Protein AF-A0A7S1ZKX9-F1 (afdb_monomer_lite)

Organism: Trieres chinensis (NCBI:txid1514140)

Secondary structure (DSSP, 8-state):
---SEEEEEE----GGG-B----TTT-EEEESTT-S-SSSEEEEEEEESS-TT-EEEEEEEETT-EEEE-PSTT----SEEEEEEESSS-GGGT--PPEEEEEEEE-STTS---TT-EETTEEEEEEEETTEEEESEEEEEEEEEEE---SSSPEEEEEEEEEETTEEEE-GGG--SPBPTT-EEEEEEEEEEE-SS-EEEEEEEEEEEEETTS--EEEEEEEEEEEES----------EEEEEEEE-TTS---SSS---BPP-B--S--SEEEEEE--B-STTT-B---TT-EEEE-SSPPBPTTT--EEEEEE-SSTT-EEEEEEE-TT-EEEEE-TT-PPP-SEEEEEEESSTTSS-EEEEEEEE-STTS--BTT-EETTEEEEEEE-TT--EEESEEEEEEEEEEEE--SS-PEEEEEEEEEETTEEEE-GGG-SSSEE-TT-EEEEEEEEEEESEEEEEEEEEEEEETTT--EEEEEEEEEEEE--

Foldseek 3Di:
DFFQKFKKAFQKFFQVPFDFQDDPVFKDKDFDPRTGDRFAKKWKWKAAPVDRVFTQDTGIDGNGDMDMRHGDPPDGRAQKMKMWIWPDHDVVNVDDTDTGMMMIHGPDPVGHTDAQGGRTRMGTAWTQDPVGIDGQKDKDKDKDKDFQQDPFFWKFWPFKWKDKPNDIDGCNVVDPGTAGHRGMDMDIDIDMDRQQEWDKIKMKMKIKIAGPVRPDIDIDMDIDIDIHHDHPQDPFDQDKDKQKAKDFPQDDDPPPRAPAAAWDWCQAQFQKWKKAFQFWFQPPFADFDFPPKDKDFDPDPGGDGAFAKKWKWKADPDNVFTQDTDIDHHGDMDMGHGPVSDRDWFKMWMWIASDPVPPGTRMIIIGTCHSVGTDIAQRDRGRIGGAWTAHPVGDIDGQKTWMKMKMKMFRQTDAFKWQWPFKWKAKPNDIDGCCVVFPGSIAGHGGIDIDIDIDIDGAAWIKMKIKTWTATPRPRDIDIDIDIHTHHHYD

Sequence (491 aa):
DRASFMEYKFNGGDCGQSFNIQEADQFECTDFLGGPPTTGASYLYVTAQKDPSVVYFSGFVNAGDNFPLTPPPGDNIEADSTVQIFNGLPPIEGGTGTLLQQSDWHTSCSQNIFLKDRFGGIQLVLFINDLGVTSCFVDVNFGFFITNEGASGDAVVTDFTTNINGETFDLLPSLPGPVPPNGSMSVSLPYLIDMTVRQQYTVSSFIGGVTTDGQDTCQDEGNLAFIAGNPSIAPPTCNLQVDVSCSTSAATVDGSGNCDATYVTCDEAPFYVGFRYYGGACEPQSSNSQPGFTCEDVPFEPIPSTEYAAYIIVEGTNPEDTYWDGWVVPGDLFPMFDPSGNAMSGLVNVTIYEDDTLEKPCQRILFDISCEAPLVLNDRFGALEVFEFFTSSQQTVSSELAVDFAYTITNAGASDSVNLASFATVINDENVDLLPLVPSGTIDPDDTIQVTVPRTISLGENIITTSVDGNTLVSNEQCSDIDQLTFVAGA

Structure (mmCIF, N/CA/C/O backbone):
data_AF-A0A7S1ZKX9-F1
#
_entry.id   AF-A0A7S1ZKX9-F1
#
loop_
_atom_site.group_PDB
_atom_site.id
_atom_site.type_symbol
_atom_site.label_atom_id
_atom_site.label_alt_id
_atom_site.label_comp_id
_atom_site.label_asym_id
_atom_site.label_entity_id
_atom_site.label_seq_id
_atom_site.pdbx_PDB_ins_code
_atom_site.Cartn_x
_atom_site.Cartn_y
_atom_site.Cartn_z
_atom_site.occupancy
_atom_site.B_iso_or_equiv
_atom_site.auth_seq_id
_atom_site.auth_comp_id
_atom_site.auth_asym_id
_atom_site.auth_atom_id
_atom_site.pdbx_PDB_model_num
ATOM 1 N N . ASP A 1 1 ? -36.896 2.633 2.676 1.00 77.69 1 ASP A N 1
ATOM 2 C CA . ASP A 1 1 ? -37.749 3.766 3.090 1.00 77.69 1 ASP A CA 1
ATOM 3 C C . ASP A 1 1 ? -36.905 4.962 3.480 1.00 77.69 1 ASP A C 1
ATOM 5 O O . ASP A 1 1 ? -35.766 4.771 3.900 1.00 77.69 1 ASP A O 1
ATOM 9 N N . ARG A 1 2 ? -37.439 6.177 3.297 1.00 86.69 2 ARG A N 1
ATOM 10 C CA . ARG A 1 2 ? -36.761 7.419 3.705 1.00 86.69 2 ARG A CA 1
ATOM 11 C C . ARG A 1 2 ? -36.663 7.474 5.227 1.00 86.69 2 ARG A C 1
ATOM 13 O O . ARG A 1 2 ? -37.548 6.963 5.911 1.00 86.69 2 ARG A O 1
ATOM 20 N N . ALA A 1 3 ? -35.606 8.087 5.748 1.00 91.25 3 ALA A N 1
ATOM 21 C CA . ALA A 1 3 ? -35.456 8.203 7.189 1.00 91.25 3 ALA A CA 1
ATOM 22 C C . ALA A 1 3 ? -36.373 9.298 7.746 1.00 91.25 3 ALA A C 1
ATOM 24 O O . ALA A 1 3 ? -36.448 10.397 7.198 1.00 91.25 3 ALA A O 1
ATOM 25 N N . SER A 1 4 ? -37.033 9.008 8.859 1.00 93.62 4 SER A N 1
ATOM 26 C CA . SER A 1 4 ? -37.771 9.987 9.661 1.00 93.62 4 SER A CA 1
ATOM 27 C C . SER A 1 4 ? -36.862 10.724 10.649 1.00 93.62 4 SER A C 1
ATOM 29 O O . SER A 1 4 ? -37.259 11.735 11.221 1.00 93.62 4 SER A O 1
ATOM 31 N N . PHE A 1 5 ? -35.637 10.228 10.844 1.00 95.06 5 PHE A N 1
ATOM 32 C CA . PHE A 1 5 ? -34.607 10.825 11.687 1.00 95.06 5 PHE A CA 1
ATOM 33 C C . PHE A 1 5 ? -33.224 10.345 11.247 1.00 95.06 5 PHE A C 1
ATOM 35 O O . PHE A 1 5 ? -33.055 9.171 10.906 1.00 95.06 5 PHE A O 1
ATOM 42 N N . MET A 1 6 ? -32.231 11.226 11.310 1.00 95.88 6 MET A N 1
ATOM 43 C CA . MET A 1 6 ? -30.819 10.866 11.181 1.00 95.88 6 MET A CA 1
ATOM 44 C C . MET A 1 6 ? -30.013 11.562 12.271 1.00 95.88 6 MET A C 1
ATOM 46 O O . MET A 1 6 ? -30.368 12.648 12.718 1.00 95.88 6 MET A O 1
ATOM 50 N N . GLU A 1 7 ? -28.907 10.959 12.672 1.00 96.75 7 GLU A N 1
ATOM 51 C CA . GLU A 1 7 ? -27.915 11.567 13.544 1.00 96.75 7 GLU A CA 1
ATOM 52 C C . GLU A 1 7 ? -26.544 11.460 12.886 1.00 96.75 7 GLU A C 1
ATOM 54 O O . GLU A 1 7 ? -26.156 10.407 12.365 1.00 96.75 7 GLU A O 1
ATOM 59 N N . TYR A 1 8 ? -25.821 12.572 12.918 1.00 96.75 8 TYR A N 1
ATOM 60 C CA . TYR A 1 8 ? -24.496 12.708 12.342 1.00 96.75 8 TYR A CA 1
ATOM 61 C C . TYR A 1 8 ? -23.491 13.078 13.420 1.00 96.75 8 TYR A C 1
ATOM 63 O O . TYR A 1 8 ? -23.812 13.818 14.341 1.00 96.75 8 TYR A O 1
ATOM 71 N N . LYS A 1 9 ? -22.254 12.616 13.272 1.00 95.75 9 LYS A N 1
ATOM 72 C CA . LYS A 1 9 ? -21.103 13.080 14.047 1.00 95.75 9 LYS A CA 1
ATOM 73 C C . LYS A 1 9 ? -20.376 14.158 13.258 1.00 95.75 9 LYS A C 1
ATOM 75 O O . LYS A 1 9 ? -20.097 13.970 12.072 1.00 95.75 9 LYS A O 1
ATOM 80 N N . PHE A 1 10 ? -20.075 15.286 13.892 1.00 97.56 10 PHE A N 1
ATOM 81 C CA . PHE A 1 10 ? -19.249 16.322 13.282 1.00 97.56 10 PHE A CA 1
ATOM 82 C C . PHE A 1 10 ? -17.775 16.012 13.548 1.00 97.56 10 PHE A C 1
ATOM 84 O O . PHE A 1 10 ? -17.322 16.078 14.681 1.00 97.56 10 PHE A O 1
ATOM 91 N N . ASN A 1 11 ? -17.015 15.667 12.511 1.00 94.75 11 ASN A N 1
ATOM 92 C CA . ASN A 1 11 ? -15.590 15.337 12.615 1.00 94.75 11 ASN A CA 1
ATOM 93 C C . ASN A 1 11 ? -14.677 16.533 12.275 1.00 94.75 11 ASN A C 1
ATOM 95 O O . ASN A 1 11 ? -13.515 16.557 12.682 1.00 94.75 11 ASN A O 1
ATOM 99 N N . GLY A 1 12 ? -15.187 17.513 11.520 1.00 95.69 12 GLY A N 1
ATOM 100 C CA . GLY A 1 12 ? -14.363 18.529 10.859 1.00 95.69 12 GLY A CA 1
ATOM 101 C C . GLY A 1 12 ? -13.557 17.949 9.688 1.00 95.69 12 GLY A C 1
ATOM 102 O O . GLY A 1 12 ? -13.844 16.847 9.218 1.00 95.69 12 GLY A O 1
ATOM 103 N N . GLY A 1 13 ? -12.543 18.679 9.223 1.00 94.44 13 GLY A N 1
ATOM 104 C CA . GLY A 1 13 ? -11.695 18.285 8.096 1.00 94.44 13 GLY A CA 1
ATOM 105 C C . GLY A 1 13 ? -12.200 18.787 6.743 1.00 94.44 13 GLY A C 1
ATOM 106 O O . GLY A 1 13 ? -12.959 19.746 6.686 1.00 94.44 13 GLY A O 1
ATOM 107 N N . ASP A 1 14 ? -11.764 18.154 5.659 1.00 93.69 14 ASP A N 1
ATOM 108 C CA . ASP A 1 14 ? -11.991 18.616 4.284 1.00 93.69 14 ASP A CA 1
ATOM 109 C C . ASP A 1 14 ? -12.838 17.626 3.457 1.00 93.69 14 ASP A C 1
ATOM 111 O O . ASP A 1 14 ? -13.200 16.538 3.917 1.00 93.69 14 ASP A O 1
ATOM 115 N N . CYS A 1 15 ? -13.204 18.017 2.239 1.00 94.88 15 CYS A N 1
ATOM 116 C CA . CYS A 1 15 ? -13.995 17.216 1.311 1.00 94.88 15 CYS A CA 1
ATOM 117 C C . CYS A 1 15 ? -13.238 16.003 0.763 1.00 94.88 15 CYS A C 1
ATOM 119 O O . CYS A 1 15 ? -13.886 15.024 0.389 1.00 94.88 15 CYS A O 1
ATOM 121 N N . GLY A 1 16 ? -11.902 16.022 0.758 1.00 89.88 16 GLY A N 1
ATOM 122 C CA . GLY A 1 16 ? -11.070 14.875 0.383 1.00 89.88 16 GLY A CA 1
ATOM 123 C C . GLY A 1 16 ? -11.187 13.710 1.367 1.00 89.88 16 GLY A C 1
ATOM 124 O O . GLY A 1 16 ? -10.856 12.579 1.037 1.00 89.88 16 GLY A O 1
ATOM 125 N N . GLN A 1 17 ? -11.722 13.962 2.562 1.00 87.00 17 GLN A N 1
ATOM 126 C CA . GLN A 1 17 ? -12.010 12.935 3.560 1.00 87.00 17 GLN A CA 1
ATOM 127 C C . GLN A 1 17 ? -13.403 12.310 3.408 1.00 87.00 17 GLN A C 1
ATOM 129 O O . GLN A 1 17 ? -13.806 11.506 4.252 1.00 87.00 17 GLN A O 1
ATOM 134 N N . SER A 1 18 ? -14.162 12.690 2.379 1.00 91.25 18 SER A N 1
ATOM 135 C CA . SER A 1 18 ? -15.455 12.073 2.087 1.00 91.25 18 SER A CA 1
ATOM 136 C C . SER A 1 18 ? -15.269 10.603 1.728 1.00 91.25 18 SER A C 1
ATOM 138 O O . SER A 1 18 ? -14.356 10.239 0.996 1.00 91.25 18 SER A O 1
ATOM 140 N N . PHE A 1 19 ? -16.147 9.757 2.251 1.00 89.31 19 PHE A N 1
ATOM 141 C CA . PHE A 1 19 ? -16.114 8.320 2.023 1.00 89.31 19 PHE A CA 1
ATOM 142 C C . PHE A 1 19 ? -17.546 7.809 2.018 1.00 89.31 19 PHE A C 1
ATOM 144 O O . PHE A 1 19 ? -18.170 7.667 3.068 1.00 89.31 19 PHE A O 1
ATOM 151 N N . ASN A 1 20 ? -18.092 7.634 0.825 1.00 89.56 20 ASN A N 1
ATOM 152 C CA . ASN A 1 20 ? -19.456 7.190 0.588 1.00 89.56 20 ASN A CA 1
ATOM 153 C C . ASN A 1 20 ? -19.539 6.623 -0.839 1.00 89.56 20 ASN A C 1
ATOM 155 O O . ASN A 1 20 ? -18.627 6.821 -1.638 1.00 89.56 20 ASN A O 1
ATOM 159 N N . ILE A 1 21 ? -20.618 5.908 -1.148 1.00 84.25 21 ILE A N 1
ATOM 160 C CA . ILE A 1 21 ? -20.807 5.249 -2.452 1.00 84.25 21 ILE A CA 1
ATOM 161 C C . ILE A 1 21 ? -21.626 6.084 -3.449 1.00 84.25 21 ILE A C 1
ATOM 163 O O . ILE A 1 21 ? -22.140 5.539 -4.422 1.00 84.25 21 ILE A O 1
ATOM 167 N N . GLN A 1 22 ? -21.840 7.372 -3.171 1.00 87.25 22 GLN A N 1
ATOM 168 C CA . GLN A 1 22 ? -22.684 8.209 -4.019 1.00 87.25 22 GLN A CA 1
ATOM 169 C C . GLN A 1 22 ? -21.987 8.472 -5.354 1.00 87.25 22 GLN A C 1
ATOM 171 O O . GLN A 1 22 ? -20.783 8.720 -5.409 1.00 87.25 22 GLN A O 1
ATOM 176 N N . GLU A 1 23 ? -22.764 8.462 -6.431 1.00 85.44 23 GLU A N 1
ATOM 177 C CA . GLU A 1 23 ? -22.270 8.845 -7.752 1.00 85.44 23 GLU A CA 1
ATOM 178 C C . GLU A 1 23 ? -21.925 10.340 -7.784 1.00 85.44 23 GLU A C 1
ATOM 180 O O . GLU A 1 23 ? -22.449 11.147 -7.010 1.00 85.44 23 GLU A O 1
ATOM 185 N N . ALA A 1 24 ? -21.057 10.727 -8.720 1.00 82.12 24 ALA A N 1
ATOM 186 C CA . ALA A 1 24 ? -20.539 12.093 -8.815 1.00 82.12 24 ALA A CA 1
ATOM 187 C C . ALA A 1 24 ? -21.617 13.169 -9.070 1.00 82.12 24 ALA A C 1
ATOM 189 O O . ALA A 1 24 ? -21.358 14.350 -8.860 1.00 82.12 24 ALA A O 1
ATOM 190 N N . ASP A 1 25 ? -22.809 12.796 -9.545 1.00 85.69 25 ASP A N 1
ATOM 191 C CA . ASP A 1 25 ? -23.948 13.703 -9.733 1.00 85.69 25 ASP A CA 1
ATOM 192 C C . ASP A 1 25 ? -24.888 13.779 -8.515 1.00 85.69 25 ASP A C 1
ATOM 194 O O . ASP A 1 25 ? -25.829 14.573 -8.513 1.00 85.69 25 ASP A O 1
ATOM 198 N N . GLN A 1 26 ? -24.641 12.966 -7.486 1.00 87.88 26 GLN A N 1
ATOM 199 C CA . GLN A 1 26 ? -25.465 12.837 -6.278 1.00 87.88 26 GLN A CA 1
ATOM 200 C C . GLN A 1 26 ? -24.728 13.238 -5.002 1.00 87.88 26 GLN A C 1
ATOM 202 O O . GLN A 1 26 ? -25.361 13.437 -3.961 1.00 87.88 26 GLN A O 1
ATOM 207 N N . PHE A 1 27 ? -23.409 13.392 -5.090 1.00 94.12 27 PHE A N 1
ATOM 208 C CA . PHE A 1 27 ? -22.589 13.955 -4.037 1.00 94.12 27 PHE A CA 1
ATOM 209 C C . PHE A 1 27 ? -21.658 15.033 -4.580 1.00 94.12 27 PHE A C 1
ATOM 211 O O . PHE A 1 27 ? -20.831 14.789 -5.455 1.00 94.12 27 PHE A O 1
ATOM 218 N N . GLU A 1 28 ? -21.759 16.223 -3.998 1.00 95.44 28 GLU A N 1
ATOM 219 C CA . GLU A 1 28 ? -20.826 17.317 -4.230 1.00 95.44 28 GLU A CA 1
ATOM 220 C C . GLU A 1 28 ? -20.341 17.831 -2.879 1.00 95.44 28 GLU A C 1
ATOM 222 O O . GLU A 1 28 ? -21.119 17.991 -1.941 1.00 95.44 28 GLU A O 1
ATOM 227 N N . CYS A 1 29 ? -19.044 18.095 -2.761 1.00 97.25 29 CYS A N 1
ATOM 228 C CA . CYS A 1 29 ? -18.479 18.719 -1.576 1.00 97.25 29 CYS A CA 1
ATOM 229 C C . CYS A 1 29 ? -17.442 19.748 -1.999 1.00 97.25 29 CYS A C 1
ATOM 231 O O . CYS A 1 29 ? -16.539 19.454 -2.780 1.00 97.25 29 CYS A O 1
ATOM 233 N N . THR A 1 30 ? -17.577 20.959 -1.471 1.00 98.06 30 THR A N 1
ATOM 234 C CA . THR A 1 30 ? -16.648 22.059 -1.714 1.00 98.06 30 THR A CA 1
ATOM 235 C C . THR A 1 30 ? -16.117 22.604 -0.397 1.00 98.06 30 THR A C 1
ATOM 237 O O . THR A 1 30 ? -16.890 23.035 0.465 1.00 98.06 30 THR A O 1
ATOM 240 N N . ASP A 1 31 ? -14.792 22.650 -0.277 1.00 97.69 31 ASP A N 1
ATOM 241 C CA . ASP A 1 31 ? -14.111 23.325 0.821 1.00 97.69 31 ASP A CA 1
ATOM 242 C C . ASP A 1 31 ? -13.895 24.805 0.538 1.00 97.69 31 ASP A C 1
ATOM 244 O O . ASP A 1 31 ? -13.545 25.240 -0.561 1.00 97.69 31 ASP A O 1
ATOM 248 N N . PHE A 1 32 ? -14.001 25.583 1.602 1.00 96.75 32 PHE A N 1
ATOM 249 C CA . PHE A 1 32 ? -13.685 26.995 1.642 1.00 96.75 32 PHE A CA 1
ATOM 250 C C . PHE A 1 32 ? -12.708 27.225 2.791 1.00 96.75 32 PHE A C 1
ATOM 252 O O . PHE A 1 32 ? -12.859 26.677 3.879 1.00 96.75 32 PHE A O 1
ATOM 259 N N . LEU A 1 33 ? -11.681 28.046 2.565 1.00 93.69 33 LEU A N 1
ATOM 260 C CA . LEU A 1 33 ? -10.687 28.379 3.597 1.00 93.69 33 LEU A CA 1
ATOM 261 C C . LEU A 1 33 ? -9.995 27.154 4.243 1.00 93.69 33 LEU A C 1
ATOM 263 O O . LEU A 1 33 ? -9.515 27.257 5.368 1.00 93.69 33 LEU A O 1
ATOM 267 N N . GLY A 1 34 ? -9.916 26.025 3.530 1.00 89.62 34 GLY A N 1
ATOM 268 C CA . GLY A 1 34 ? -9.292 24.788 4.014 1.00 89.62 34 GLY A CA 1
ATOM 269 C C . GLY A 1 34 ? -10.215 23.846 4.797 1.00 89.62 34 GLY A C 1
ATOM 270 O O . GLY A 1 34 ? -9.710 22.884 5.364 1.00 89.62 34 GLY A O 1
ATOM 271 N N . GLY A 1 35 ? -11.528 24.104 4.827 1.00 95.75 35 GLY A N 1
ATOM 272 C CA . GLY A 1 35 ? -12.509 23.236 5.486 1.00 95.75 35 GLY A CA 1
ATOM 273 C C . GLY A 1 35 ? -12.711 23.536 6.981 1.00 95.75 35 GLY A C 1
ATOM 274 O O . GLY A 1 35 ? -12.027 24.386 7.566 1.00 95.75 35 GLY A O 1
ATOM 275 N N . PRO A 1 36 ? -13.703 22.899 7.629 1.00 97.25 36 PRO A N 1
ATOM 276 C CA . PRO A 1 36 ? -13.928 23.007 9.065 1.00 97.25 36 PRO A CA 1
ATOM 277 C C . PRO A 1 36 ? -12.768 22.466 9.916 1.00 97.25 36 PRO A C 1
ATOM 279 O O . PRO A 1 36 ? -12.154 21.455 9.576 1.00 97.25 36 PRO A O 1
ATOM 282 N N . PRO A 1 37 ? -12.483 23.074 11.081 1.00 95.25 37 PRO A N 1
ATOM 283 C CA . PRO A 1 37 ? -11.452 22.574 11.983 1.00 95.25 37 PRO A CA 1
ATOM 284 C C . PRO A 1 37 ? -11.840 21.213 12.579 1.00 95.25 37 PRO A C 1
ATOM 286 O O . PRO A 1 37 ? -13.002 20.970 12.894 1.00 95.25 37 PRO A O 1
ATOM 289 N N . THR A 1 38 ? -10.850 20.350 12.817 1.00 94.81 38 THR A N 1
ATOM 290 C CA . THR A 1 38 ? -11.025 19.043 13.489 1.00 94.81 38 THR A CA 1
ATOM 291 C C . THR A 1 38 ? -11.074 19.143 15.019 1.00 94.81 38 THR A C 1
ATOM 293 O O . THR A 1 38 ? -11.125 18.135 15.718 1.00 94.81 38 THR A O 1
ATOM 296 N N . THR A 1 39 ? -11.033 20.362 15.563 1.00 93.81 39 THR A N 1
ATOM 297 C CA . THR A 1 39 ? -11.157 20.649 16.999 1.00 93.81 39 THR A CA 1
ATOM 298 C C . THR A 1 39 ? -11.993 21.912 17.211 1.00 93.81 39 THR A C 1
ATOM 300 O O . THR A 1 39 ? -11.978 22.821 16.380 1.00 93.81 39 THR A O 1
ATOM 303 N N . GLY A 1 40 ? -12.702 21.994 18.339 1.00 95.19 40 GLY A N 1
ATOM 304 C CA . GLY A 1 40 ? -13.565 23.136 18.664 1.00 95.19 40 GLY A CA 1
ATOM 305 C C . GLY A 1 40 ? -14.920 23.109 17.950 1.00 95.19 40 GLY A C 1
ATOM 306 O O . GLY A 1 40 ? -15.299 22.099 17.364 1.00 95.19 40 GLY A O 1
ATOM 307 N N . ALA A 1 41 ? -15.668 24.212 18.039 1.00 97.56 41 ALA A N 1
ATOM 308 C CA . ALA A 1 41 ? -17.035 24.312 17.526 1.00 97.56 41 ALA A CA 1
ATOM 309 C C . ALA A 1 41 ? -17.115 24.945 16.133 1.00 97.56 41 ALA A C 1
ATOM 311 O O . ALA A 1 41 ? -16.437 25.934 15.855 1.00 97.56 41 ALA A O 1
ATOM 312 N N . SER A 1 42 ? -18.022 24.431 15.302 1.00 98.31 42 SER A N 1
ATOM 313 C CA . SER A 1 42 ? -18.482 25.075 14.064 1.00 98.31 42 SER A CA 1
ATOM 314 C C . SER A 1 42 ? -20.000 25.216 14.075 1.00 98.31 42 SER A C 1
ATOM 316 O O . SER A 1 42 ? -20.685 24.497 14.801 1.00 98.31 42 SER A O 1
ATOM 318 N N . TYR A 1 43 ? -20.534 26.155 13.296 1.00 98.56 43 TYR A N 1
ATOM 319 C CA . TYR A 1 43 ? -21.978 26.276 13.105 1.00 98.56 43 TYR A CA 1
ATOM 320 C C . TYR A 1 43 ? -22.401 25.444 11.899 1.00 98.56 43 TYR A C 1
ATOM 322 O O . TYR A 1 43 ? -21.886 25.661 10.804 1.00 98.56 43 TYR A O 1
ATOM 330 N N . LEU A 1 44 ? -23.325 24.509 12.090 1.00 98.62 44 LEU A N 1
ATOM 331 C CA . LEU A 1 44 ? -23.861 23.658 11.035 1.00 98.62 44 LEU A CA 1
ATOM 332 C C . LEU A 1 44 ? -25.282 24.113 10.699 1.00 98.62 44 LEU A C 1
ATOM 334 O O . LEU A 1 44 ? -26.086 24.374 11.596 1.00 98.62 44 LEU A O 1
ATOM 338 N N . TYR A 1 45 ? -25.575 24.190 9.406 1.00 98.19 45 TYR A N 1
ATOM 339 C CA . TYR A 1 45 ? -26.882 24.528 8.856 1.00 98.19 45 TYR A CA 1
ATOM 340 C C . TYR A 1 45 ? -27.251 23.491 7.799 1.00 98.19 45 TYR A C 1
ATOM 342 O O . TYR A 1 45 ? -26.544 23.353 6.801 1.00 98.19 45 TYR A O 1
ATOM 350 N N . VAL A 1 46 ? -28.315 22.726 8.037 1.00 98.12 46 VAL A N 1
ATOM 351 C CA . VAL A 1 46 ? -28.703 21.594 7.185 1.00 98.12 46 VAL A CA 1
ATOM 352 C C . VAL A 1 46 ? -30.131 21.773 6.705 1.00 98.12 46 VAL A C 1
ATOM 354 O O . VAL A 1 46 ? -31.039 21.955 7.516 1.00 98.12 46 VAL A O 1
ATOM 357 N N . THR A 1 47 ? -30.332 21.708 5.391 1.00 97.56 47 THR A N 1
ATOM 358 C CA . THR A 1 47 ? -31.619 21.996 4.742 1.00 97.56 47 THR A CA 1
ATOM 359 C C . THR A 1 47 ? -31.953 20.988 3.652 1.00 97.56 47 THR A C 1
ATOM 361 O O . THR A 1 47 ? -31.064 20.317 3.127 1.00 97.56 47 THR A O 1
ATOM 364 N N . ALA A 1 48 ? -33.233 20.897 3.290 1.00 96.62 48 ALA A N 1
ATOM 365 C CA . ALA A 1 48 ? -33.648 20.180 2.091 1.00 96.62 48 ALA A CA 1
ATOM 366 C C . ALA A 1 48 ? -33.219 20.958 0.839 1.00 96.62 48 ALA A C 1
ATOM 368 O O . ALA A 1 48 ? -33.525 22.143 0.704 1.00 96.62 48 ALA A O 1
ATOM 369 N N . GLN A 1 49 ? -32.586 20.291 -0.125 1.00 94.00 49 GLN A N 1
ATOM 370 C CA . GLN A 1 49 ? -32.079 20.969 -1.324 1.00 94.00 49 GLN A CA 1
ATOM 371 C C . GLN A 1 49 ? -33.222 21.530 -2.191 1.00 94.00 49 GLN A C 1
ATOM 373 O O . GLN A 1 49 ? -33.137 22.622 -2.753 1.00 94.00 49 GLN A O 1
ATOM 378 N N . LYS A 1 50 ? -34.335 20.790 -2.274 1.00 92.00 50 LYS A N 1
ATOM 379 C CA . LYS A 1 50 ? -35.516 21.170 -3.064 1.00 92.00 50 LYS A CA 1
ATOM 380 C C . LYS A 1 50 ? -36.279 22.362 -2.478 1.00 92.00 50 LYS A C 1
ATOM 382 O O . LYS A 1 50 ? -36.901 23.114 -3.230 1.00 92.00 50 LYS A O 1
ATOM 387 N N . ASP A 1 51 ? -36.263 22.505 -1.158 1.00 94.12 51 ASP A N 1
ATOM 388 C CA . ASP A 1 51 ? -36.893 23.611 -0.441 1.00 94.12 51 ASP A CA 1
ATOM 389 C C . ASP A 1 51 ? -36.013 24.023 0.750 1.00 94.12 51 ASP A C 1
ATOM 391 O O . ASP A 1 51 ? -36.188 23.504 1.856 1.00 94.12 51 ASP A O 1
ATOM 395 N N . PRO A 1 52 ? -35.095 24.987 0.552 1.00 93.00 52 PRO A N 1
ATOM 396 C CA . PRO A 1 52 ? -34.187 25.443 1.603 1.00 93.00 52 PRO A CA 1
ATOM 397 C C . PRO A 1 52 ? -34.880 26.086 2.814 1.00 93.00 52 PRO A C 1
ATOM 399 O O . PRO A 1 52 ? -34.216 26.396 3.799 1.00 93.00 52 PRO A O 1
ATOM 402 N N . SER A 1 53 ? -36.200 26.320 2.766 1.00 93.81 53 SER A N 1
ATOM 403 C CA . SER A 1 53 ? -36.963 26.761 3.941 1.00 93.81 53 SER A CA 1
ATOM 404 C C . SER A 1 53 ? -37.217 25.633 4.950 1.00 93.81 53 SER A C 1
ATOM 406 O O . SER A 1 53 ? -37.536 25.909 6.109 1.00 93.81 53 SER A O 1
ATOM 408 N N . VAL A 1 54 ? -37.040 24.372 4.539 1.00 96.38 54 VAL A N 1
ATOM 409 C CA . VAL A 1 54 ? -37.083 23.203 5.418 1.00 96.38 54 VAL A CA 1
ATOM 410 C C . VAL A 1 54 ? -35.693 22.982 6.009 1.00 96.38 54 VAL A C 1
ATOM 412 O O . VAL A 1 54 ? -34.792 22.460 5.353 1.00 96.38 54 VAL A O 1
ATOM 415 N N . VAL A 1 55 ? -35.532 23.385 7.269 1.00 96.75 55 VAL A N 1
ATOM 416 C CA . VAL A 1 55 ? -34.286 23.249 8.033 1.00 96.75 55 VAL A CA 1
ATOM 417 C C . VAL A 1 55 ? -34.358 22.001 8.908 1.00 96.75 55 VAL A C 1
ATOM 419 O O . VAL A 1 55 ? -35.240 21.891 9.757 1.00 96.75 55 VAL A O 1
ATOM 422 N N . TYR A 1 56 ? -33.414 21.081 8.723 1.00 97.81 56 TYR A N 1
ATOM 423 C CA . TYR A 1 56 ? -33.288 19.868 9.535 1.00 97.81 56 TYR A CA 1
ATOM 424 C C . TYR A 1 56 ? -32.441 20.076 10.787 1.00 97.81 56 TYR A C 1
ATOM 426 O O . TYR A 1 56 ? -32.686 19.429 11.805 1.00 97.81 56 TYR A O 1
ATOM 434 N N . PHE A 1 57 ? -31.448 20.967 10.712 1.00 98.31 57 PHE A N 1
ATOM 435 C CA . PHE A 1 57 ? -30.594 21.333 11.837 1.00 98.31 57 PHE A CA 1
ATOM 436 C C . PHE A 1 57 ? -29.996 22.731 11.663 1.00 98.31 57 PHE A C 1
ATOM 438 O O . PHE A 1 57 ? -29.641 23.128 10.554 1.00 98.31 57 PHE A O 1
ATOM 445 N N . SER A 1 58 ? -29.850 23.454 12.774 1.00 97.81 58 SER A N 1
ATOM 446 C CA . SER A 1 58 ? -29.183 24.756 12.825 1.00 97.81 58 SER A CA 1
ATOM 447 C C . SER A 1 58 ? -28.577 24.980 14.209 1.00 97.81 58 SER A C 1
ATOM 449 O O . SER A 1 58 ? -29.313 25.128 15.188 1.00 97.81 58 SER A O 1
ATOM 451 N N . GLY A 1 59 ? -27.249 25.009 14.325 1.00 98.31 59 GLY A N 1
ATOM 452 C CA . GLY A 1 59 ? -26.604 25.204 15.625 1.00 98.31 59 GLY A CA 1
ATOM 453 C C . GLY A 1 59 ? -25.095 24.989 15.649 1.00 98.31 59 GLY A C 1
ATOM 454 O O . GLY A 1 59 ? -24.494 24.547 14.674 1.00 98.31 59 GLY A O 1
ATOM 455 N N . PHE A 1 60 ? -24.479 25.305 16.792 1.00 98.31 60 PHE A N 1
ATOM 456 C CA . PHE A 1 60 ? -23.068 25.009 17.047 1.00 98.31 60 PHE A CA 1
ATOM 457 C C . PHE A 1 60 ? -22.882 23.554 17.482 1.00 98.31 60 PHE A C 1
ATOM 459 O O . PHE A 1 60 ? -23.607 23.081 18.355 1.00 98.31 60 PHE A O 1
ATOM 466 N N . VAL A 1 61 ? -21.876 22.888 16.917 1.00 98.44 61 VAL A N 1
ATOM 467 C CA . VAL A 1 61 ? -21.495 21.504 17.234 1.00 98.44 61 VAL A CA 1
ATOM 468 C C . VAL A 1 61 ? -19.977 21.451 17.395 1.00 98.44 61 VAL A C 1
ATOM 470 O O . VAL A 1 61 ? -19.262 22.021 16.564 1.00 98.44 61 VAL A O 1
ATOM 473 N N . ASN A 1 62 ? -19.466 20.820 18.459 1.00 97.94 62 ASN A N 1
ATOM 474 C CA . ASN A 1 62 ? -18.022 20.607 18.586 1.00 97.94 62 ASN A CA 1
ATOM 475 C C . ASN A 1 62 ? -17.579 19.425 17.731 1.00 97.94 62 ASN A C 1
ATOM 477 O O . ASN A 1 62 ? -18.316 18.456 17.571 1.00 97.94 62 ASN A O 1
ATOM 481 N N . ALA A 1 63 ? -16.362 19.488 17.199 1.00 94.88 63 ALA A N 1
ATOM 482 C CA . ALA A 1 63 ? -15.749 18.333 16.566 1.00 94.88 63 ALA A CA 1
ATOM 483 C C . ALA A 1 63 ? -15.680 17.171 17.577 1.00 94.88 63 ALA A C 1
ATOM 485 O O . ALA A 1 63 ? -15.157 17.331 18.681 1.00 94.88 63 ALA A O 1
ATOM 486 N N . GLY A 1 64 ? -16.233 16.022 17.193 1.00 91.44 64 GLY A N 1
ATOM 487 C CA . GLY A 1 64 ? -16.452 14.840 18.021 1.00 91.44 64 GLY A CA 1
ATOM 488 C C . GLY A 1 64 ? -17.903 14.646 18.478 1.00 91.44 64 GLY A C 1
ATOM 489 O O . GLY A 1 64 ? -18.262 13.512 18.793 1.00 91.44 64 GLY A O 1
ATOM 490 N N . ASP A 1 65 ? -18.733 15.694 18.470 1.00 95.38 65 ASP A N 1
ATOM 491 C CA . ASP A 1 65 ? -20.114 15.630 18.960 1.00 95.38 65 ASP A CA 1
ATOM 492 C C . ASP A 1 65 ? -21.093 15.148 17.876 1.00 95.38 65 ASP A C 1
ATOM 494 O O . ASP A 1 65 ? -20.916 15.389 16.675 1.00 95.38 65 ASP A O 1
ATOM 498 N N . ASN A 1 66 ? -22.176 14.510 18.327 1.00 95.69 66 ASN A N 1
ATOM 499 C CA . ASN A 1 66 ? -23.312 14.150 17.485 1.00 95.69 66 ASN A CA 1
ATOM 500 C C . ASN A 1 66 ? -24.319 15.305 17.381 1.00 95.69 66 ASN A C 1
ATOM 502 O O . ASN A 1 66 ? -24.508 16.073 18.327 1.00 95.69 66 ASN A O 1
ATOM 506 N N . PHE A 1 67 ? -25.023 15.389 16.256 1.00 97.88 67 PHE A N 1
ATOM 507 C CA . PHE A 1 67 ? -26.127 16.314 16.042 1.00 97.88 67 PHE A CA 1
ATOM 508 C C . PHE A 1 67 ? -27.264 15.655 15.236 1.00 97.88 67 PHE A C 1
ATOM 510 O O . PHE A 1 67 ? -27.006 14.887 14.301 1.00 97.88 67 PHE A O 1
ATOM 517 N N . PRO A 1 68 ? -28.533 15.938 15.580 1.00 97.56 68 PRO A N 1
ATOM 518 C CA . PRO A 1 68 ? -29.683 15.328 14.925 1.00 97.56 68 PRO A CA 1
ATOM 519 C C . PRO A 1 68 ? -30.124 16.108 13.682 1.00 97.56 68 PRO A C 1
ATOM 521 O O . PRO A 1 68 ? -30.140 17.336 13.683 1.00 97.56 68 PRO A O 1
ATOM 524 N N . LEU A 1 69 ? -30.608 15.398 12.668 1.00 97.25 69 LEU A N 1
ATOM 525 C CA . LEU A 1 69 ? -31.423 15.937 11.584 1.00 97.25 69 LEU A CA 1
ATOM 526 C C . LEU A 1 69 ? -32.874 15.527 11.817 1.00 97.25 69 LEU A C 1
ATOM 528 O O . LEU A 1 69 ? -33.208 14.340 11.794 1.00 97.25 69 LEU A O 1
ATOM 532 N N . THR A 1 70 ? -33.737 16.514 12.059 1.00 95.94 70 THR A N 1
ATOM 533 C CA . THR A 1 70 ? -35.153 16.275 12.363 1.00 95.94 70 THR A CA 1
ATOM 534 C C . THR A 1 70 ? -36.037 16.947 11.312 1.00 95.94 70 THR A C 1
ATOM 536 O O . THR A 1 70 ? -36.035 18.176 11.229 1.00 95.94 70 THR A O 1
ATOM 539 N N . PRO A 1 71 ? -36.797 16.189 10.500 1.00 93.88 71 PRO A N 1
ATOM 540 C CA . PRO A 1 71 ? -37.762 16.769 9.574 1.00 93.88 71 PRO A CA 1
ATOM 541 C C . PRO A 1 71 ? -38.958 17.380 10.324 1.00 93.88 71 PRO A C 1
ATOM 543 O O . PRO A 1 71 ? -39.163 17.108 11.514 1.00 93.88 71 PRO A O 1
ATOM 546 N N . PRO A 1 72 ? -39.784 18.199 9.647 1.00 92.94 72 PRO A N 1
ATOM 547 C CA . PRO A 1 72 ? -41.054 18.648 10.202 1.00 92.94 72 PRO A CA 1
ATOM 548 C C . PRO A 1 72 ? -41.909 17.473 10.716 1.00 92.94 72 PRO A C 1
ATOM 550 O O . PRO A 1 72 ? -41.853 16.374 10.161 1.00 92.94 72 PRO A O 1
ATOM 553 N N . PRO A 1 73 ? -42.723 17.665 11.772 1.00 90.44 73 PRO A N 1
ATOM 554 C CA . PRO A 1 73 ? -43.516 16.581 12.343 1.00 90.44 73 PRO A CA 1
ATOM 555 C C . PRO A 1 73 ? -44.421 15.896 11.311 1.00 90.44 73 PRO A C 1
ATOM 557 O O . PRO A 1 73 ? -45.304 16.531 10.737 1.00 90.44 73 PRO A O 1
ATOM 560 N N . GLY A 1 74 ? -44.245 14.583 11.146 1.00 86.56 74 GLY A N 1
ATOM 561 C CA . GLY A 1 74 ? -45.012 13.768 10.198 1.00 86.56 74 GLY A CA 1
ATOM 562 C C . GLY A 1 74 ? -44.383 13.632 8.809 1.00 86.56 74 GLY A C 1
ATOM 563 O O . GLY A 1 74 ? -44.917 12.867 8.007 1.00 86.56 74 GLY A O 1
ATOM 564 N N . ASP A 1 75 ? -43.258 14.305 8.554 1.00 91.38 75 ASP A N 1
ATOM 565 C CA . ASP A 1 75 ? -42.476 14.179 7.325 1.00 91.38 75 ASP A CA 1
ATOM 566 C C . ASP A 1 75 ? -41.230 13.299 7.524 1.00 91.38 75 ASP A C 1
ATOM 568 O O . ASP A 1 75 ? -40.831 12.969 8.642 1.00 91.38 75 ASP A O 1
ATOM 572 N N . ASN A 1 76 ? -40.610 12.928 6.404 1.00 92.50 76 ASN A N 1
ATOM 573 C CA . ASN A 1 76 ? -39.304 12.277 6.354 1.00 92.50 76 ASN A CA 1
ATOM 574 C C . ASN A 1 76 ? -38.246 13.270 5.863 1.00 92.50 76 ASN A C 1
ATOM 576 O O . ASN A 1 76 ? -38.570 14.288 5.250 1.00 92.50 76 ASN A O 1
ATOM 580 N N . ILE A 1 77 ? -36.975 12.944 6.082 1.00 93.25 77 ILE A N 1
ATOM 581 C CA . ILE A 1 77 ? -35.861 13.650 5.450 1.00 93.25 77 ILE A CA 1
ATOM 582 C C . ILE A 1 77 ? -35.978 13.455 3.931 1.00 93.25 77 ILE A C 1
ATOM 584 O O . ILE A 1 77 ? -36.235 12.349 3.439 1.00 93.25 77 ILE A O 1
ATOM 588 N N . GLU A 1 78 ? -35.883 14.558 3.190 1.00 92.69 78 GLU A N 1
ATOM 589 C CA . GLU A 1 78 ? -35.935 14.550 1.733 1.00 92.69 78 GLU A CA 1
ATOM 590 C C . GLU A 1 78 ? -34.711 13.844 1.159 1.00 92.69 78 GLU A C 1
ATOM 592 O O . GLU A 1 78 ? -33.663 13.751 1.793 1.00 92.69 78 GLU A O 1
ATOM 597 N N . ALA A 1 79 ? -34.864 13.340 -0.066 1.00 90.88 79 ALA A N 1
ATOM 598 C CA . ALA A 1 79 ? -33.788 12.619 -0.731 1.00 90.88 79 ALA A CA 1
ATOM 599 C C . ALA A 1 79 ? -32.523 13.480 -0.830 1.00 90.88 79 ALA A C 1
ATOM 601 O O . ALA A 1 79 ? -31.456 13.006 -0.473 1.00 90.88 79 ALA A O 1
ATOM 602 N N . ASP A 1 80 ? -32.668 14.733 -1.250 1.00 93.44 80 ASP A N 1
ATOM 603 C CA . ASP A 1 80 ? -31.563 15.661 -1.456 1.00 93.44 80 ASP A CA 1
ATOM 604 C C . ASP A 1 80 ? -31.457 16.648 -0.294 1.00 93.44 80 ASP A C 1
ATOM 606 O O . ASP A 1 80 ? -32.415 17.369 0.017 1.00 93.44 80 ASP A O 1
ATOM 610 N N . SER A 1 81 ? -30.284 16.704 0.331 1.00 95.25 81 SER A N 1
ATOM 611 C CA . SER A 1 81 ? -29.999 17.601 1.451 1.00 95.25 81 SER A CA 1
ATOM 612 C C . SER A 1 81 ? -28.690 18.353 1.242 1.00 95.25 81 SER A C 1
ATOM 614 O O . SER A 1 81 ? -27.729 17.809 0.704 1.00 95.25 81 SER A O 1
ATOM 616 N N . THR A 1 82 ? -28.653 19.592 1.728 1.00 97.56 82 THR A N 1
ATOM 617 C CA . THR A 1 82 ? -27.471 20.459 1.715 1.00 97.56 82 THR A CA 1
ATOM 618 C C . THR A 1 82 ? -27.020 20.709 3.147 1.00 97.56 82 THR A C 1
ATOM 620 O O . THR A 1 82 ? -27.816 21.126 3.992 1.00 97.56 82 THR A O 1
ATOM 623 N N . VAL A 1 83 ? -25.735 20.499 3.416 1.00 97.88 83 VAL A N 1
ATOM 624 C CA . VAL A 1 83 ? -25.064 20.812 4.680 1.00 97.88 83 VAL A CA 1
ATOM 625 C C . VAL A 1 83 ? -24.095 21.955 4.436 1.00 97.88 83 VAL A C 1
ATOM 627 O O . VAL A 1 83 ? -23.260 21.899 3.540 1.00 97.88 83 VAL A O 1
ATOM 630 N N . GLN A 1 84 ? -24.178 22.987 5.265 1.00 98.44 84 GLN A N 1
ATOM 631 C CA . GLN A 1 84 ? -23.259 24.117 5.258 1.00 98.44 84 GLN A CA 1
ATOM 632 C C . GLN A 1 84 ? -22.623 24.271 6.636 1.00 98.44 84 GLN A C 1
ATOM 634 O O . GLN A 1 84 ? -23.315 24.271 7.656 1.00 98.44 84 GLN A O 1
ATOM 639 N N . ILE A 1 85 ? -21.301 24.415 6.665 1.00 98.56 85 ILE A N 1
ATOM 640 C CA . ILE A 1 85 ? -20.510 24.497 7.895 1.00 98.56 85 ILE A CA 1
ATOM 641 C C . ILE A 1 85 ? -19.786 25.839 7.926 1.00 98.56 85 ILE A C 1
ATOM 643 O O . ILE A 1 85 ? -19.100 26.191 6.970 1.00 98.56 85 ILE A O 1
ATOM 647 N N . PHE A 1 86 ? -19.917 26.590 9.017 1.00 98.62 86 PHE A N 1
ATOM 648 C CA . PHE A 1 86 ? -19.385 27.946 9.163 1.00 98.62 86 PHE A CA 1
ATOM 649 C C . PHE A 1 86 ? -18.474 28.075 10.389 1.00 98.62 86 PHE A C 1
ATOM 651 O O . PHE A 1 86 ? -18.698 27.437 11.419 1.00 98.62 86 PHE A O 1
ATOM 658 N N . ASN A 1 87 ? -17.505 28.995 10.334 1.00 97.00 87 ASN A N 1
ATOM 659 C CA . ASN A 1 87 ? -16.620 29.332 11.467 1.00 97.00 87 ASN A CA 1
ATOM 660 C C . ASN A 1 87 ? -17.274 30.246 12.531 1.00 97.00 87 ASN A C 1
ATOM 662 O O . ASN A 1 87 ? -16.584 30.889 13.322 1.00 97.00 87 ASN A O 1
ATOM 666 N N . GLY A 1 88 ? -18.602 30.352 12.526 1.00 95.81 88 GLY A N 1
ATOM 667 C CA . GLY A 1 88 ? -19.384 31.242 13.376 1.00 95.81 88 GLY A CA 1
ATOM 668 C C . GLY A 1 88 ? -20.846 31.272 12.936 1.00 95.81 88 GLY A C 1
ATOM 669 O O . GLY A 1 88 ? -21.228 30.572 12.005 1.00 95.81 88 GLY A O 1
ATOM 670 N N . LEU A 1 89 ? -21.664 32.105 13.583 1.00 96.94 89 LEU A N 1
ATOM 671 C CA . LEU A 1 89 ? -23.077 32.263 13.221 1.00 96.94 89 LEU A CA 1
ATOM 672 C C . LEU A 1 89 ? -23.201 32.754 11.761 1.00 96.94 89 LEU A C 1
ATOM 674 O O . LEU A 1 89 ? -22.630 33.805 11.450 1.00 96.94 89 LEU A O 1
ATOM 678 N N . PRO A 1 90 ? -23.907 32.044 10.864 1.00 96.00 90 PRO A N 1
ATOM 679 C CA . PRO A 1 90 ? -23.956 32.393 9.449 1.00 96.00 90 PRO A CA 1
ATOM 680 C C . PRO A 1 90 ? -24.783 33.662 9.182 1.00 96.00 90 PRO A C 1
ATOM 682 O O . PRO A 1 90 ? -25.630 34.034 9.999 1.00 96.00 90 PRO A O 1
ATOM 685 N N . PRO A 1 91 ? -24.608 34.317 8.017 1.00 94.19 91 PRO A N 1
ATOM 686 C CA . PRO A 1 91 ? -25.380 35.507 7.650 1.00 94.19 91 PRO A CA 1
ATOM 687 C C . PRO A 1 91 ? -26.894 35.279 7.592 1.00 94.19 91 PRO A C 1
ATOM 689 O O . PRO A 1 91 ? -27.654 36.198 7.891 1.00 94.19 91 PRO A O 1
ATOM 692 N N . ILE A 1 92 ? -27.337 34.062 7.248 1.00 91.19 92 ILE A N 1
ATOM 693 C CA . ILE A 1 92 ? -28.763 33.694 7.217 1.00 91.19 92 ILE A CA 1
ATOM 694 C C . ILE A 1 92 ? -29.415 33.759 8.609 1.00 91.19 92 ILE A C 1
ATOM 696 O O . ILE A 1 92 ? -30.585 34.104 8.723 1.00 91.19 92 ILE A O 1
ATOM 700 N N . GLU A 1 93 ? -28.619 33.561 9.661 1.00 92.94 93 GLU A N 1
ATOM 701 C CA . GLU A 1 93 ? -29.010 33.688 11.070 1.00 92.94 93 GLU A CA 1
ATOM 702 C C . GLU A 1 93 ? -28.610 35.059 11.661 1.00 92.94 93 GLU A C 1
ATOM 704 O O . GLU A 1 93 ? -28.578 35.256 12.875 1.00 92.94 93 GLU A O 1
ATOM 709 N N . GLY A 1 94 ? -28.267 36.034 10.808 1.00 93.62 94 GLY A N 1
ATOM 710 C CA . GLY A 1 94 ? -27.893 37.393 11.214 1.00 93.62 94 GLY A CA 1
ATOM 711 C C . GLY A 1 94 ? -26.466 37.546 11.754 1.00 93.62 94 GLY A C 1
ATOM 712 O O . GLY A 1 94 ? -26.155 38.574 12.361 1.00 93.62 94 GLY A O 1
ATOM 713 N N . GLY A 1 95 ? -25.598 36.551 11.557 1.00 95.00 95 GLY A N 1
ATOM 714 C CA . GLY A 1 95 ? -24.194 36.598 11.959 1.00 95.00 95 GLY A CA 1
ATOM 715 C C . GLY A 1 95 ? -23.226 37.056 10.860 1.00 95.00 95 GLY A C 1
ATOM 716 O O . GLY A 1 95 ? -23.616 37.572 9.814 1.00 95.00 95 GLY A O 1
ATOM 717 N N . THR A 1 96 ? -21.928 36.880 11.118 1.00 96.31 96 THR A N 1
ATOM 718 C CA . THR A 1 96 ? -20.826 37.220 10.193 1.00 96.31 96 THR A CA 1
ATOM 719 C C . THR A 1 96 ? -19.893 36.038 9.929 1.00 96.31 96 THR A C 1
ATOM 721 O O . THR A 1 96 ? -18.759 36.241 9.499 1.00 96.31 96 THR A O 1
ATOM 724 N N . GLY A 1 97 ? -20.324 34.821 10.262 1.00 95.75 97 GLY A N 1
ATOM 725 C CA . GLY A 1 97 ? -19.568 33.598 10.027 1.00 95.75 97 GLY A CA 1
ATOM 726 C C . GLY A 1 97 ? -19.321 33.383 8.538 1.00 95.75 97 GLY A C 1
ATOM 727 O O . GLY A 1 97 ? -20.172 33.680 7.698 1.00 95.75 97 GLY A O 1
ATOM 728 N N . THR A 1 98 ? -18.148 32.860 8.219 1.00 97.88 98 THR A N 1
ATOM 729 C CA . THR A 1 98 ? -17.750 32.508 6.860 1.00 97.88 98 THR A CA 1
ATOM 730 C C . THR A 1 98 ? -17.983 31.023 6.636 1.00 97.88 98 THR A C 1
ATOM 732 O O . THR A 1 98 ? -17.704 30.213 7.523 1.00 97.88 98 THR A O 1
ATOM 735 N N . LEU A 1 99 ? -18.491 30.677 5.453 1.00 98.31 99 LEU A N 1
ATOM 736 C CA . LEU A 1 99 ? -18.643 29.293 5.016 1.00 98.31 99 LEU A CA 1
ATOM 737 C C . LEU A 1 99 ? -17.259 28.633 4.938 1.00 98.31 99 LEU A C 1
ATOM 739 O O . LEU A 1 99 ? -16.333 29.216 4.374 1.00 98.31 99 LEU A O 1
ATOM 743 N N . LEU A 1 100 ? -17.133 27.451 5.531 1.00 98.25 100 LEU A N 1
ATOM 744 C CA . LEU A 1 100 ? -15.933 26.614 5.534 1.00 98.25 100 LEU A CA 1
ATOM 745 C C . LEU A 1 100 ? -16.100 25.390 4.641 1.00 98.25 100 LEU A C 1
ATOM 747 O O . LEU A 1 100 ? -15.134 24.931 4.053 1.00 98.25 100 LEU A O 1
ATOM 751 N N . GLN A 1 101 ? -17.311 24.850 4.539 1.00 98.44 101 GLN A N 1
ATOM 752 C CA . GLN A 1 101 ? -17.582 23.704 3.681 1.00 98.44 101 GLN A CA 1
ATOM 753 C C . GLN A 1 101 ? -19.064 23.649 3.343 1.00 98.44 101 GLN A C 1
ATOM 755 O O . GLN A 1 101 ? -19.909 23.985 4.179 1.00 98.44 101 GLN A O 1
ATOM 760 N N . GLN A 1 102 ? -19.362 23.222 2.124 1.00 98.25 102 GLN A N 1
ATOM 761 C CA . GLN A 1 102 ? -20.702 22.845 1.707 1.00 98.25 102 GLN A CA 1
ATOM 762 C C . GLN A 1 102 ? -20.658 21.432 1.143 1.00 98.25 102 GLN A C 1
ATOM 764 O O . GLN A 1 102 ? -19.776 21.134 0.340 1.00 98.25 102 GLN A O 1
ATOM 769 N N . SER A 1 103 ? -21.610 20.596 1.541 1.00 97.06 103 SER A N 1
ATOM 770 C CA . SER A 1 103 ? -21.832 19.294 0.927 1.00 97.06 103 SER A CA 1
ATOM 771 C C . SER A 1 103 ? -23.301 19.081 0.583 1.00 97.06 103 SER A C 1
ATOM 773 O O . SER A 1 103 ? -24.194 19.408 1.364 1.00 97.06 103 SER A O 1
ATOM 775 N N . ASP A 1 104 ? -23.536 18.523 -0.594 1.00 95.38 104 ASP A N 1
ATOM 776 C CA . ASP A 1 104 ? -24.831 18.099 -1.109 1.00 95.38 104 ASP A CA 1
ATOM 777 C C . ASP A 1 104 ? -24.805 16.572 -1.219 1.00 95.38 104 ASP A C 1
ATOM 779 O O . ASP A 1 104 ? -23.834 16.012 -1.721 1.00 95.38 104 ASP A O 1
ATOM 783 N N . TRP A 1 105 ? -25.821 15.887 -0.695 1.00 91.25 105 TRP A N 1
ATOM 784 C CA . TRP A 1 105 ? -25.860 14.420 -0.639 1.00 91.25 105 TRP A CA 1
ATOM 785 C C . TRP A 1 105 ? -27.281 13.884 -0.807 1.00 91.25 105 TRP A C 1
ATOM 787 O O . TRP A 1 105 ? -28.269 14.565 -0.508 1.00 91.25 105 TRP A O 1
ATOM 797 N N . HIS A 1 106 ? -27.361 12.634 -1.270 1.00 90.31 106 HIS A N 1
ATOM 798 C CA . HIS A 1 106 ? -28.604 11.974 -1.640 1.00 90.31 106 HIS A CA 1
ATOM 799 C C . HIS A 1 106 ? -28.908 10.744 -0.763 1.00 90.31 106 HIS A C 1
ATOM 801 O O . HIS A 1 106 ? -28.043 9.919 -0.486 1.00 90.31 106 HIS A O 1
ATOM 807 N N . THR A 1 107 ? -30.163 10.583 -0.335 1.00 85.75 107 THR A N 1
ATOM 808 C CA . THR A 1 107 ? -30.612 9.523 0.598 1.00 85.75 107 THR A CA 1
ATOM 809 C C . THR A 1 107 ? -31.768 8.672 0.101 1.00 85.75 107 THR A C 1
ATOM 811 O O . THR A 1 107 ? -32.446 7.987 0.876 1.00 85.75 107 THR A O 1
ATOM 814 N N . SER A 1 108 ? -32.053 8.720 -1.199 1.00 81.12 108 SER A N 1
ATOM 815 C CA . SER A 1 108 ? -33.126 7.908 -1.766 1.00 81.12 108 SER A CA 1
ATOM 816 C C . SER A 1 108 ? -32.699 6.457 -2.003 1.00 81.12 108 SER A C 1
ATOM 818 O O . SER A 1 108 ? -31.526 6.124 -2.033 1.00 81.12 108 SER A O 1
ATOM 820 N N . CYS A 1 109 ? -33.658 5.566 -2.260 1.00 70.81 109 CYS A N 1
ATOM 821 C CA . CYS A 1 109 ? -33.361 4.159 -2.542 1.00 70.81 109 CYS A CA 1
ATOM 822 C C . CYS A 1 109 ? -32.598 3.913 -3.861 1.00 70.81 109 CYS A C 1
ATOM 824 O O . CYS A 1 109 ? -32.249 2.765 -4.124 1.00 70.81 109 CYS A O 1
ATOM 826 N N . SER A 1 110 ? -32.368 4.934 -4.702 1.00 76.38 110 SER A N 1
ATOM 827 C CA . SER A 1 110 ? -31.460 4.804 -5.851 1.00 76.38 110 SER A CA 1
ATOM 828 C C . SER A 1 110 ? -29.987 4.912 -5.462 1.00 76.38 110 SER A C 1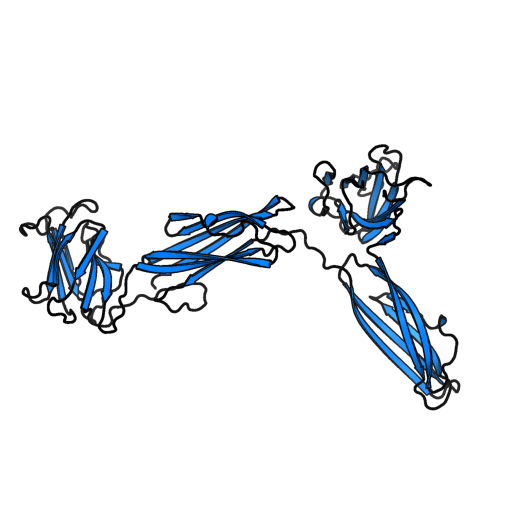
ATOM 830 O O . SER A 1 110 ? -29.158 4.449 -6.232 1.00 76.38 110 SER A O 1
ATOM 832 N N . GLN A 1 111 ? -29.679 5.474 -4.287 1.00 75.88 111 GLN A N 1
ATOM 833 C CA . GLN A 1 111 ? -28.350 5.459 -3.679 1.00 75.88 111 GLN A CA 1
ATOM 834 C C . GLN A 1 111 ? -28.454 5.239 -2.182 1.00 75.88 111 GLN A C 1
ATOM 836 O O . GLN A 1 111 ? -28.859 6.121 -1.422 1.00 75.88 111 GLN A O 1
ATOM 841 N N . ASN A 1 112 ? -28.080 4.043 -1.752 1.00 80.75 112 ASN A N 1
ATOM 842 C CA . ASN A 1 112 ? -28.111 3.736 -0.336 1.00 80.75 112 ASN A CA 1
ATOM 843 C C . ASN A 1 112 ? -27.078 4.583 0.413 1.00 80.75 112 ASN A C 1
ATOM 845 O O . ASN A 1 112 ? -25.965 4.786 -0.062 1.00 80.75 112 ASN A O 1
ATOM 849 N N . ILE A 1 113 ? -27.459 5.017 1.610 1.00 86.00 113 ILE A N 1
ATOM 850 C CA . ILE A 1 113 ? -26.520 5.497 2.619 1.00 86.00 113 ILE A CA 1
ATOM 851 C C . ILE A 1 113 ? -26.257 4.372 3.612 1.00 86.00 113 ILE A C 1
ATOM 853 O O . ILE A 1 113 ? -27.164 3.607 3.963 1.00 86.00 113 ILE A O 1
ATOM 857 N N . PHE A 1 114 ? -25.029 4.295 4.094 1.00 87.12 114 PHE A N 1
ATOM 858 C CA . PHE A 1 114 ? -24.615 3.357 5.118 1.00 87.12 114 PHE A CA 1
ATOM 859 C C . PHE A 1 114 ? -24.163 4.101 6.363 1.00 87.12 114 PHE A C 1
ATOM 861 O O . PHE A 1 114 ? -23.692 5.239 6.329 1.00 87.12 114 PHE A O 1
ATOM 868 N N . LEU A 1 115 ? -24.304 3.435 7.507 1.00 89.12 115 LEU A N 1
ATOM 869 C CA . LEU A 1 115 ? -23.635 3.900 8.708 1.00 89.12 115 LEU A CA 1
ATOM 870 C C . LEU A 1 115 ? -22.146 4.076 8.413 1.00 89.12 115 LEU A C 1
ATOM 872 O O . LEU A 1 115 ? -21.522 3.189 7.833 1.00 89.12 115 LEU A O 1
ATOM 876 N N . LYS A 1 116 ? -21.591 5.182 8.905 1.00 88.19 116 LYS A N 1
ATOM 877 C CA . LYS A 1 116 ? -20.212 5.642 8.719 1.00 88.19 116 LYS A CA 1
ATOM 878 C C . LYS A 1 116 ? -19.905 6.300 7.381 1.00 88.19 116 LYS A C 1
ATOM 880 O O . LYS A 1 116 ? -18.775 6.770 7.256 1.00 88.19 116 LYS A O 1
ATOM 885 N N . ASP A 1 117 ? -20.873 6.428 6.475 1.00 91.62 117 ASP A N 1
ATOM 886 C CA . ASP A 1 117 ? -20.707 7.283 5.303 1.00 91.62 117 ASP A CA 1
ATOM 887 C C . ASP A 1 117 ? -20.330 8.699 5.742 1.00 91.62 117 ASP A C 1
ATOM 889 O O . ASP A 1 117 ? -20.932 9.275 6.659 1.00 91.62 117 ASP A O 1
ATOM 893 N N . ARG A 1 118 ? -19.304 9.242 5.091 1.00 93.25 118 ARG A N 1
ATOM 894 C CA . ARG A 1 118 ? -18.727 10.549 5.374 1.00 93.25 118 ARG A CA 1
ATOM 895 C C . ARG A 1 118 ? -18.949 11.490 4.198 1.00 93.25 118 ARG A C 1
ATOM 897 O O . ARG A 1 118 ? -18.593 11.180 3.060 1.00 93.25 118 ARG A O 1
ATOM 904 N N . PHE A 1 119 ? -19.504 12.655 4.507 1.00 95.12 119 PHE A N 1
ATOM 905 C CA . PHE A 1 119 ? -19.826 13.721 3.563 1.00 95.12 119 PHE A CA 1
ATOM 906 C C . PHE A 1 119 ? -19.055 14.971 3.997 1.00 95.12 119 PHE A C 1
ATOM 908 O O . PHE A 1 119 ? -19.552 15.785 4.779 1.00 95.12 119 PHE A O 1
ATOM 915 N N . GLY A 1 120 ? -17.792 15.064 3.576 1.00 95.31 120 GLY A N 1
ATOM 916 C CA . GLY A 1 120 ? -16.832 16.042 4.085 1.00 95.31 120 GLY A CA 1
ATOM 917 C C . GLY A 1 120 ? -16.626 15.918 5.597 1.00 95.31 120 GLY A C 1
ATOM 918 O O . GLY A 1 120 ? -16.171 14.897 6.119 1.00 95.31 120 GLY A O 1
ATOM 919 N N . GLY A 1 121 ? -16.982 16.971 6.327 1.00 95.75 121 GLY A N 1
ATOM 920 C CA . GLY A 1 121 ? -16.756 17.099 7.760 1.00 95.75 121 GLY A CA 1
ATOM 921 C C . GLY A 1 121 ? -17.754 16.374 8.662 1.00 95.75 121 GLY A C 1
ATOM 922 O O . GLY A 1 121 ? -17.594 16.429 9.882 1.00 95.75 121 GLY A O 1
ATOM 923 N N . ILE A 1 122 ? -18.774 15.710 8.111 1.00 97.06 122 ILE A N 1
ATOM 924 C CA . ILE A 1 122 ? -19.813 15.012 8.886 1.00 97.06 122 ILE A CA 1
ATOM 925 C C . ILE A 1 122 ? -19.905 13.531 8.512 1.00 97.06 122 ILE A C 1
ATOM 927 O O . ILE A 1 122 ? -19.601 13.145 7.385 1.00 97.06 122 ILE A O 1
ATOM 931 N N . GLN A 1 123 ? -20.349 12.702 9.453 1.00 95.06 123 GLN A N 1
ATOM 932 C CA . GLN A 1 123 ? -20.454 11.254 9.283 1.00 95.06 123 GLN A CA 1
ATOM 933 C C . GLN A 1 123 ? -21.788 10.728 9.808 1.00 95.06 123 GLN A C 1
ATOM 935 O O . GLN A 1 123 ? -22.165 11.056 10.930 1.00 95.06 123 GLN A O 1
ATOM 940 N N . LEU A 1 124 ? -22.486 9.896 9.033 1.00 94.62 124 LEU A N 1
ATOM 941 C CA . LEU A 1 124 ? -23.756 9.297 9.450 1.00 94.62 124 LEU A CA 1
ATOM 942 C C . LEU A 1 124 ? -23.513 8.234 10.527 1.00 94.62 124 LEU A C 1
ATOM 944 O O . LEU A 1 124 ? -22.777 7.272 10.301 1.00 94.62 124 LEU A O 1
ATOM 948 N N . VAL A 1 125 ? -24.144 8.370 11.693 1.00 94.19 125 VAL A N 1
ATOM 949 C CA . VAL A 1 125 ? -23.940 7.446 12.825 1.00 94.19 125 VAL A CA 1
ATOM 950 C C . VAL A 1 125 ? -25.211 6.752 13.291 1.00 94.19 125 VAL A C 1
ATOM 952 O O . VAL A 1 125 ? -25.115 5.702 13.924 1.00 94.19 125 VAL A O 1
ATOM 955 N N . LEU A 1 126 ? -26.389 7.271 12.944 1.00 94.56 126 LEU A N 1
ATOM 956 C CA . LEU A 1 126 ? -27.668 6.622 13.221 1.00 94.56 126 LEU A CA 1
ATOM 957 C C . LEU A 1 126 ? -28.744 7.124 12.255 1.00 94.56 126 LEU A C 1
ATOM 959 O O . LEU A 1 126 ? -28.749 8.287 11.862 1.00 94.56 126 LEU A O 1
ATOM 963 N N . PHE A 1 127 ? -29.682 6.256 11.884 1.00 93.00 127 PHE A N 1
ATOM 964 C CA . PHE A 1 127 ? -30.921 6.667 11.226 1.00 93.00 127 PHE A CA 1
ATOM 965 C C . PHE A 1 127 ? -32.110 5.809 11.665 1.00 93.00 127 PHE A C 1
ATOM 967 O O . PHE A 1 127 ? -31.959 4.665 12.100 1.00 93.00 127 PHE A O 1
ATOM 974 N N . ILE A 1 128 ? -33.308 6.382 11.552 1.00 92.69 128 ILE A N 1
ATOM 975 C CA . ILE A 1 128 ? -34.582 5.722 11.844 1.00 92.69 128 ILE A CA 1
ATOM 976 C C . ILE A 1 128 ? -35.446 5.773 10.592 1.00 92.69 128 ILE A C 1
ATOM 978 O O . ILE A 1 128 ? -35.632 6.838 10.009 1.00 92.69 128 ILE A O 1
ATOM 982 N N . ASN A 1 129 ? -35.991 4.633 10.186 1.00 89.62 129 ASN A N 1
ATOM 983 C CA . ASN A 1 129 ? -36.963 4.531 9.100 1.00 89.62 129 ASN A CA 1
ATOM 984 C C . ASN A 1 129 ? -38.061 3.515 9.467 1.00 89.62 129 ASN A C 1
ATOM 986 O O . ASN A 1 129 ? -38.127 3.043 10.604 1.00 89.62 129 ASN A O 1
ATOM 990 N N . ASP A 1 130 ? -38.914 3.154 8.508 1.00 87.44 130 ASP A N 1
ATOM 991 C CA . ASP A 1 130 ? -40.014 2.200 8.723 1.00 87.44 130 ASP A CA 1
ATOM 992 C C . ASP A 1 130 ? -39.545 0.785 9.126 1.00 87.44 130 ASP A C 1
ATOM 994 O O . ASP A 1 130 ? -40.334 -0.007 9.644 1.00 87.44 130 ASP A O 1
ATOM 998 N N . LEU A 1 131 ? -38.259 0.464 8.931 1.00 85.06 131 LEU A N 1
ATOM 999 C CA . LEU A 1 131 ? -37.640 -0.798 9.347 1.00 85.06 131 LEU A CA 1
ATOM 1000 C C . LEU A 1 131 ? -37.094 -0.751 10.784 1.00 85.06 131 LEU A C 1
ATOM 1002 O O . LEU A 1 131 ? -36.725 -1.792 11.327 1.00 85.06 131 LEU A O 1
ATOM 1006 N N . GLY A 1 132 ? -37.063 0.427 11.410 1.00 88.62 132 GLY A N 1
ATOM 1007 C CA . GLY A 1 132 ? -36.610 0.635 12.781 1.00 88.62 132 GLY A CA 1
ATOM 1008 C C . GLY A 1 132 ? -35.361 1.507 12.885 1.00 88.62 132 GLY A C 1
ATOM 1009 O O . GLY A 1 132 ? -35.104 2.366 12.043 1.00 88.62 132 GLY A O 1
ATOM 1010 N N . VAL A 1 133 ? -34.609 1.307 13.968 1.00 89.00 133 VAL A N 1
ATOM 1011 C CA . VAL A 1 133 ? -33.400 2.074 14.297 1.00 89.00 133 VAL A CA 1
ATOM 1012 C C . VAL A 1 133 ? -32.168 1.319 13.810 1.00 89.00 133 V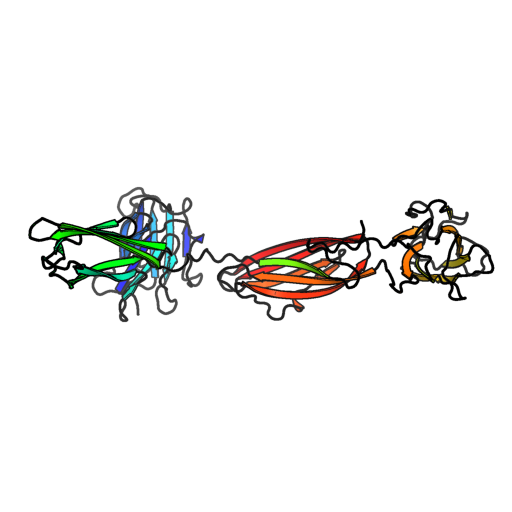AL A C 1
ATOM 1014 O O . VAL A 1 133 ? -31.986 0.148 14.138 1.00 89.00 133 VAL A O 1
ATOM 1017 N N . THR A 1 134 ? -31.305 2.007 13.071 1.00 88.12 134 THR A N 1
ATOM 1018 C CA . THR A 1 134 ? -29.984 1.520 12.660 1.00 88.12 134 THR A CA 1
ATOM 1019 C C . THR A 1 134 ? -28.935 2.470 13.228 1.00 88.12 134 THR A C 1
ATOM 1021 O O . THR A 1 134 ? -29.025 3.672 12.997 1.00 88.12 134 THR A O 1
ATOM 1024 N N . SER A 1 135 ? -27.975 1.966 14.008 1.00 90.38 135 SER A N 1
ATOM 1025 C CA . SER A 1 135 ? -27.067 2.800 14.809 1.00 90.38 135 SER A CA 1
ATOM 1026 C C . SER A 1 135 ? -25.648 2.229 14.895 1.00 90.38 135 SER A C 1
ATOM 1028 O O . SER A 1 135 ? -25.463 1.016 14.978 1.00 90.38 135 SER A O 1
ATOM 1030 N N . CYS A 1 136 ? -24.652 3.118 14.921 1.00 87.81 136 CYS A N 1
ATOM 1031 C CA . CYS A 1 136 ? -23.267 2.833 15.303 1.00 87.81 136 CYS A CA 1
ATOM 1032 C C . CYS A 1 136 ? -23.076 2.729 16.824 1.00 87.81 136 CYS A C 1
ATOM 1034 O O . CYS A 1 136 ? -21.965 2.477 17.281 1.00 87.81 136 CYS A O 1
ATOM 1036 N N . PHE A 1 137 ? -24.119 2.951 17.614 1.00 89.25 137 PHE A N 1
ATOM 1037 C CA . PHE A 1 137 ? -24.064 2.892 19.067 1.00 89.25 137 PHE A CA 1
ATOM 1038 C C . PHE A 1 137 ? -24.722 1.610 19.567 1.00 89.25 137 PHE A C 1
ATOM 1040 O O . PHE A 1 137 ? -25.805 1.239 19.109 1.00 89.25 137 PHE A O 1
ATOM 1047 N N . VAL A 1 138 ? -24.057 0.928 20.499 1.00 86.00 138 VAL A N 1
ATOM 1048 C CA . VAL A 1 138 ? -24.537 -0.329 21.081 1.00 86.00 138 VAL A CA 1
ATOM 1049 C C . VAL A 1 138 ? -24.728 -0.143 22.577 1.00 86.00 138 VAL A C 1
ATOM 1051 O O . VAL A 1 138 ? -23.768 0.123 23.299 1.00 86.00 138 VAL A O 1
ATOM 1054 N N . ASP A 1 139 ? -25.961 -0.323 23.043 1.00 87.00 139 ASP A N 1
ATOM 1055 C CA . ASP A 1 139 ? -26.254 -0.425 24.468 1.00 87.00 139 ASP A CA 1
ATOM 1056 C C . ASP A 1 139 ? -25.722 -1.755 25.009 1.00 87.00 139 ASP A C 1
ATOM 1058 O O . ASP A 1 139 ? -26.139 -2.839 24.585 1.00 87.00 139 ASP A O 1
ATOM 1062 N N . VAL A 1 140 ? -24.814 -1.682 25.978 1.00 89.75 140 VAL A N 1
ATOM 1063 C CA . VAL A 1 140 ? -24.350 -2.836 26.750 1.00 89.75 140 VAL A CA 1
ATOM 1064 C C . VAL A 1 140 ? -24.781 -2.710 28.203 1.00 89.75 140 VAL A C 1
ATOM 1066 O O . VAL A 1 140 ? -25.003 -1.619 28.716 1.00 89.75 140 VAL A O 1
ATOM 1069 N N . ASN A 1 141 ? -24.886 -3.845 28.888 1.00 93.00 141 ASN A N 1
ATOM 1070 C CA . ASN A 1 141 ? -25.113 -3.885 30.327 1.00 93.00 141 ASN A CA 1
ATOM 1071 C C . ASN A 1 141 ? -23.936 -4.587 30.996 1.00 93.00 141 ASN A C 1
ATOM 1073 O O . ASN A 1 141 ? -23.731 -5.786 30.792 1.00 93.00 141 ASN A O 1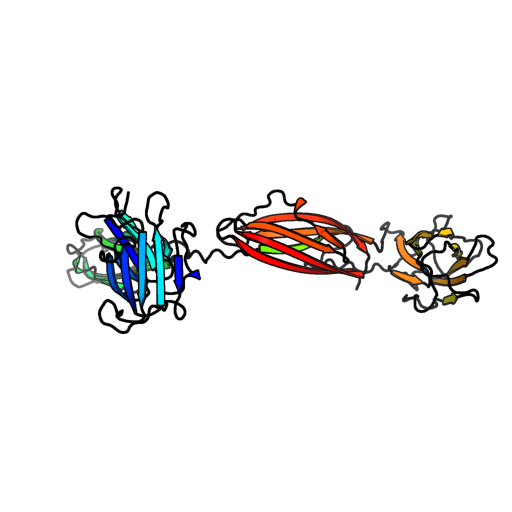
ATOM 1077 N N . PHE A 1 142 ? -23.193 -3.859 31.825 1.00 94.31 142 PHE A N 1
ATOM 1078 C CA . PHE A 1 142 ? -22.179 -4.459 32.685 1.00 94.31 142 PHE A CA 1
ATOM 1079 C C . PHE A 1 142 ? -22.855 -5.052 33.916 1.00 94.31 142 PHE A C 1
ATOM 1081 O O . PHE A 1 142 ? -23.463 -4.332 34.705 1.00 94.31 142 PHE A O 1
ATOM 1088 N N . GLY A 1 143 ? -22.793 -6.377 34.047 1.00 94.06 143 GLY A N 1
ATOM 1089 C CA . GLY A 1 143 ? -23.309 -7.103 35.203 1.00 94.06 143 GLY A CA 1
ATOM 1090 C C . GLY A 1 143 ? -22.219 -7.316 36.246 1.00 94.06 143 GLY A C 1
ATOM 1091 O O . GLY A 1 143 ? -21.170 -7.876 35.936 1.00 94.06 143 GLY A O 1
ATOM 1092 N N . PHE A 1 144 ? -22.494 -6.921 37.483 1.00 94.62 144 PHE A N 1
ATOM 1093 C CA . PHE A 1 144 ? -21.610 -7.128 38.624 1.00 94.62 144 PHE A CA 1
ATOM 1094 C C . PHE A 1 144 ? -22.236 -8.149 39.563 1.00 94.62 144 PHE A C 1
ATOM 1096 O O . PHE A 1 144 ? -23.383 -7.983 39.982 1.00 94.62 144 PHE A O 1
ATOM 1103 N N . PHE A 1 145 ? -21.481 -9.193 39.896 1.00 94.06 145 PHE A N 1
ATOM 1104 C CA . PHE A 1 145 ? -21.896 -10.245 40.818 1.00 94.06 145 PHE A CA 1
ATOM 1105 C C . PHE A 1 145 ? -21.090 -10.120 42.105 1.00 94.06 145 PHE A C 1
ATOM 1107 O O . PHE A 1 145 ? -19.874 -10.281 42.092 1.00 94.06 145 PHE A O 1
ATOM 1114 N N . ILE A 1 146 ? -21.772 -9.830 43.211 1.00 94.00 146 ILE A N 1
ATOM 1115 C CA . ILE A 1 146 ? -21.156 -9.644 44.526 1.00 94.00 146 ILE A CA 1
ATOM 1116 C C . ILE A 1 146 ? -21.504 -10.853 45.379 1.00 94.00 146 ILE A C 1
ATOM 1118 O O . ILE A 1 146 ? -22.680 -11.201 45.498 1.00 94.00 146 ILE A O 1
ATOM 1122 N N . THR A 1 147 ? -20.499 -11.466 45.998 1.00 94.81 147 THR A N 1
ATOM 1123 C CA . THR A 1 147 ? -20.678 -12.595 46.917 1.00 94.81 147 THR A CA 1
ATOM 1124 C C . THR A 1 147 ? -20.034 -12.265 48.255 1.00 94.81 147 THR A C 1
ATOM 1126 O O . THR A 1 147 ? -18.896 -11.810 48.301 1.00 94.81 147 THR A O 1
ATOM 1129 N N . ASN A 1 148 ? -20.753 -12.504 49.351 1.00 94.44 148 ASN A N 1
ATOM 1130 C CA . ASN A 1 148 ? -20.157 -12.464 50.682 1.00 94.44 148 ASN A CA 1
ATOM 1131 C C . ASN A 1 148 ? -19.515 -13.826 50.972 1.00 94.44 148 ASN A C 1
ATOM 1133 O O . ASN A 1 148 ? -20.209 -14.780 51.323 1.00 94.44 148 ASN A O 1
ATOM 1137 N N . GLU A 1 149 ? -18.195 -13.917 50.835 1.00 91.75 149 GLU A N 1
ATOM 1138 C CA . GLU A 1 149 ? -17.431 -15.142 51.119 1.00 91.75 149 GLU A CA 1
ATOM 1139 C C . GLU A 1 149 ? -17.152 -15.361 52.620 1.00 91.75 149 GLU A C 1
ATOM 1141 O O . GLU A 1 149 ? -16.515 -16.340 53.014 1.00 91.75 149 GLU A O 1
ATOM 1146 N N . GLY A 1 150 ? -17.626 -14.459 53.483 1.00 87.50 150 GLY A N 1
ATOM 1147 C CA . GLY A 1 150 ? -17.495 -14.571 54.929 1.00 87.50 150 GLY A CA 1
ATOM 1148 C C . GLY A 1 150 ? -18.262 -15.766 55.505 1.00 87.50 150 GLY A C 1
ATOM 1149 O O . GLY A 1 150 ? -19.363 -16.111 55.074 1.00 87.50 150 GLY A O 1
ATOM 1150 N N . ALA A 1 151 ? -17.693 -16.388 56.544 1.00 84.12 151 ALA A N 1
ATOM 1151 C CA . ALA A 1 151 ? -18.306 -17.527 57.235 1.00 84.12 151 ALA A CA 1
ATOM 1152 C C . ALA A 1 151 ? -19.428 -17.125 58.219 1.00 84.12 151 ALA A C 1
ATOM 1154 O O . ALA A 1 151 ? -20.226 -17.973 58.624 1.00 84.12 151 ALA A O 1
ATOM 1155 N N . SER A 1 152 ? -19.490 -15.853 58.622 1.00 85.00 152 SER A N 1
ATOM 1156 C CA . SER A 1 152 ? -20.481 -15.312 59.558 1.00 85.00 152 SER A CA 1
ATOM 1157 C C . SER A 1 152 ? -20.654 -13.804 59.381 1.00 85.00 152 SER A C 1
ATOM 1159 O O . SER A 1 152 ? -19.694 -13.127 59.034 1.00 85.00 152 SER A O 1
ATOM 1161 N N . GLY A 1 153 ? -21.847 -13.288 59.697 1.00 88.19 153 GLY A N 1
ATOM 1162 C CA . GLY A 1 153 ? -22.171 -11.860 59.625 1.00 88.19 153 GLY A CA 1
ATOM 1163 C C . GLY A 1 153 ? -22.633 -11.409 58.238 1.00 88.19 153 GLY A C 1
ATOM 1164 O O . GLY A 1 153 ? -22.044 -11.767 57.219 1.00 88.19 153 GLY A O 1
ATOM 1165 N N . ASP A 1 154 ? -23.702 -10.615 58.199 1.00 94.06 154 ASP A N 1
ATOM 1166 C CA . ASP A 1 154 ? -24.142 -9.981 56.958 1.00 94.06 154 ASP A CA 1
ATOM 1167 C C . ASP A 1 154 ? -23.140 -8.875 56.591 1.00 94.06 154 ASP A C 1
ATOM 1169 O O . ASP A 1 154 ? -22.708 -8.107 57.455 1.00 94.06 154 ASP A O 1
ATOM 1173 N N . ALA A 1 155 ? -22.763 -8.792 55.317 1.00 94.12 155 ALA A N 1
ATOM 1174 C CA . ALA A 1 155 ? -21.867 -7.764 54.803 1.00 94.12 155 ALA A CA 1
ATOM 1175 C C . ALA A 1 155 ? -22.680 -6.577 54.277 1.00 94.12 155 ALA A C 1
ATOM 1177 O O . ALA A 1 155 ? -23.558 -6.731 53.428 1.00 94.12 155 ALA A O 1
ATOM 1178 N N . VAL A 1 156 ? -22.381 -5.381 54.771 1.00 95.56 156 VAL A N 1
ATOM 1179 C CA . VAL A 1 156 ? -22.901 -4.113 54.262 1.00 95.56 156 VAL A CA 1
ATOM 1180 C C . VAL A 1 156 ? -21.849 -3.522 53.338 1.00 95.56 156 VAL A C 1
ATOM 1182 O O . VAL A 1 156 ? -20.750 -3.199 53.782 1.00 95.56 156 VAL A O 1
ATOM 1185 N N . VAL A 1 157 ? -22.180 -3.369 52.059 1.00 96.00 157 VAL A N 1
ATOM 1186 C CA . VAL A 1 157 ? -21.319 -2.654 51.112 1.00 96.00 157 VAL A CA 1
ATOM 1187 C C . VAL A 1 157 ? -21.319 -1.173 51.493 1.00 96.00 157 VAL A C 1
ATOM 1189 O O . VAL A 1 157 ? -22.378 -0.581 51.692 1.00 96.00 157 VAL A O 1
ATOM 1192 N N . THR A 1 158 ? -20.134 -0.596 51.658 1.00 96.31 158 THR A N 1
ATOM 1193 C CA . THR A 1 158 ? -19.920 0.803 52.062 1.00 96.31 158 THR A CA 1
ATOM 1194 C C . THR A 1 158 ? -19.361 1.661 50.940 1.00 96.31 158 THR A C 1
ATOM 1196 O O . THR A 1 158 ? -19.463 2.881 51.015 1.00 96.31 158 THR A O 1
ATOM 1199 N N . ASP A 1 159 ? -18.768 1.034 49.927 1.00 96.81 159 ASP A N 1
ATOM 1200 C CA . ASP A 1 159 ? -18.261 1.696 48.733 1.00 96.81 159 ASP A CA 1
ATOM 1201 C C . ASP A 1 159 ? -18.444 0.763 47.537 1.00 96.81 159 ASP A C 1
ATOM 1203 O O . ASP A 1 159 ? -18.186 -0.438 47.647 1.00 96.81 159 ASP A O 1
ATOM 1207 N N . PHE A 1 160 ? -18.919 1.295 46.417 1.00 97.25 160 PHE A N 1
ATOM 1208 C CA . PHE A 1 160 ? -18.967 0.550 45.169 1.00 97.25 160 PHE A CA 1
ATOM 1209 C C . PHE A 1 160 ? -18.898 1.502 43.984 1.00 97.25 160 PHE A C 1
ATOM 1211 O O . PHE A 1 160 ? -19.903 2.063 43.549 1.00 97.25 160 PHE A O 1
ATOM 1218 N N . THR A 1 161 ? -17.698 1.652 43.439 1.00 97.81 161 THR A N 1
ATOM 1219 C CA . THR A 1 161 ? -17.435 2.524 42.298 1.00 97.81 161 THR A CA 1
ATOM 1220 C C . THR A 1 161 ? -16.970 1.718 41.099 1.00 97.81 161 THR A C 1
ATOM 1222 O O . THR A 1 161 ? -16.340 0.671 41.226 1.00 97.81 161 THR A O 1
ATOM 1225 N N . THR A 1 162 ? -17.312 2.186 39.904 1.00 97.44 162 THR A N 1
ATOM 1226 C CA . THR A 1 162 ? -16.814 1.628 38.644 1.00 97.44 162 THR A CA 1
ATOM 1227 C C . THR A 1 162 ? -16.341 2.753 37.744 1.00 97.44 162 THR A C 1
ATOM 1229 O O . THR A 1 162 ? -17.046 3.739 37.576 1.00 97.44 162 THR A O 1
ATOM 1232 N N . ASN A 1 163 ? -15.161 2.605 37.157 1.00 97.25 163 ASN A N 1
ATOM 1233 C CA . ASN A 1 163 ? -14.621 3.486 36.139 1.00 97.25 163 ASN A CA 1
ATOM 1234 C C . ASN A 1 163 ? -14.694 2.803 34.768 1.00 97.25 163 ASN A C 1
ATOM 1236 O O . ASN A 1 163 ? -14.226 1.674 34.627 1.00 97.25 163 ASN A O 1
ATOM 1240 N N . ILE A 1 164 ? -15.264 3.477 33.770 1.00 95.25 164 ILE A N 1
ATOM 1241 C CA . ILE A 1 164 ? -15.304 3.029 32.374 1.00 95.25 164 ILE A CA 1
ATOM 1242 C C . ILE A 1 164 ? -14.659 4.118 31.523 1.00 95.25 164 ILE A C 1
ATOM 1244 O O . ILE A 1 164 ? -15.199 5.214 31.408 1.00 95.25 164 ILE A O 1
ATOM 1248 N N . ASN A 1 165 ? -13.491 3.833 30.944 1.00 90.25 165 ASN A N 1
ATOM 1249 C CA . ASN A 1 165 ? -12.734 4.775 30.103 1.00 90.25 165 ASN A CA 1
ATOM 1250 C C . ASN A 1 165 ? -12.563 6.185 30.712 1.00 90.25 165 ASN A C 1
ATOM 1252 O O . ASN A 1 165 ? -12.604 7.190 30.005 1.00 90.25 165 ASN A O 1
ATOM 1256 N N . GLY A 1 166 ? -12.351 6.266 32.028 1.00 91.12 166 GLY A N 1
ATOM 1257 C CA . GLY A 1 166 ? -12.159 7.526 32.747 1.00 91.12 166 GLY A CA 1
ATOM 1258 C C . GLY A 1 166 ? -13.431 8.110 33.367 1.00 91.12 166 GLY A C 1
ATOM 1259 O O . GLY A 1 166 ? -13.313 8.953 34.254 1.00 91.12 166 GLY A O 1
ATOM 1260 N N . GLU A 1 167 ? -14.622 7.635 32.999 1.00 94.31 167 GLU A N 1
ATOM 1261 C CA . GLU A 1 167 ? -15.887 8.039 33.621 1.00 94.31 167 GLU A CA 1
ATOM 1262 C C . GLU A 1 167 ? -16.189 7.183 34.856 1.00 94.31 167 GLU A C 1
ATOM 1264 O O . GLU A 1 167 ? -16.162 5.957 34.780 1.00 94.31 167 GLU A O 1
ATOM 1269 N N . THR A 1 168 ? -16.476 7.813 35.999 1.00 96.75 168 THR A N 1
ATOM 1270 C CA . THR A 1 168 ? -16.724 7.118 37.273 1.00 96.75 168 THR A CA 1
ATOM 1271 C C . THR A 1 168 ? -18.209 7.099 37.629 1.00 96.75 168 THR A C 1
ATOM 1273 O O . THR A 1 168 ? -18.860 8.141 37.673 1.00 96.75 168 THR A O 1
ATOM 1276 N N . PHE A 1 169 ? -18.703 5.916 37.984 1.00 97.12 169 PHE A N 1
ATOM 1277 C CA . PHE A 1 169 ? -20.077 5.623 38.375 1.00 97.12 169 PHE A CA 1
ATOM 1278 C C . PHE A 1 169 ? -20.128 5.110 39.818 1.00 97.12 169 PHE A C 1
ATOM 1280 O O . PHE A 1 169 ? -19.351 4.228 40.187 1.00 97.12 169 PHE A O 1
ATOM 1287 N N . ASP A 1 170 ? -21.061 5.634 40.618 1.00 97.00 170 ASP A N 1
ATOM 1288 C CA . ASP A 1 170 ? -21.379 5.127 41.959 1.00 97.00 170 ASP A CA 1
ATOM 1289 C C . ASP A 1 170 ? -22.546 4.133 41.875 1.00 97.00 170 ASP A C 1
ATOM 1291 O O . ASP A 1 170 ? -23.667 4.487 41.497 1.00 97.00 170 ASP A O 1
ATOM 1295 N N . LEU A 1 171 ? -22.268 2.875 42.208 1.00 96.88 171 LEU A N 1
ATOM 1296 C CA . LEU A 1 171 ? -23.229 1.775 42.175 1.00 96.88 171 LEU A CA 1
ATOM 1297 C C . LEU A 1 171 ? -23.810 1.460 43.557 1.00 96.88 171 LEU A C 1
ATOM 1299 O O . LEU A 1 171 ? -24.748 0.664 43.645 1.00 96.88 171 LEU A O 1
ATOM 1303 N N . LEU A 1 172 ? -23.322 2.101 44.624 1.00 96.25 172 LEU A N 1
ATOM 1304 C CA . LEU A 1 172 ? -23.795 1.883 45.990 1.00 96.25 172 LEU A CA 1
ATOM 1305 C C . LEU A 1 172 ? -25.319 2.091 46.146 1.00 96.25 172 LEU A C 1
ATOM 1307 O O . LEU A 1 172 ? -25.961 1.244 46.774 1.00 96.25 172 LEU A O 1
ATOM 1311 N N . PRO A 1 173 ? -25.956 3.122 45.543 1.00 96.75 173 PRO A N 1
ATOM 1312 C CA . PRO A 1 173 ? -27.405 3.324 45.653 1.00 96.75 173 PRO A CA 1
ATOM 1313 C C . PRO A 1 173 ? -28.252 2.226 44.996 1.00 96.75 173 PRO A C 1
ATOM 1315 O O . PRO A 1 173 ? -29.451 2.138 45.257 1.00 96.75 173 PRO A O 1
ATOM 1318 N N . SER A 1 174 ? -27.649 1.409 44.130 1.00 93.75 174 SER A N 1
ATOM 1319 C CA . SER A 1 174 ? -28.343 0.365 43.369 1.00 93.75 174 SER A CA 1
ATOM 1320 C C . SER A 1 174 ? -28.399 -0.977 44.107 1.00 93.75 174 SER A C 1
ATOM 1322 O O . SER A 1 174 ? -28.973 -1.940 43.595 1.00 93.75 174 SER A O 1
ATOM 1324 N N . LEU A 1 175 ? -27.812 -1.066 45.304 1.00 94.31 175 LEU A N 1
ATOM 1325 C CA . LEU A 1 175 ? -27.777 -2.296 46.090 1.00 94.31 175 LEU A CA 1
ATOM 1326 C C . LEU A 1 175 ? -29.040 -2.433 46.969 1.00 94.31 175 LEU A C 1
ATOM 1328 O O . LEU A 1 175 ? -29.456 -1.469 47.610 1.00 94.31 175 LEU A O 1
ATOM 1332 N N . PRO A 1 176 ? -29.661 -3.627 47.054 1.00 92.12 176 PRO A N 1
ATOM 1333 C CA . PRO A 1 176 ? -30.927 -3.835 47.751 1.00 92.12 176 PRO A CA 1
ATOM 1334 C C . PRO A 1 176 ? -30.782 -3.982 49.276 1.00 92.12 176 PRO A C 1
ATOM 1336 O O . PRO A 1 176 ? -31.796 -4.047 49.971 1.00 92.12 176 PRO A O 1
ATOM 1339 N N . GLY A 1 177 ? -29.557 -4.057 49.811 1.00 93.38 177 GLY A N 1
ATOM 1340 C CA . GLY A 1 177 ? -29.289 -4.192 51.244 1.00 93.38 177 GLY A CA 1
ATOM 1341 C C . GLY A 1 177 ? -28.055 -5.049 51.562 1.00 93.38 177 GLY A C 1
ATOM 1342 O O . GLY A 1 177 ? -27.236 -5.287 50.675 1.00 93.38 177 GLY A O 1
ATOM 1343 N N . PRO A 1 178 ? -27.913 -5.504 52.822 1.00 95.12 178 PRO A N 1
ATOM 1344 C CA . PRO A 1 178 ? -26.811 -6.365 53.253 1.00 95.12 178 PRO A CA 1
ATOM 1345 C C . PRO A 1 178 ? -26.818 -7.740 52.568 1.00 95.12 178 PRO A C 1
ATOM 1347 O O . PRO A 1 178 ? -27.880 -8.291 52.270 1.00 95.12 178 PRO A O 1
ATOM 1350 N N . VAL A 1 179 ? -25.632 -8.321 52.376 1.00 95.62 179 VAL A N 1
ATOM 1351 C CA . VAL A 1 179 ? -25.432 -9.640 51.759 1.00 95.62 179 VAL A CA 1
ATOM 1352 C C . VAL A 1 179 ? -25.132 -10.677 52.852 1.00 95.62 179 VAL A C 1
ATOM 1354 O O . VAL A 1 179 ? -24.103 -10.558 53.524 1.00 95.62 179 VAL A O 1
ATOM 1357 N N . PRO A 1 180 ? -25.981 -11.699 53.062 1.00 95.25 180 PRO A N 1
ATOM 1358 C CA . PRO A 1 180 ? -25.758 -12.696 54.110 1.00 95.25 180 PRO A CA 1
ATOM 1359 C C . PRO A 1 180 ? -24.533 -13.579 53.816 1.00 95.25 180 PRO A C 1
ATOM 1361 O O . PRO A 1 180 ? -24.103 -13.636 52.664 1.00 95.25 180 PRO A O 1
ATOM 1364 N N . PRO A 1 181 ? -23.980 -14.303 54.808 1.00 94.19 181 PRO A N 1
ATOM 1365 C CA . PRO A 1 181 ? -22.867 -15.237 54.607 1.00 94.19 181 PRO A CA 1
ATOM 1366 C C . PRO A 1 181 ? -23.129 -16.243 53.482 1.00 94.19 181 PRO A C 1
ATOM 1368 O O . PRO A 1 181 ? -24.154 -16.930 53.490 1.00 94.19 181 PRO A O 1
ATOM 1371 N N . ASN A 1 182 ? -22.198 -16.364 52.533 1.00 92.94 182 ASN A N 1
ATOM 1372 C CA . ASN A 1 182 ? -22.321 -17.147 51.290 1.00 92.94 182 ASN A CA 1
ATOM 1373 C C . ASN A 1 182 ? -23.490 -16.725 50.377 1.00 92.94 182 ASN A C 1
ATOM 1375 O O . ASN A 1 182 ? -23.833 -17.427 49.423 1.00 92.94 182 ASN A O 1
ATOM 1379 N N . GLY A 1 183 ? -24.133 -15.601 50.682 1.00 95.25 183 GLY A N 1
ATOM 1380 C CA . GLY A 1 183 ? -25.137 -14.971 49.847 1.00 95.25 183 GLY A CA 1
ATOM 1381 C C . GLY A 1 183 ? -24.493 -14.235 48.682 1.00 95.25 183 GLY A C 1
ATOM 1382 O O . GLY A 1 183 ? -23.324 -13.850 48.726 1.00 95.25 183 GLY A O 1
ATOM 1383 N N . SER A 1 184 ? -25.287 -14.015 47.641 1.00 96.00 184 SER A N 1
ATOM 1384 C CA . SER A 1 184 ? -24.883 -13.236 46.479 1.00 96.00 184 SER A CA 1
ATOM 1385 C C . SER A 1 184 ? -25.981 -12.278 46.051 1.00 96.00 184 SER A C 1
ATOM 1387 O O . SER A 1 184 ? -27.161 -12.457 46.367 1.00 96.00 184 SER A O 1
ATOM 1389 N N . MET A 1 185 ? -25.574 -11.245 45.331 1.00 94.94 185 MET A N 1
ATOM 1390 C CA . MET A 1 185 ? -26.461 -10.286 44.699 1.00 94.94 185 MET A CA 1
ATOM 1391 C C . MET A 1 185 ? -25.856 -9.796 43.384 1.00 94.94 185 MET A C 1
ATOM 1393 O O . MET A 1 185 ? -24.663 -9.971 43.131 1.00 94.94 185 MET A O 1
ATOM 1397 N N . SER A 1 186 ? -26.681 -9.172 42.547 1.00 94.38 186 SER A N 1
ATOM 1398 C CA . SER A 1 186 ? -26.250 -8.633 41.261 1.00 94.38 186 SER A CA 1
ATOM 1399 C C . SER A 1 186 ? -26.768 -7.222 41.042 1.00 94.38 186 SER A C 1
ATOM 1401 O O . SER A 1 186 ? -27.915 -6.927 41.381 1.00 94.38 186 SER A O 1
ATOM 1403 N N . VAL A 1 187 ? -25.957 -6.390 40.401 1.00 95.06 187 VAL A N 1
ATOM 1404 C CA . VAL A 1 187 ? -26.354 -5.077 39.883 1.00 95.06 187 VAL A CA 1
ATOM 1405 C C . VAL A 1 187 ? -25.921 -4.959 38.425 1.00 95.06 187 VAL A C 1
ATOM 1407 O O . VAL A 1 187 ? -24.972 -5.617 38.002 1.00 95.06 187 VAL A O 1
ATOM 1410 N N . SER A 1 188 ? -26.635 -4.153 37.645 1.00 94.50 188 SER A N 1
ATOM 1411 C CA . SER A 1 188 ? -26.325 -3.892 36.241 1.00 94.50 188 SER A CA 1
ATOM 1412 C C . SER A 1 188 ? -26.159 -2.399 35.986 1.00 94.50 188 SER A C 1
ATOM 1414 O O . SER A 1 188 ? -26.990 -1.614 36.443 1.00 94.50 188 SER A O 1
ATOM 1416 N N . LEU A 1 189 ? -25.145 -2.029 35.208 1.00 95.31 189 LEU A N 1
ATOM 1417 C CA . LEU A 1 189 ? -24.926 -0.670 34.717 1.00 95.31 189 LEU A CA 1
ATOM 1418 C C . LEU A 1 189 ? -25.114 -0.643 33.190 1.00 95.31 189 LEU A C 1
ATOM 1420 O O . LEU A 1 189 ? -24.295 -1.250 32.489 1.00 95.31 189 LEU A O 1
ATOM 1424 N N . PRO A 1 190 ? -26.163 0.017 32.662 1.00 93.81 190 PRO A N 1
ATOM 1425 C CA . PRO A 1 190 ? -26.264 0.275 31.231 1.00 93.81 190 PRO A CA 1
ATOM 1426 C C . PRO A 1 190 ? -25.182 1.272 30.803 1.00 93.81 190 PRO A C 1
ATOM 1428 O O . PRO A 1 190 ? -24.919 2.247 31.507 1.00 93.81 190 PRO A O 1
ATOM 1431 N N . TYR A 1 191 ? -24.563 1.029 29.654 1.00 93.56 191 TYR A N 1
ATOM 1432 C CA . TYR A 1 191 ? -23.521 1.879 29.090 1.00 93.56 191 TYR A CA 1
ATOM 1433 C C . TYR A 1 191 ? -23.593 1.856 27.561 1.00 93.56 191 TYR A C 1
ATOM 1435 O O . TYR A 1 191 ? -23.812 0.800 26.967 1.00 93.56 191 TYR A O 1
ATOM 1443 N N . LEU A 1 192 ? -23.396 3.007 26.920 1.00 88.81 192 LEU A N 1
ATOM 1444 C CA . LEU A 1 192 ? -23.441 3.133 25.465 1.00 88.81 192 LEU A CA 1
ATOM 1445 C C . LEU A 1 192 ? -22.024 3.051 24.887 1.00 88.81 192 LEU A C 1
ATOM 1447 O O . LEU A 1 192 ? -21.162 3.864 25.213 1.00 88.81 192 LEU A O 1
ATOM 1451 N N . ILE A 1 193 ? -21.779 2.078 24.013 1.00 88.62 193 ILE A N 1
ATOM 1452 C CA . ILE A 1 193 ? -20.508 1.927 23.298 1.00 88.62 193 ILE A CA 1
ATOM 1453 C C . ILE A 1 193 ? -20.595 2.623 21.939 1.00 88.62 193 ILE A C 1
ATOM 1455 O O . ILE A 1 193 ? -21.496 2.340 21.149 1.00 88.62 193 ILE A O 1
ATOM 1459 N N . ASP A 1 194 ? -19.616 3.483 21.652 1.00 86.00 194 ASP A N 1
ATOM 1460 C CA . ASP A 1 194 ? -19.407 4.098 20.341 1.00 86.00 194 ASP A CA 1
ATOM 1461 C C . ASP A 1 194 ? -18.637 3.129 19.430 1.00 86.00 194 ASP A C 1
ATOM 1463 O O . ASP A 1 194 ? -17.437 2.916 19.597 1.00 86.00 194 ASP A O 1
ATOM 1467 N N . MET A 1 195 ? -19.322 2.533 18.447 1.00 82.38 195 MET A N 1
ATOM 1468 C CA . MET A 1 195 ? -18.685 1.634 17.478 1.00 82.38 195 MET A CA 1
ATOM 1469 C C . MET A 1 195 ? -18.074 2.375 16.281 1.00 82.38 195 MET A C 1
ATOM 1471 O O . MET A 1 195 ? -17.555 1.718 15.365 1.00 82.38 195 MET A O 1
ATOM 1475 N N . THR A 1 196 ? -18.147 3.711 16.227 1.00 75.62 196 THR A N 1
ATOM 1476 C CA . THR A 1 196 ? -17.552 4.518 15.147 1.00 75.62 196 THR A CA 1
ATOM 1477 C C . THR A 1 196 ? -16.032 4.508 15.201 1.00 75.62 196 THR A C 1
ATOM 1479 O O . THR A 1 196 ? -15.400 4.484 14.148 1.00 75.62 196 THR A O 1
ATOM 1482 N N . VAL A 1 197 ? -15.455 4.427 16.401 1.00 75.62 197 VAL A N 1
ATOM 1483 C CA . VAL A 1 197 ? -14.009 4.397 16.627 1.00 75.62 197 VAL A CA 1
ATOM 1484 C C . VAL A 1 197 ? -13.631 3.070 17.269 1.00 75.62 197 VAL A C 1
ATOM 1486 O O . VAL A 1 197 ? -14.186 2.694 18.299 1.00 75.62 197 VAL A O 1
ATOM 1489 N N . ARG A 1 198 ? -12.660 2.353 16.691 1.00 78.12 198 ARG A N 1
ATOM 1490 C CA . ARG A 1 198 ? -12.055 1.213 17.387 1.00 78.12 198 ARG A CA 1
ATOM 1491 C C . ARG A 1 198 ? -11.251 1.718 18.569 1.00 78.12 198 ARG A C 1
ATOM 1493 O O . ARG A 1 198 ? -10.198 2.322 18.383 1.00 78.12 198 ARG A O 1
ATOM 1500 N N . GLN A 1 199 ? -11.715 1.417 19.770 1.00 83.69 199 GLN A N 1
ATOM 1501 C CA . GLN A 1 199 ? -11.010 1.769 20.990 1.00 83.69 199 GLN A CA 1
ATOM 1502 C C . GLN A 1 199 ? -11.000 0.610 21.980 1.00 83.69 199 GLN A C 1
ATOM 1504 O O . GLN A 1 199 ? -11.841 -0.295 21.949 1.00 83.69 199 GLN A O 1
ATOM 1509 N N . GLN A 1 200 ? -10.007 0.637 22.861 1.00 89.12 200 GLN A N 1
ATOM 1510 C CA . GLN A 1 200 ? -9.960 -0.254 24.004 1.00 89.12 200 GLN A CA 1
ATOM 1511 C C . GLN A 1 200 ? -10.848 0.318 25.109 1.00 89.12 200 GLN A C 1
ATOM 1513 O O . GLN A 1 200 ? -10.693 1.469 25.512 1.00 89.12 200 GLN A O 1
ATOM 1518 N N . TYR A 1 201 ? -11.780 -0.496 25.585 1.00 91.31 201 TYR A N 1
ATOM 1519 C CA . TYR A 1 201 ? -12.597 -0.214 26.750 1.00 91.31 201 TYR A CA 1
ATOM 1520 C C . TYR A 1 201 ? -11.980 -0.887 27.967 1.00 91.31 201 TYR A C 1
ATOM 1522 O O . TYR A 1 201 ? -11.718 -2.091 27.948 1.00 91.31 201 TYR A O 1
ATOM 1530 N N . THR A 1 202 ? -11.752 -0.110 29.019 1.00 93.88 202 THR A N 1
ATOM 1531 C CA . THR A 1 202 ? -11.298 -0.586 30.326 1.00 93.88 202 THR A CA 1
ATOM 1532 C C . THR A 1 202 ? -12.363 -0.277 31.363 1.00 93.88 202 THR A C 1
ATOM 1534 O O . THR A 1 202 ? -12.717 0.887 31.556 1.00 93.88 202 THR A O 1
ATOM 1537 N N . VAL A 1 203 ? -12.855 -1.325 32.016 1.00 96.00 203 VAL A N 1
ATOM 1538 C CA . VAL A 1 203 ? -13.800 -1.265 33.127 1.00 96.00 203 VAL A CA 1
ATOM 1539 C C . VAL A 1 203 ? -13.061 -1.708 34.380 1.00 96.00 203 VAL A C 1
ATOM 1541 O O . VAL A 1 203 ? -12.598 -2.847 34.447 1.00 96.00 203 VAL A O 1
ATOM 1544 N N . SER A 1 204 ? -12.959 -0.820 35.360 1.00 96.31 204 SER A N 1
ATOM 1545 C CA . SER A 1 204 ? -12.312 -1.080 36.645 1.00 96.31 204 SER A CA 1
ATOM 1546 C C . SER A 1 204 ? -13.292 -0.780 37.765 1.00 96.31 204 SER A C 1
ATOM 1548 O O . SER A 1 204 ? -13.792 0.336 37.860 1.00 96.31 204 SER A O 1
ATOM 1550 N N . SER A 1 205 ? -13.567 -1.754 38.617 1.00 97.12 205 SER A N 1
ATOM 1551 C CA . SER A 1 205 ? -14.522 -1.633 39.715 1.00 97.12 205 SER A CA 1
ATOM 1552 C C . SER A 1 205 ? -13.832 -1.855 41.046 1.00 97.12 205 SER A C 1
ATOM 1554 O O . SER A 1 205 ? -13.017 -2.762 41.169 1.00 97.12 205 SER A O 1
ATOM 1556 N N . PHE A 1 206 ? -14.206 -1.063 42.042 1.00 97.50 206 PHE A N 1
ATOM 1557 C CA . PHE A 1 206 ? -13.785 -1.214 43.427 1.00 97.50 206 PHE A CA 1
ATOM 1558 C C . PHE A 1 206 ? -15.020 -1.410 44.297 1.00 97.50 206 PHE A C 1
ATOM 1560 O O . PHE A 1 206 ? -15.994 -0.665 44.167 1.00 97.50 206 PHE A O 1
ATOM 1567 N N . ILE A 1 207 ? -14.972 -2.386 45.197 1.00 97.12 207 ILE A N 1
ATOM 1568 C CA . ILE A 1 207 ? -16.005 -2.605 46.203 1.00 97.12 207 ILE A CA 1
ATOM 1569 C C . ILE A 1 207 ? -15.372 -2.679 47.588 1.00 97.12 207 ILE A C 1
ATOM 1571 O O . ILE A 1 207 ? -14.356 -3.339 47.788 1.00 97.12 207 ILE A O 1
ATOM 1575 N N . GLY A 1 208 ? -15.995 -2.015 48.556 1.00 96.12 208 GLY A N 1
ATOM 1576 C CA . GLY A 1 208 ? -15.635 -2.068 49.967 1.00 96.12 208 GLY A CA 1
ATOM 1577 C C . GLY A 1 208 ? -16.858 -2.393 50.813 1.00 96.12 208 GLY A C 1
ATOM 1578 O O . GLY A 1 208 ? -17.961 -1.925 50.530 1.00 96.12 208 GLY A O 1
ATOM 1579 N N . GLY A 1 209 ? -16.680 -3.175 51.871 1.00 94.62 209 GLY A N 1
ATOM 1580 C CA . GLY A 1 209 ? -17.761 -3.546 52.774 1.00 94.62 209 GLY A CA 1
ATOM 1581 C C . GLY A 1 209 ? -17.307 -3.776 54.205 1.00 94.62 209 GLY A C 1
ATOM 1582 O O . GLY A 1 209 ? -16.125 -3.967 54.493 1.00 94.62 209 GLY A O 1
ATOM 1583 N N . VAL A 1 210 ? -18.277 -3.775 55.113 1.00 94.81 210 VAL A N 1
ATOM 1584 C CA . VAL A 1 210 ? -18.092 -4.054 56.539 1.00 94.81 210 VAL A CA 1
ATOM 1585 C C . VAL A 1 210 ? -19.149 -5.034 57.022 1.00 94.81 210 VAL A C 1
ATOM 1587 O O . VAL A 1 210 ? -20.285 -5.010 56.549 1.00 94.81 210 VAL A O 1
ATOM 1590 N N . THR A 1 211 ? -18.822 -5.892 57.978 1.00 92.44 211 THR A N 1
ATOM 1591 C CA . THR A 1 211 ? -19.836 -6.730 58.629 1.00 92.44 211 THR A CA 1
ATOM 1592 C C . THR A 1 211 ? -20.806 -5.874 59.450 1.00 92.44 211 THR A C 1
ATOM 1594 O O . THR A 1 211 ? -20.456 -4.804 59.949 1.00 92.44 211 THR A O 1
ATOM 1597 N N . THR A 1 212 ? -22.049 -6.332 59.634 1.00 88.81 212 THR A N 1
ATOM 1598 C CA . THR A 1 212 ? -23.077 -5.585 60.394 1.00 88.81 212 THR A CA 1
ATOM 1599 C C . THR A 1 212 ? -22.721 -5.311 61.860 1.00 88.81 212 THR A C 1
ATOM 1601 O O . THR A 1 212 ? -23.301 -4.417 62.471 1.00 88.81 212 THR A O 1
ATOM 1604 N N . ASP A 1 213 ? -21.796 -6.074 62.446 1.00 87.25 213 ASP A N 1
ATOM 1605 C CA . ASP A 1 213 ? -21.261 -5.844 63.795 1.00 87.25 213 ASP A CA 1
ATOM 1606 C C . ASP A 1 213 ? -20.068 -4.867 63.820 1.00 87.25 213 ASP A C 1
ATOM 1608 O O . ASP A 1 213 ? -19.575 -4.520 64.896 1.00 87.25 213 ASP A O 1
ATOM 1612 N N . GLY A 1 214 ? -19.625 -4.405 62.645 1.00 85.50 214 GLY A N 1
ATOM 1613 C CA . GLY A 1 214 ? -18.523 -3.468 62.451 1.00 85.50 214 GLY A CA 1
ATOM 1614 C C . GLY A 1 214 ? -17.142 -4.031 62.791 1.00 85.50 214 GLY A C 1
ATOM 1615 O O . GLY A 1 214 ? -16.214 -3.242 62.963 1.00 85.50 214 GLY A O 1
ATOM 1616 N N . GLN A 1 215 ? -17.007 -5.351 62.954 1.00 87.06 215 GLN A N 1
ATOM 1617 C CA . GLN A 1 215 ? -15.746 -5.992 63.343 1.00 87.06 215 GLN A CA 1
ATOM 1618 C C . GLN A 1 215 ? -14.797 -6.176 62.154 1.00 87.06 215 GLN A C 1
ATOM 1620 O O . GLN A 1 215 ? -13.602 -5.920 62.299 1.00 87.06 215 GLN A O 1
ATOM 1625 N N . ASP A 1 216 ? -15.325 -6.571 60.992 1.00 88.75 216 ASP A N 1
ATOM 1626 C CA . ASP A 1 216 ? -14.523 -6.948 59.830 1.00 88.75 216 ASP A CA 1
ATOM 1627 C C . ASP A 1 216 ? -14.773 -6.005 58.649 1.00 88.75 216 ASP A C 1
ATOM 1629 O O . ASP A 1 216 ? -15.911 -5.628 58.358 1.00 88.75 216 ASP A O 1
ATOM 1633 N N . THR A 1 217 ? -13.700 -5.642 57.943 1.00 91.88 217 THR A N 1
ATOM 1634 C CA . THR A 1 217 ? -13.750 -4.888 56.682 1.00 91.88 217 THR A CA 1
ATOM 1635 C C . THR A 1 217 ? -13.229 -5.756 55.543 1.00 91.88 217 THR A C 1
ATOM 1637 O O . THR A 1 217 ? -12.229 -6.457 55.698 1.00 91.88 217 THR A O 1
ATOM 1640 N N . CYS A 1 218 ? -13.863 -5.673 54.381 1.00 90.50 218 CYS A N 1
ATOM 1641 C CA . CYS A 1 218 ? -13.472 -6.383 53.169 1.00 90.50 218 CYS A CA 1
ATOM 1642 C C . CYS A 1 218 ? -13.435 -5.416 51.986 1.00 90.50 218 CYS A C 1
ATOM 1644 O O . CYS A 1 218 ? -14.130 -4.401 51.979 1.00 90.50 218 CYS A O 1
ATOM 1646 N N . GLN A 1 219 ? -12.588 -5.718 51.010 1.00 94.94 219 GLN A N 1
ATOM 1647 C CA . GLN A 1 219 ? -12.462 -4.943 49.784 1.00 94.94 219 GLN A CA 1
ATOM 1648 C C . GLN A 1 219 ? -12.056 -5.870 48.645 1.00 94.94 219 GLN A C 1
ATOM 1650 O O . GLN A 1 219 ? -11.344 -6.848 48.886 1.00 94.94 219 GLN A O 1
ATOM 1655 N N . ASP A 1 220 ? -12.500 -5.551 47.439 1.00 95.62 220 ASP A N 1
ATOM 1656 C CA . ASP A 1 220 ? -12.140 -6.279 46.229 1.00 95.62 220 ASP A CA 1
ATOM 1657 C C . ASP A 1 220 ? -12.125 -5.345 45.013 1.00 95.62 220 ASP A C 1
ATOM 1659 O O . ASP A 1 220 ? -12.751 -4.280 45.011 1.00 95.62 220 ASP A O 1
ATOM 1663 N N . GLU A 1 221 ? -11.398 -5.753 43.979 1.00 96.00 221 GLU A N 1
ATOM 1664 C CA . GLU A 1 221 ? -11.265 -5.024 42.724 1.00 96.00 221 GLU A CA 1
ATOM 1665 C C . GLU A 1 221 ? -11.495 -5.953 41.530 1.00 96.00 221 GLU A C 1
ATOM 1667 O O . GLU A 1 221 ? -10.928 -7.040 41.430 1.00 96.00 221 GLU A O 1
ATOM 1672 N N . GLY A 1 222 ? -12.302 -5.491 40.577 1.00 92.06 222 GLY A N 1
ATOM 1673 C CA . GLY A 1 222 ? -12.586 -6.191 39.329 1.00 92.06 222 GLY A CA 1
ATOM 1674 C C . GLY A 1 222 ? -12.090 -5.395 38.132 1.00 92.06 222 GLY A C 1
ATOM 1675 O O . GLY A 1 222 ? -12.255 -4.180 38.087 1.00 92.06 222 GLY A O 1
ATOM 1676 N N . ASN A 1 223 ? -11.513 -6.070 37.137 1.00 94.12 223 ASN A N 1
ATOM 1677 C CA . ASN A 1 223 ? -11.087 -5.435 35.892 1.00 94.12 223 ASN A CA 1
ATOM 1678 C C . ASN A 1 223 ? -11.564 -6.233 34.676 1.00 94.12 223 ASN A C 1
ATOM 1680 O O . ASN A 1 223 ? -11.435 -7.457 34.632 1.00 94.12 223 ASN A O 1
ATOM 1684 N N . LEU A 1 224 ? -12.062 -5.526 33.667 1.00 91.19 224 LEU A N 1
ATOM 1685 C CA . LEU A 1 224 ? -12.414 -6.062 32.359 1.00 91.19 224 LEU A CA 1
ATOM 1686 C C . LEU A 1 224 ? -11.846 -5.134 31.286 1.00 91.19 224 LEU A C 1
ATOM 1688 O O . LEU A 1 224 ? -12.029 -3.921 31.340 1.00 91.19 224 LEU A O 1
ATOM 1692 N N . ALA A 1 225 ? -11.184 -5.711 30.288 1.00 91.06 225 ALA A N 1
ATOM 1693 C CA . ALA A 1 225 ? -10.730 -4.978 29.118 1.00 91.06 225 ALA A CA 1
ATOM 1694 C C . ALA A 1 225 ? -11.186 -5.690 27.847 1.00 91.06 225 ALA A C 1
ATOM 1696 O O . ALA A 1 225 ? -11.072 -6.911 27.736 1.00 91.06 225 ALA A O 1
ATOM 1697 N N . PHE A 1 226 ? -11.690 -4.926 26.886 1.00 86.94 226 PHE A N 1
ATOM 1698 C CA . PHE A 1 226 ? -12.079 -5.438 25.576 1.00 86.94 226 PHE A CA 1
ATOM 1699 C C . PHE A 1 226 ? -11.909 -4.353 24.512 1.00 86.94 226 PHE A C 1
ATOM 1701 O O . PHE A 1 226 ? -11.772 -3.174 24.824 1.00 86.94 226 PHE A O 1
ATOM 1708 N N . ILE A 1 227 ? -11.886 -4.751 23.244 1.00 82.94 227 ILE A N 1
ATOM 1709 C CA . ILE A 1 227 ? -11.815 -3.824 22.111 1.00 82.94 227 ILE A CA 1
ATOM 1710 C C . ILE A 1 227 ? -13.170 -3.848 21.416 1.00 82.94 227 ILE A C 1
ATOM 1712 O O . ILE A 1 227 ? -13.680 -4.924 21.106 1.00 82.94 227 ILE A O 1
ATOM 1716 N N . ALA A 1 228 ? -13.735 -2.672 21.167 1.00 81.88 228 ALA A N 1
ATOM 1717 C CA . ALA A 1 228 ? -14.975 -2.510 20.417 1.00 81.88 228 ALA A CA 1
ATOM 1718 C C . ALA A 1 228 ? -14.832 -1.371 19.397 1.00 81.88 228 ALA A C 1
ATOM 1720 O O . ALA A 1 228 ? -13.906 -0.566 19.489 1.00 81.88 228 ALA A O 1
ATOM 1721 N N . GLY A 1 229 ? -15.725 -1.351 18.407 1.00 77.19 229 GLY A N 1
ATOM 1722 C CA . GLY A 1 229 ? -15.673 -0.462 17.244 1.00 77.19 229 GLY A CA 1
ATOM 1723 C C . GLY A 1 229 ? -14.926 -1.045 16.041 1.00 77.19 229 GLY A C 1
ATOM 1724 O O . GLY A 1 229 ? -14.118 -1.968 16.170 1.00 77.19 229 GLY A O 1
ATOM 1725 N N . ASN A 1 230 ? -15.219 -0.519 14.847 1.00 63.66 230 ASN A N 1
ATOM 1726 C CA . ASN A 1 230 ? -14.512 -0.940 13.628 1.00 63.66 230 ASN A CA 1
ATOM 1727 C C . ASN A 1 230 ? -13.173 -0.218 13.530 1.00 63.66 230 ASN A C 1
ATOM 1729 O O . ASN A 1 230 ? -13.119 0.962 13.892 1.00 63.66 230 ASN A O 1
ATOM 1733 N N . PRO A 1 231 ? -12.109 -0.886 13.037 1.00 57.75 231 PRO A N 1
ATOM 1734 C CA . PRO A 1 231 ? -10.852 -0.207 12.747 1.00 57.75 231 PRO A CA 1
ATOM 1735 C C . PRO A 1 231 ? -11.140 1.048 11.925 1.00 57.75 231 PRO A C 1
ATOM 1737 O O . PRO A 1 231 ? -12.001 1.017 11.045 1.00 57.75 231 PRO A O 1
ATOM 1740 N N . SER A 1 232 ? -10.461 2.149 12.256 1.00 50.19 232 SER A N 1
ATOM 1741 C CA . SER A 1 232 ? -10.474 3.339 11.412 1.00 50.19 232 SER A CA 1
ATOM 1742 C C . SER A 1 232 ? -10.046 2.877 10.027 1.00 50.19 232 SER A C 1
ATOM 1744 O O . SER A 1 232 ? -8.896 2.475 9.863 1.00 50.19 232 SER A O 1
ATOM 1746 N N . ILE A 1 233 ? -10.977 2.851 9.073 1.00 49.69 233 ILE A N 1
ATOM 1747 C CA . ILE A 1 233 ? -10.639 2.624 7.673 1.00 49.69 233 ILE A CA 1
ATOM 1748 C C . ILE A 1 233 ? -9.821 3.863 7.327 1.00 49.69 233 ILE A C 1
ATOM 1750 O O . ILE A 1 233 ? -10.361 4.968 7.254 1.00 49.69 233 ILE A O 1
ATOM 1754 N N . ALA A 1 234 ? -8.494 3.719 7.296 1.00 45.69 234 ALA A N 1
ATOM 1755 C CA . ALA A 1 234 ? -7.656 4.721 6.663 1.00 45.69 234 ALA A CA 1
ATOM 1756 C C . ALA A 1 234 ? -8.231 4.935 5.254 1.00 45.69 234 ALA A C 1
ATOM 1758 O O . ALA A 1 234 ? -8.723 3.958 4.681 1.00 45.69 234 ALA A O 1
ATOM 1759 N N . PRO A 1 235 ? -8.253 6.172 4.727 1.00 51.62 235 PRO A N 1
ATOM 1760 C CA . PRO A 1 235 ? -8.734 6.404 3.368 1.00 51.62 235 PRO A CA 1
ATOM 1761 C C . PRO A 1 235 ? -8.101 5.368 2.429 1.00 51.62 235 PRO A C 1
ATOM 1763 O O . PRO A 1 235 ? -6.940 5.021 2.669 1.00 51.62 235 PRO A O 1
ATOM 1766 N N . PRO A 1 236 ? -8.849 4.828 1.446 1.00 50.88 236 PRO A N 1
ATOM 1767 C CA . PRO A 1 236 ? -8.309 3.874 0.484 1.00 50.88 236 PRO A CA 1
ATOM 1768 C C . PRO A 1 236 ? -7.007 4.448 -0.066 1.00 50.88 236 PRO A C 1
ATOM 1770 O O . PRO A 1 236 ? -7.020 5.431 -0.790 1.00 50.88 236 PRO A O 1
ATOM 1773 N N . THR A 1 237 ? -5.868 3.904 0.346 1.00 56.28 237 THR A N 1
ATOM 1774 C CA . THR A 1 237 ? -4.586 4.271 -0.241 1.00 56.28 237 THR A CA 1
ATOM 1775 C C . THR A 1 237 ? -4.322 3.254 -1.330 1.00 56.28 237 THR A C 1
ATOM 1777 O O . THR A 1 237 ? -4.099 2.083 -1.023 1.00 56.28 237 THR A O 1
ATOM 1780 N N . CYS A 1 238 ? -4.365 3.685 -2.590 1.00 66.94 238 CYS A N 1
ATOM 1781 C CA . CYS A 1 238 ? -3.803 2.916 -3.697 1.00 66.94 238 CYS A CA 1
ATOM 1782 C C . CYS A 1 238 ? -2.299 2.795 -3.420 1.00 66.94 238 CYS A C 1
ATOM 1784 O O . CYS A 1 238 ? -1.568 3.779 -3.520 1.00 66.94 238 CYS A O 1
ATOM 1786 N N . ASN A 1 239 ? -1.852 1.626 -2.969 1.00 79.69 239 ASN A N 1
ATOM 1787 C CA . ASN A 1 239 ? -0.455 1.387 -2.636 1.00 79.69 239 ASN A CA 1
ATOM 1788 C C . ASN A 1 239 ? -0.032 0.081 -3.296 1.00 79.69 239 ASN A C 1
ATOM 1790 O O . ASN A 1 239 ? -0.306 -1.001 -2.781 1.00 79.69 239 ASN A O 1
ATOM 1794 N N . LEU A 1 240 ? 0.573 0.192 -4.473 1.00 83.50 240 LEU A N 1
ATOM 1795 C CA . LEU A 1 240 ? 1.247 -0.931 -5.102 1.00 83.50 240 LEU A CA 1
ATOM 1796 C C . LEU A 1 240 ? 2.672 -0.973 -4.567 1.00 83.50 240 LEU A C 1
ATOM 1798 O O . LEU A 1 240 ? 3.311 0.064 -4.451 1.00 83.50 240 LEU A O 1
ATOM 1802 N N . GLN A 1 241 ? 3.140 -2.169 -4.249 1.00 86.56 241 GLN A N 1
ATOM 1803 C CA . GLN A 1 241 ? 4.546 -2.427 -3.990 1.00 86.56 241 GLN A CA 1
ATOM 1804 C C . GLN A 1 241 ? 5.034 -3.410 -5.044 1.00 86.56 241 GLN A C 1
ATOM 1806 O O . GLN A 1 241 ? 4.427 -4.473 -5.212 1.00 86.56 241 GLN A O 1
ATOM 1811 N N . VAL A 1 242 ? 6.108 -3.072 -5.749 1.00 85.81 242 VAL A N 1
ATOM 1812 C CA . VAL A 1 242 ? 6.822 -4.013 -6.611 1.00 85.81 242 VAL A CA 1
ATOM 1813 C C . VAL A 1 242 ? 8.176 -4.336 -5.998 1.00 85.81 242 VAL A C 1
ATOM 1815 O O . VAL A 1 242 ? 8.966 -3.443 -5.735 1.00 85.81 242 VAL A O 1
ATOM 1818 N N . ASP A 1 243 ? 8.444 -5.621 -5.783 1.00 84.31 243 ASP A N 1
ATOM 1819 C CA . ASP A 1 243 ? 9.761 -6.103 -5.378 1.00 84.31 243 ASP A CA 1
ATOM 1820 C C . ASP A 1 243 ? 10.353 -6.941 -6.515 1.00 84.31 243 ASP A C 1
ATOM 1822 O O . ASP A 1 243 ? 9.733 -7.906 -6.991 1.00 84.31 243 ASP A O 1
ATOM 1826 N N . VAL A 1 244 ? 11.565 -6.596 -6.947 1.00 82.81 244 VAL A N 1
ATOM 1827 C CA . VAL A 1 244 ? 12.307 -7.359 -7.955 1.00 82.81 244 VAL A CA 1
ATOM 1828 C C . VAL A 1 244 ? 13.363 -8.228 -7.284 1.00 82.81 244 VAL A C 1
ATOM 1830 O O . VAL A 1 244 ? 14.166 -7.777 -6.474 1.00 82.81 244 VAL A O 1
ATOM 1833 N N . SER A 1 245 ? 13.400 -9.500 -7.663 1.00 83.00 245 SER A N 1
ATOM 1834 C CA . SER A 1 245 ? 14.458 -10.429 -7.276 1.00 83.00 245 SER A CA 1
ATOM 1835 C C . SER A 1 245 ? 14.947 -11.205 -8.492 1.00 83.00 245 SER A C 1
ATOM 1837 O O . SER A 1 245 ? 14.286 -11.250 -9.531 1.00 83.00 245 SER A O 1
ATOM 1839 N N . CYS A 1 246 ? 16.112 -11.829 -8.385 1.00 81.62 246 CYS A N 1
ATOM 1840 C CA . CYS A 1 246 ? 16.636 -12.682 -9.440 1.00 81.62 246 CYS A CA 1
ATOM 1841 C C . CYS A 1 246 ? 17.200 -13.983 -8.883 1.00 81.62 246 CYS A C 1
ATOM 1843 O O . CYS A 1 246 ? 17.570 -14.100 -7.713 1.00 81.62 246 CYS A O 1
ATOM 1845 N N . SER A 1 247 ? 17.253 -14.989 -9.747 1.00 80.62 247 SER A N 1
ATOM 1846 C CA . SER A 1 247 ? 17.921 -16.249 -9.460 1.00 80.62 247 SER A CA 1
ATOM 1847 C C . SER A 1 247 ? 18.658 -16.748 -10.693 1.00 80.62 247 SER A C 1
ATOM 1849 O O . SER A 1 247 ? 18.245 -16.513 -11.827 1.00 80.62 247 SER A O 1
ATOM 1851 N N . THR A 1 248 ? 19.776 -17.427 -10.473 1.00 76.75 248 THR A N 1
ATOM 1852 C CA . THR A 1 248 ? 20.548 -18.071 -11.533 1.00 76.75 248 THR A CA 1
ATOM 1853 C C . THR A 1 248 ? 21.048 -19.422 -11.045 1.00 76.75 248 THR A C 1
ATOM 1855 O O . THR A 1 248 ? 21.292 -19.621 -9.854 1.00 76.75 248 THR A O 1
ATOM 1858 N N . SER A 1 249 ? 21.232 -20.367 -11.962 1.00 68.00 249 SER A N 1
ATOM 1859 C CA . SER A 1 249 ? 21.836 -21.661 -11.649 1.00 68.00 249 SER A CA 1
ATOM 1860 C C . SER A 1 249 ? 23.334 -21.579 -11.330 1.00 68.00 249 SER A C 1
ATOM 1862 O O . SER A 1 249 ? 23.887 -22.569 -10.854 1.00 68.00 249 SER A O 1
ATOM 1864 N N . ALA A 1 250 ? 24.000 -20.450 -11.611 1.00 60.41 250 ALA A N 1
ATOM 1865 C CA . ALA A 1 250 ? 25.458 -20.330 -11.513 1.00 60.41 250 ALA A CA 1
ATOM 1866 C C . ALA A 1 250 ? 25.978 -19.522 -10.306 1.00 60.41 250 ALA A C 1
ATOM 1868 O O . ALA A 1 250 ? 27.190 -19.485 -10.110 1.00 60.41 250 ALA A O 1
ATOM 1869 N N . ALA A 1 251 ? 25.115 -18.919 -9.480 1.00 54.84 251 ALA A N 1
ATOM 1870 C CA . ALA A 1 251 ? 25.536 -18.100 -8.337 1.00 54.84 251 ALA A CA 1
ATOM 1871 C C . ALA A 1 251 ? 24.771 -18.443 -7.049 1.00 54.84 251 ALA A C 1
ATOM 1873 O O . ALA A 1 251 ? 23.585 -18.774 -7.066 1.00 54.84 251 ALA A O 1
ATOM 1874 N N . THR A 1 252 ? 25.453 -18.339 -5.907 1.00 50.97 252 THR A N 1
ATOM 1875 C CA . THR A 1 252 ? 24.819 -18.289 -4.585 1.00 50.97 252 THR A CA 1
ATOM 1876 C C . THR A 1 252 ? 24.292 -16.881 -4.342 1.00 50.97 252 THR A C 1
ATOM 1878 O O . THR A 1 252 ? 25.081 -15.980 -4.082 1.00 50.97 252 THR A O 1
ATOM 1881 N N . VAL A 1 253 ? 22.971 -16.705 -4.408 1.00 52.53 253 VAL A N 1
ATOM 1882 C CA . VAL A 1 253 ? 22.297 -15.459 -4.014 1.00 52.53 253 VAL A CA 1
ATOM 1883 C C . VAL A 1 253 ? 22.509 -15.267 -2.510 1.00 52.53 253 VAL A C 1
ATOM 1885 O O . VAL A 1 253 ? 22.094 -16.111 -1.713 1.00 52.53 253 VAL A O 1
ATOM 1888 N N . ASP A 1 254 ? 23.181 -14.194 -2.101 1.00 49.19 254 ASP A N 1
ATOM 1889 C CA . ASP A 1 254 ? 23.573 -13.956 -0.703 1.00 49.19 254 ASP A CA 1
ATOM 1890 C C . ASP A 1 254 ? 22.428 -13.419 0.184 1.00 49.19 254 ASP A C 1
ATOM 1892 O O . ASP A 1 254 ? 22.633 -13.060 1.344 1.00 49.19 254 ASP A O 1
ATOM 1896 N N . GLY A 1 255 ? 21.198 -13.408 -0.335 1.00 48.66 255 GLY A N 1
ATOM 1897 C CA . GLY A 1 255 ? 20.007 -12.941 0.371 1.00 48.66 255 GLY A CA 1
ATOM 1898 C C . GLY A 1 255 ? 19.928 -11.420 0.530 1.00 48.66 255 GLY A C 1
ATOM 1899 O O . GLY A 1 255 ? 19.005 -10.950 1.191 1.00 48.66 255 GLY A O 1
ATOM 1900 N N . SER A 1 256 ? 20.853 -10.653 -0.063 1.00 52.94 256 SER A N 1
ATOM 1901 C CA . SER A 1 256 ? 20.844 -9.183 -0.029 1.00 52.94 256 SER A CA 1
ATOM 1902 C C . SER A 1 256 ? 19.906 -8.538 -1.058 1.00 52.94 256 SER A C 1
ATOM 1904 O O . SER A 1 256 ? 19.744 -7.322 -1.051 1.00 52.94 256 SER A O 1
ATOM 1906 N N . GLY A 1 257 ? 19.284 -9.337 -1.930 1.00 55.59 257 GLY A N 1
ATOM 1907 C CA . GLY A 1 257 ? 18.503 -8.848 -3.068 1.00 55.59 257 GLY A CA 1
ATOM 1908 C C . GLY A 1 257 ? 19.358 -8.589 -4.310 1.00 55.59 257 GLY A C 1
ATOM 1909 O O . GLY A 1 257 ? 18.825 -8.664 -5.409 1.00 55.59 257 GLY A O 1
ATOM 1910 N N . ASN A 1 258 ? 20.676 -8.414 -4.172 1.00 59.16 258 ASN A N 1
ATOM 1911 C CA . ASN A 1 258 ? 21.583 -8.347 -5.313 1.00 59.16 258 ASN A CA 1
ATOM 1912 C C . ASN A 1 258 ? 21.922 -9.750 -5.822 1.00 59.16 258 ASN A C 1
ATOM 1914 O O . ASN A 1 258 ? 22.258 -10.656 -5.056 1.00 59.16 258 ASN A O 1
ATOM 1918 N N . CYS A 1 259 ? 21.877 -9.929 -7.139 1.00 61.97 259 CYS A N 1
ATOM 1919 C CA . CYS A 1 259 ? 22.410 -11.129 -7.773 1.00 61.97 259 CYS A CA 1
ATOM 1920 C C . CYS A 1 259 ? 23.843 -10.871 -8.214 1.00 61.97 259 CYS A C 1
ATOM 1922 O O . CYS A 1 259 ? 24.141 -10.788 -9.401 1.00 61.97 259 CYS A O 1
ATOM 1924 N N . ASP A 1 260 ? 24.734 -10.738 -7.240 1.00 61.31 260 ASP A N 1
ATOM 1925 C CA . ASP A 1 260 ? 26.151 -10.589 -7.530 1.00 61.31 260 ASP A CA 1
ATOM 1926 C C . ASP A 1 260 ? 26.687 -11.928 -8.056 1.00 61.31 260 ASP A C 1
ATOM 1928 O O . ASP A 1 260 ? 26.769 -12.932 -7.343 1.00 61.31 260 ASP A O 1
ATOM 1932 N N . ALA A 1 261 ? 27.028 -11.957 -9.343 1.00 60.09 261 ALA A N 1
ATOM 1933 C CA . ALA A 1 261 ? 27.812 -13.036 -9.923 1.00 60.09 261 ALA A CA 1
ATOM 1934 C C . ALA A 1 261 ? 29.295 -12.705 -9.718 1.00 60.09 261 ALA A C 1
ATOM 1936 O O . ALA A 1 261 ? 29.794 -11.706 -10.237 1.00 60.09 261 ALA A O 1
ATOM 1937 N N . THR A 1 262 ? 30.006 -13.523 -8.946 1.00 60.94 262 THR A N 1
ATOM 1938 C CA . THR A 1 262 ? 31.454 -13.383 -8.760 1.00 60.94 262 THR A CA 1
ATOM 1939 C C . THR A 1 262 ? 32.182 -13.709 -10.063 1.00 60.94 262 THR A C 1
ATOM 1941 O O . THR A 1 262 ? 31.837 -14.694 -10.722 1.00 60.94 262 THR A O 1
ATOM 1944 N N . TYR A 1 263 ? 33.211 -12.928 -10.426 1.00 61.12 263 TYR A N 1
ATOM 1945 C CA . TYR A 1 263 ? 34.088 -13.303 -11.537 1.00 61.12 263 TYR A CA 1
ATOM 1946 C C . TYR A 1 263 ? 34.686 -14.675 -11.248 1.00 61.12 263 TYR A C 1
ATOM 1948 O O . TYR A 1 263 ? 35.322 -14.887 -10.214 1.00 61.12 263 TYR A O 1
ATOM 1956 N N . VAL A 1 264 ? 34.496 -15.607 -12.175 1.00 65.19 264 VAL A N 1
ATOM 1957 C CA . VAL A 1 264 ? 35.263 -16.843 -12.150 1.00 65.19 264 VAL A CA 1
ATOM 1958 C C . VAL A 1 264 ? 36.569 -16.554 -12.869 1.00 65.19 264 VAL A C 1
ATOM 1960 O O . VAL A 1 264 ? 36.580 -16.258 -14.063 1.00 65.19 264 VAL A O 1
ATOM 1963 N N . THR A 1 265 ? 37.667 -16.601 -12.127 1.00 71.31 265 THR A N 1
ATOM 1964 C CA . THR A 1 265 ? 39.009 -16.646 -12.695 1.00 71.31 265 THR A CA 1
ATOM 1965 C C . THR A 1 265 ? 39.295 -18.058 -13.183 1.00 71.31 265 THR A C 1
ATOM 1967 O O . THR A 1 265 ? 38.845 -19.049 -12.601 1.00 71.31 265 THR A O 1
ATOM 1970 N N . CYS A 1 266 ? 40.043 -18.171 -14.276 1.00 69.62 266 CYS A N 1
ATOM 1971 C CA . CYS A 1 266 ? 40.503 -19.463 -14.766 1.00 69.62 266 CYS A CA 1
ATOM 1972 C C . CYS A 1 266 ? 41.624 -20.015 -13.856 1.00 69.62 266 CYS A C 1
ATOM 1974 O O . CYS A 1 266 ? 42.806 -19.921 -14.176 1.00 69.62 266 CYS A O 1
ATOM 1976 N N . ASP A 1 267 ? 41.259 -20.580 -12.701 1.00 76.81 267 ASP A N 1
ATOM 1977 C CA . ASP A 1 267 ? 42.210 -21.092 -11.692 1.00 76.81 267 ASP A CA 1
ATOM 1978 C C . ASP A 1 267 ? 42.866 -22.433 -12.086 1.00 76.81 267 ASP A C 1
ATOM 1980 O O . ASP A 1 267 ? 43.820 -22.890 -11.453 1.00 76.81 267 ASP A O 1
ATOM 1984 N N . GLU A 1 268 ? 42.364 -23.067 -13.146 1.00 85.62 268 GLU A N 1
ATOM 1985 C CA . GLU A 1 268 ? 42.902 -24.280 -13.763 1.00 85.62 268 GLU A CA 1
ATOM 1986 C C . GLU A 1 268 ? 43.116 -24.046 -15.260 1.00 85.62 268 GLU A C 1
ATOM 1988 O O . GLU A 1 268 ? 42.450 -23.211 -15.865 1.00 85.62 268 GLU A O 1
ATOM 1993 N N . ALA A 1 269 ? 44.027 -24.800 -15.872 1.00 87.81 269 ALA A N 1
ATOM 1994 C CA . ALA A 1 269 ? 44.265 -24.736 -17.308 1.00 87.81 269 ALA A CA 1
ATOM 1995 C C . ALA A 1 269 ? 42.974 -25.107 -18.078 1.00 87.81 269 ALA A C 1
ATOM 1997 O O . ALA A 1 269 ? 42.419 -26.190 -17.840 1.00 87.81 269 ALA A O 1
ATOM 1998 N N . PRO A 1 270 ? 42.471 -24.247 -18.982 1.00 90.19 270 PRO A N 1
ATOM 1999 C CA . PRO A 1 270 ? 41.218 -24.502 -19.679 1.00 90.19 270 PRO A CA 1
ATOM 2000 C C . PRO A 1 270 ? 41.405 -25.561 -20.773 1.00 90.19 270 PRO A C 1
ATOM 2002 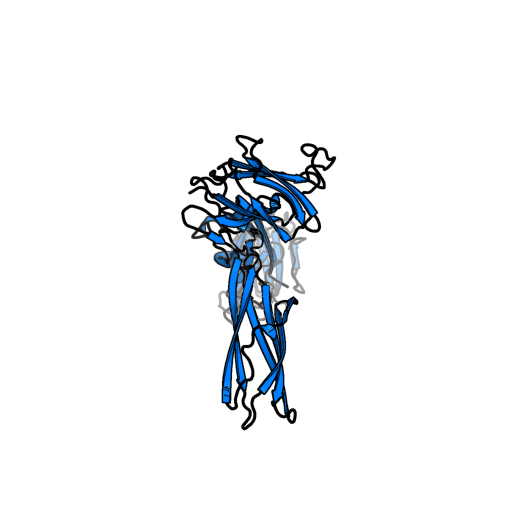O O . PRO A 1 270 ? 42.396 -25.577 -21.498 1.00 90.19 270 PRO A O 1
ATOM 2005 N N . PHE A 1 271 ? 40.421 -26.443 -20.937 1.00 90.75 271 PHE A N 1
ATOM 2006 C CA . PHE A 1 271 ? 40.343 -27.358 -22.088 1.00 90.75 271 PHE A CA 1
ATOM 2007 C C . PHE A 1 271 ? 39.694 -26.690 -23.299 1.00 90.75 271 PHE A C 1
ATOM 2009 O O . PHE A 1 271 ? 39.839 -27.160 -24.426 1.00 90.75 271 PHE A O 1
ATOM 2016 N N . TYR A 1 272 ? 38.964 -25.605 -23.052 1.00 92.00 272 TYR A N 1
ATOM 2017 C CA . TYR A 1 272 ? 38.251 -24.848 -24.059 1.00 92.00 272 TYR A CA 1
ATOM 2018 C C . TYR A 1 272 ? 38.133 -23.390 -23.621 1.00 92.00 272 TYR A C 1
ATOM 2020 O O . TYR A 1 272 ? 37.861 -23.122 -22.449 1.00 92.00 272 TYR A O 1
ATOM 2028 N N . VAL A 1 273 ? 38.316 -22.469 -24.564 1.00 93.00 273 VAL A N 1
ATOM 2029 C CA . VAL A 1 273 ? 38.071 -21.032 -24.388 1.00 93.00 273 VAL A CA 1
ATOM 2030 C C . VAL A 1 273 ? 37.314 -20.535 -25.614 1.00 93.00 273 VAL A C 1
ATOM 2032 O O . VAL A 1 273 ? 37.783 -20.702 -26.735 1.00 93.00 273 VAL A O 1
ATOM 2035 N N . GLY A 1 274 ? 36.146 -19.940 -25.421 1.00 94.06 274 GLY A N 1
ATOM 2036 C CA . GLY A 1 274 ? 35.390 -19.264 -26.466 1.00 94.06 274 GLY A CA 1
ATOM 2037 C C . GLY A 1 274 ? 35.726 -17.777 -26.492 1.00 94.06 274 GLY A C 1
ATOM 2038 O O . GLY A 1 274 ? 35.698 -17.109 -25.456 1.00 94.06 274 GLY A O 1
ATOM 2039 N N . PHE A 1 275 ? 36.009 -17.253 -27.680 1.00 95.44 275 PHE A N 1
ATOM 2040 C CA . PHE A 1 275 ? 36.215 -15.826 -27.908 1.00 95.44 275 PHE A CA 1
ATOM 2041 C C . PHE A 1 275 ? 35.070 -15.239 -28.721 1.00 95.44 275 PHE A C 1
ATOM 2043 O O . PHE A 1 275 ? 34.581 -15.869 -29.658 1.00 95.44 275 PHE A O 1
ATOM 2050 N N . ARG A 1 276 ? 34.697 -14.000 -28.403 1.00 94.69 276 ARG A N 1
ATOM 2051 C CA . ARG A 1 276 ? 33.860 -13.153 -29.252 1.00 94.69 276 ARG A CA 1
ATOM 2052 C C . ARG A 1 276 ? 34.746 -12.215 -30.064 1.00 94.69 276 ARG A C 1
ATOM 2054 O O . ARG A 1 276 ? 35.599 -11.522 -29.508 1.00 94.69 276 ARG A O 1
ATOM 2061 N N . TYR A 1 277 ? 34.535 -12.177 -31.374 1.00 94.94 277 TYR A N 1
ATOM 2062 C CA . TYR A 1 277 ? 35.254 -11.270 -32.266 1.00 94.94 277 TYR A CA 1
ATOM 2063 C C . TYR A 1 277 ? 34.516 -9.932 -32.400 1.00 94.94 277 TYR A C 1
ATOM 2065 O O . TYR A 1 277 ? 33.340 -9.913 -32.741 1.00 94.94 277 TYR A O 1
ATOM 2073 N N . TYR A 1 278 ? 35.194 -8.802 -32.186 1.00 91.31 278 TYR A N 1
ATOM 2074 C CA . TYR A 1 278 ? 34.634 -7.453 -32.397 1.00 91.31 278 TYR A CA 1
ATOM 2075 C C . TYR A 1 278 ? 35.313 -6.674 -33.530 1.00 91.31 278 TYR A C 1
ATOM 2077 O O . TYR A 1 278 ? 34.800 -5.638 -33.953 1.00 91.31 278 TYR A O 1
ATOM 2085 N N . GLY A 1 279 ? 36.472 -7.132 -34.012 1.00 91.62 279 GLY A N 1
ATOM 2086 C CA . GLY A 1 279 ? 37.340 -6.326 -34.874 1.00 91.62 279 GLY A CA 1
ATOM 2087 C C . GLY A 1 279 ? 37.960 -5.129 -34.135 1.00 91.62 279 GLY A C 1
ATOM 2088 O O . GLY A 1 279 ? 37.924 -5.050 -32.908 1.00 91.62 279 GLY A O 1
ATOM 2089 N N . GLY A 1 280 ? 38.517 -4.181 -34.894 1.00 90.56 280 GLY A N 1
ATOM 2090 C CA . GLY A 1 280 ? 39.174 -2.986 -34.360 1.00 90.56 280 GLY A CA 1
ATOM 2091 C C . GLY A 1 280 ? 40.678 -3.144 -34.098 1.00 90.56 280 GLY A C 1
ATOM 2092 O O . GLY A 1 280 ? 41.312 -4.088 -34.568 1.00 90.56 280 GLY A O 1
ATOM 2093 N N . ALA A 1 281 ? 41.254 -2.152 -33.416 1.00 91.75 281 ALA A N 1
ATOM 2094 C CA . ALA A 1 281 ? 42.694 -2.001 -33.185 1.00 91.75 281 ALA A CA 1
ATOM 2095 C C . ALA A 1 281 ? 43.101 -2.498 -31.789 1.00 91.75 281 ALA A C 1
ATOM 2097 O O . ALA A 1 281 ? 42.266 -2.591 -30.893 1.00 91.75 281 ALA A O 1
ATOM 2098 N N . CYS A 1 282 ? 44.390 -2.756 -31.569 1.00 92.94 282 CYS A N 1
ATOM 2099 C CA . CYS A 1 282 ? 44.909 -3.160 -30.262 1.00 92.94 282 CYS A CA 1
ATOM 2100 C C . CYS A 1 282 ? 44.632 -2.106 -29.183 1.00 92.94 282 CYS A C 1
ATOM 2102 O O . CYS A 1 282 ? 44.180 -2.430 -28.086 1.00 92.94 282 CYS A O 1
ATOM 2104 N N . GLU A 1 283 ? 44.860 -0.835 -29.506 1.00 91.56 283 GLU A N 1
ATOM 2105 C CA . GLU A 1 283 ? 44.649 0.300 -28.609 1.00 91.56 283 GLU A CA 1
ATOM 2106 C C . GLU A 1 283 ? 43.555 1.223 -29.167 1.00 91.56 283 GLU A C 1
ATOM 2108 O O . GLU A 1 283 ? 43.537 1.494 -30.370 1.00 91.56 283 GLU A O 1
ATOM 2113 N N . PRO A 1 284 ? 42.638 1.750 -28.333 1.00 88.69 284 PRO A N 1
ATOM 2114 C CA . PRO A 1 284 ? 42.544 1.609 -26.874 1.00 88.69 284 PRO A CA 1
ATOM 2115 C C . PRO A 1 284 ? 41.669 0.420 -26.428 1.00 88.69 284 PRO A C 1
ATOM 2117 O O . PRO A 1 284 ? 41.118 0.441 -25.331 1.00 88.69 284 PRO A O 1
ATOM 2120 N N . GLN A 1 285 ? 41.415 -0.554 -27.308 1.00 87.25 285 GLN A N 1
ATOM 2121 C CA . GLN A 1 285 ? 40.383 -1.569 -27.073 1.00 87.25 285 GLN A CA 1
ATOM 2122 C C . GLN A 1 285 ? 40.830 -2.690 -26.135 1.00 87.25 285 GLN A C 1
ATOM 2124 O O . GLN A 1 285 ? 39.980 -3.316 -25.509 1.00 87.25 285 GLN A O 1
ATOM 2129 N N . SER A 1 286 ? 42.133 -2.947 -26.025 1.00 92.75 286 SER A N 1
ATOM 2130 C CA . SER A 1 286 ? 42.644 -3.960 -25.105 1.00 92.75 286 SER A CA 1
ATOM 2131 C C . SER A 1 286 ? 42.409 -3.540 -23.655 1.00 92.75 286 SER A C 1
ATOM 2133 O O . SER A 1 286 ? 42.805 -2.459 -23.227 1.00 92.75 286 SER A O 1
ATOM 2135 N N . SER A 1 287 ? 41.775 -4.419 -22.889 1.00 92.25 287 SER A N 1
ATOM 2136 C CA . SER A 1 287 ? 41.522 -4.244 -21.465 1.00 92.25 287 SER A CA 1
ATOM 2137 C C . SER A 1 287 ? 41.594 -5.616 -20.818 1.00 92.25 287 SER A C 1
ATOM 2139 O O . SER A 1 287 ? 40.655 -6.397 -20.901 1.00 92.25 287 SER A O 1
ATOM 2141 N N . ASN A 1 288 ? 42.756 -5.945 -20.266 1.00 90.94 288 ASN A N 1
ATOM 2142 C CA . ASN A 1 288 ? 42.998 -7.216 -19.600 1.00 90.94 288 ASN A CA 1
ATOM 2143 C C . ASN A 1 288 ? 44.019 -7.028 -18.475 1.00 90.94 288 ASN A C 1
ATOM 2145 O O . ASN A 1 288 ? 44.742 -6.027 -18.425 1.00 90.94 288 ASN A O 1
ATOM 2149 N N . SER A 1 289 ? 44.061 -7.992 -17.559 1.00 84.19 289 SER A N 1
ATOM 2150 C CA . SER A 1 289 ? 44.936 -7.950 -16.381 1.00 84.19 289 SER A CA 1
ATOM 2151 C C . SER A 1 289 ? 46.251 -8.729 -16.543 1.00 84.19 289 SER A C 1
ATOM 2153 O O . SER A 1 289 ? 47.057 -8.780 -15.609 1.00 84.19 289 SER A O 1
ATOM 2155 N N . GLN A 1 290 ? 46.501 -9.323 -17.716 1.00 89.38 290 GLN A N 1
ATOM 2156 C CA . GLN A 1 290 ? 47.569 -10.304 -17.877 1.00 89.38 290 GLN A CA 1
ATOM 2157 C C . GLN A 1 290 ? 48.972 -9.681 -17.964 1.00 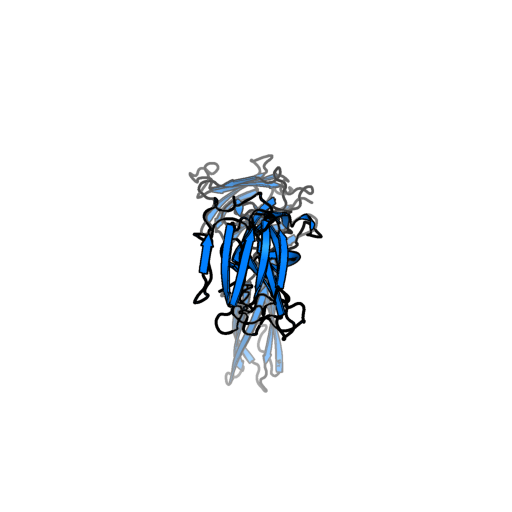89.38 290 GLN A C 1
ATOM 2159 O O . GLN A 1 290 ? 49.236 -8.816 -18.808 1.00 89.38 290 GLN A O 1
ATOM 2164 N N . PRO A 1 291 ? 49.936 -10.152 -17.151 1.00 86.81 291 PRO A N 1
ATOM 2165 C CA . PRO A 1 291 ? 51.326 -9.753 -17.301 1.00 86.81 291 PRO A CA 1
ATOM 2166 C C . PRO A 1 291 ? 51.919 -10.343 -18.588 1.00 86.81 291 PRO A C 1
ATOM 2168 O O . PRO A 1 291 ? 51.845 -11.541 -18.830 1.00 86.81 291 PRO A O 1
ATOM 2171 N N . GLY A 1 292 ? 52.574 -9.508 -19.397 1.00 87.56 292 GLY A N 1
ATOM 2172 C CA . GLY A 1 292 ? 53.265 -9.969 -20.609 1.00 87.56 292 GLY A CA 1
ATOM 2173 C C . GLY A 1 292 ? 52.380 -10.111 -21.849 1.00 87.56 292 GLY A C 1
ATOM 2174 O O . GLY A 1 292 ? 52.895 -10.513 -22.891 1.00 87.56 292 GLY A O 1
ATOM 2175 N N . PHE A 1 293 ? 51.104 -9.722 -21.764 1.00 94.50 293 PHE A N 1
ATOM 2176 C CA . PHE A 1 293 ? 50.255 -9.514 -22.932 1.00 94.50 293 PHE A CA 1
ATOM 2177 C C . PHE A 1 293 ? 50.918 -8.547 -23.925 1.00 94.50 293 PHE A C 1
ATOM 2179 O O . PHE A 1 293 ? 51.409 -7.478 -23.546 1.00 94.50 293 PHE A O 1
ATOM 2186 N N . THR A 1 294 ? 50.904 -8.903 -25.209 1.00 96.19 294 THR A N 1
ATOM 2187 C CA . THR A 1 294 ? 51.282 -7.989 -26.291 1.00 96.19 294 THR A CA 1
ATOM 2188 C C . THR A 1 294 ? 50.251 -8.033 -27.399 1.00 96.19 294 THR A C 1
ATOM 2190 O O . THR A 1 294 ? 49.903 -9.113 -27.868 1.00 96.19 294 THR A O 1
ATOM 2193 N N . CYS A 1 295 ? 49.831 -6.867 -27.873 1.00 96.25 295 CYS A N 1
ATOM 2194 C CA . CYS A 1 295 ? 49.018 -6.731 -29.070 1.00 96.25 295 CYS A CA 1
ATOM 2195 C C . CYS A 1 295 ? 49.684 -5.716 -29.997 1.00 96.25 295 CYS A C 1
ATOM 2197 O O . CYS A 1 295 ? 49.998 -4.599 -29.581 1.00 96.25 295 CYS A O 1
ATOM 2199 N N . GLU A 1 296 ? 49.934 -6.120 -31.238 1.00 95.50 296 GLU A N 1
ATOM 2200 C CA . GLU A 1 296 ? 50.517 -5.284 -32.282 1.00 95.50 296 GLU A CA 1
ATOM 2201 C C . GLU A 1 296 ? 49.565 -5.209 -33.480 1.00 95.50 296 GLU A C 1
ATOM 2203 O O . GLU A 1 296 ? 49.254 -6.229 -34.102 1.00 95.50 296 GLU A O 1
ATOM 2208 N N . ASP A 1 297 ? 49.148 -3.990 -33.828 1.00 93.50 297 ASP A N 1
ATOM 2209 C CA . ASP A 1 297 ? 48.527 -3.709 -35.120 1.00 93.50 297 ASP A CA 1
ATOM 2210 C C . ASP A 1 297 ? 49.637 -3.682 -36.181 1.00 93.50 297 ASP A C 1
ATOM 2212 O O . ASP A 1 297 ? 50.544 -2.843 -36.159 1.00 93.50 297 ASP A O 1
ATOM 2216 N N . VAL A 1 298 ? 49.603 -4.645 -37.097 1.00 90.25 298 VAL A N 1
ATOM 2217 C CA . VAL A 1 298 ? 50.621 -4.814 -38.141 1.00 90.25 298 VAL A CA 1
ATOM 2218 C C . VAL A 1 298 ? 50.289 -3.827 -39.274 1.00 90.25 298 VAL A C 1
ATOM 2220 O O . VAL A 1 298 ? 49.114 -3.689 -39.580 1.00 90.25 298 VAL A O 1
ATOM 2223 N N . PRO A 1 299 ? 51.265 -3.124 -39.903 1.00 69.69 299 PRO A N 1
ATOM 2224 C CA . PRO A 1 299 ? 51.107 -1.819 -40.587 1.00 69.69 299 PRO A CA 1
ATOM 2225 C C . PRO A 1 299 ? 50.184 -1.712 -41.822 1.00 69.69 299 PRO A C 1
ATOM 2227 O O . PRO A 1 299 ? 50.291 -0.744 -42.581 1.00 69.69 299 PRO A O 1
ATOM 2230 N N . PHE A 1 300 ? 49.282 -2.661 -42.046 1.00 63.56 300 PHE A N 1
ATOM 2231 C CA . PHE A 1 300 ? 48.062 -2.409 -42.803 1.00 63.56 300 PHE A CA 1
ATOM 2232 C C . PHE A 1 300 ? 47.042 -1.690 -41.906 1.00 63.56 300 PHE A C 1
ATOM 2234 O O . PHE A 1 300 ? 47.100 -1.804 -40.686 1.00 63.56 300 PHE A O 1
ATOM 2241 N N . GLU A 1 301 ? 46.167 -0.866 -42.486 1.00 69.88 301 GLU A N 1
ATOM 2242 C CA . GLU A 1 301 ? 45.184 -0.097 -41.708 1.00 69.88 301 GLU A CA 1
ATOM 2243 C C . GLU A 1 301 ? 44.427 -1.008 -40.717 1.00 69.88 301 GLU A C 1
ATOM 2245 O O . GLU A 1 301 ? 44.105 -2.144 -41.079 1.00 69.88 301 GLU A O 1
ATOM 2250 N N . PRO A 1 302 ? 44.172 -0.551 -39.473 1.00 65.75 302 PRO A N 1
ATOM 2251 C CA . PRO A 1 302 ? 43.487 -1.360 -38.470 1.00 65.75 302 PRO A CA 1
ATOM 2252 C C . PRO A 1 302 ? 42.153 -1.862 -39.020 1.00 65.75 302 PRO A C 1
ATOM 2254 O O . PRO A 1 302 ? 41.478 -1.144 -39.764 1.00 65.75 302 PRO A O 1
ATOM 2257 N N . ILE A 1 303 ? 41.773 -3.086 -38.642 1.00 71.00 303 ILE A N 1
ATOM 2258 C CA . ILE A 1 303 ? 40.542 -3.716 -39.126 1.00 71.00 303 ILE A CA 1
ATOM 2259 C C . ILE A 1 303 ? 39.369 -2.768 -38.837 1.00 71.00 303 ILE A C 1
ATOM 2261 O O . ILE A 1 303 ? 39.141 -2.435 -37.667 1.00 71.00 303 ILE A O 1
ATOM 2265 N N . PRO A 1 304 ? 38.613 -2.314 -39.856 1.00 67.00 304 PRO A N 1
ATOM 2266 C CA . PRO A 1 304 ? 37.478 -1.434 -39.631 1.00 67.00 304 PRO A CA 1
ATOM 2267 C C . PRO A 1 304 ? 36.461 -2.145 -38.739 1.00 67.00 304 PRO A C 1
ATOM 2269 O O . PRO A 1 304 ? 36.032 -3.262 -39.020 1.00 67.00 304 PRO A O 1
ATOM 2272 N N . SER A 1 305 ? 36.094 -1.488 -37.646 1.00 66.62 305 SER A N 1
ATOM 2273 C CA . SER A 1 305 ? 35.553 -2.104 -36.434 1.00 66.62 305 SER A CA 1
ATOM 2274 C C . SER A 1 305 ? 34.135 -2.688 -36.518 1.00 66.62 305 SER A C 1
ATOM 2276 O O . SER A 1 305 ? 33.570 -2.966 -35.468 1.00 66.62 305 SER A O 1
ATOM 2278 N N . THR A 1 306 ? 33.495 -2.807 -37.689 1.00 64.44 306 THR A N 1
ATOM 2279 C CA . THR A 1 306 ? 32.059 -3.168 -37.724 1.00 64.44 306 THR A CA 1
ATOM 2280 C C . THR A 1 306 ? 31.561 -4.045 -38.876 1.00 64.44 306 THR A C 1
ATOM 2282 O O . THR A 1 306 ? 30.424 -4.491 -38.782 1.00 64.44 306 THR A O 1
ATOM 2285 N N . GLU A 1 307 ? 32.317 -4.315 -39.952 1.00 71.12 307 GLU A N 1
ATOM 2286 C CA . GLU A 1 307 ? 31.717 -4.975 -41.143 1.00 71.12 307 GLU A CA 1
ATOM 2287 C C . GLU A 1 307 ? 32.581 -6.018 -41.874 1.00 71.12 307 GLU A C 1
ATOM 2289 O O . GLU A 1 307 ? 32.089 -6.661 -42.802 1.00 71.12 307 GLU A O 1
ATOM 2294 N N . TYR A 1 308 ? 33.844 -6.221 -41.494 1.00 82.56 308 TYR A N 1
ATOM 2295 C CA . TYR A 1 308 ? 34.741 -7.097 -42.256 1.00 82.56 308 TYR A CA 1
ATOM 2296 C C . TYR A 1 308 ? 34.872 -8.476 -41.621 1.00 82.56 308 TYR A C 1
ATOM 2298 O O . TYR A 1 308 ? 35.077 -8.597 -40.414 1.00 82.56 308 TYR A O 1
ATOM 2306 N N . ALA A 1 309 ? 34.774 -9.507 -42.461 1.00 90.38 309 ALA A N 1
ATOM 2307 C CA . ALA A 1 309 ? 35.182 -10.847 -42.081 1.00 90.38 309 ALA A CA 1
ATOM 2308 C C . ALA A 1 309 ? 36.709 -10.893 -41.953 1.00 90.38 309 ALA A C 1
ATOM 2310 O O . ALA A 1 309 ? 37.408 -10.288 -42.766 1.00 90.38 309 ALA A O 1
ATOM 2311 N N . ALA A 1 310 ? 37.213 -11.622 -40.966 1.00 93.06 310 ALA A N 1
ATOM 2312 C CA . ALA A 1 310 ? 38.636 -11.853 -40.774 1.00 93.06 310 ALA A CA 1
ATOM 2313 C C . ALA A 1 310 ? 38.920 -13.349 -40.681 1.00 93.06 310 ALA A C 1
ATOM 2315 O O . ALA A 1 310 ? 38.091 -14.112 -40.180 1.00 93.06 310 ALA A O 1
ATOM 2316 N N . TYR A 1 311 ? 40.097 -13.757 -41.149 1.00 95.56 311 TYR A N 1
ATOM 2317 C CA . TYR A 1 311 ? 40.601 -15.106 -40.928 1.00 95.56 311 TYR A CA 1
ATOM 2318 C C . TYR A 1 311 ? 41.501 -15.090 -39.695 1.00 95.56 311 TYR A C 1
ATOM 2320 O O . TYR A 1 311 ? 42.485 -14.352 -39.666 1.00 95.56 311 TYR A O 1
ATOM 2328 N N . ILE A 1 312 ? 41.175 -15.859 -38.661 1.00 97.25 312 ILE A N 1
ATOM 2329 C CA . ILE A 1 312 ? 41.986 -15.932 -37.439 1.00 97.25 312 ILE A CA 1
ATOM 2330 C C . ILE A 1 312 ? 42.713 -17.271 -37.421 1.00 97.25 312 ILE A C 1
ATOM 2332 O O . ILE A 1 312 ? 42.126 -18.289 -37.772 1.00 97.25 312 ILE A O 1
ATOM 2336 N N . ILE A 1 313 ? 43.980 -17.262 -37.005 1.00 97.12 313 ILE A N 1
ATOM 2337 C CA . ILE A 1 313 ? 44.748 -18.459 -36.652 1.00 97.12 313 ILE A CA 1
ATOM 2338 C C . ILE A 1 313 ? 45.196 -18.322 -35.198 1.00 97.12 313 ILE A C 1
ATOM 2340 O O . ILE A 1 313 ? 45.774 -17.299 -34.822 1.00 97.12 313 ILE A O 1
ATOM 2344 N N . VAL A 1 314 ? 44.933 -19.355 -34.402 1.00 97.25 314 VAL A N 1
ATOM 2345 C CA . VAL A 1 314 ? 45.267 -19.452 -32.981 1.00 97.25 314 VAL A CA 1
ATOM 2346 C C . VAL A 1 314 ? 46.226 -20.619 -32.767 1.00 97.25 314 VAL A C 1
ATOM 2348 O O . VAL A 1 314 ? 45.875 -21.775 -33.012 1.00 97.25 314 VAL A O 1
ATOM 2351 N N . GLU A 1 315 ? 47.433 -20.321 -32.297 1.00 96.25 315 GLU A N 1
ATOM 2352 C CA . GLU A 1 315 ? 48.529 -21.281 -32.145 1.00 96.25 315 GLU A CA 1
ATOM 2353 C C . GLU A 1 315 ? 49.084 -21.262 -30.716 1.00 96.25 315 GLU A C 1
ATOM 2355 O O . GLU A 1 315 ? 49.187 -20.212 -30.078 1.00 96.25 315 GLU A O 1
ATOM 2360 N N . GLY A 1 316 ? 49.480 -22.428 -30.213 1.00 92.56 316 GLY A N 1
ATOM 2361 C CA . GLY A 1 316 ? 50.248 -22.551 -28.981 1.00 92.56 316 GLY A CA 1
ATOM 2362 C C . GLY A 1 316 ? 51.730 -22.211 -29.163 1.00 92.56 316 GLY A C 1
ATOM 2363 O O . GLY A 1 316 ? 52.218 -21.881 -30.243 1.00 92.56 316 GLY A O 1
ATOM 2364 N N . THR A 1 317 ? 52.491 -22.337 -28.075 1.00 85.69 317 THR A N 1
ATOM 2365 C CA . THR A 1 317 ? 53.947 -22.109 -28.068 1.00 85.69 317 THR A CA 1
ATOM 2366 C C . THR A 1 317 ? 54.727 -22.968 -29.073 1.00 85.69 317 THR A C 1
ATOM 2368 O O . THR A 1 317 ? 55.790 -22.540 -29.532 1.00 85.69 317 THR A O 1
ATOM 2371 N N . ASN A 1 318 ? 54.237 -24.169 -29.411 1.00 85.81 318 ASN A N 1
ATOM 2372 C CA . ASN A 1 318 ? 54.763 -24.925 -30.543 1.00 85.81 318 ASN A CA 1
ATOM 2373 C C . ASN A 1 318 ? 53.894 -24.637 -31.774 1.00 85.81 318 ASN A C 1
ATOM 2375 O O . ASN A 1 318 ? 52.684 -24.815 -31.706 1.00 85.81 318 ASN A O 1
ATOM 2379 N N . PRO A 1 319 ? 54.485 -24.299 -32.929 1.00 77.88 319 PRO A N 1
ATOM 2380 C CA . PRO A 1 319 ? 53.732 -24.004 -34.151 1.00 77.88 319 PRO A CA 1
ATOM 2381 C C . PRO A 1 319 ? 53.009 -25.224 -34.755 1.00 77.88 319 PRO A C 1
ATOM 2383 O O . PRO A 1 319 ? 52.315 -25.091 -35.753 1.00 77.88 319 PRO A O 1
ATOM 2386 N N . GLU A 1 320 ? 53.198 -26.425 -34.198 1.00 84.50 320 GLU A N 1
ATOM 2387 C CA . GLU A 1 320 ? 52.407 -27.613 -34.558 1.00 84.50 320 GLU A CA 1
ATOM 2388 C C . GLU A 1 320 ? 51.082 -27.690 -33.770 1.00 84.50 320 GLU A C 1
ATOM 2390 O O . GLU A 1 320 ? 50.192 -28.450 -34.150 1.00 84.50 320 GLU A O 1
ATOM 2395 N N . ASP A 1 321 ? 50.933 -26.883 -32.713 1.00 88.81 321 ASP A N 1
ATOM 2396 C CA . ASP A 1 321 ? 49.763 -26.843 -31.837 1.00 88.81 321 ASP A CA 1
ATOM 2397 C C . ASP A 1 321 ? 48.791 -25.748 -32.319 1.00 88.81 321 ASP A C 1
ATOM 2399 O O . ASP A 1 321 ? 48.697 -24.671 -31.731 1.00 88.81 321 ASP A O 1
ATOM 2403 N N . THR A 1 322 ? 48.079 -25.990 -33.422 1.00 95.38 322 THR A N 1
ATOM 2404 C CA . THR A 1 322 ? 46.991 -25.101 -33.872 1.00 95.38 322 THR A CA 1
ATOM 2405 C C . THR A 1 322 ? 45.718 -25.416 -33.091 1.00 95.38 322 THR A C 1
ATOM 2407 O O . THR A 1 322 ? 45.174 -26.516 -33.203 1.00 95.38 322 THR A O 1
ATOM 2410 N N . TYR A 1 323 ? 45.230 -24.453 -32.310 1.00 95.19 323 TYR A N 1
ATOM 2411 C CA . TYR A 1 323 ? 44.011 -24.612 -31.515 1.00 95.19 323 TYR A CA 1
ATOM 2412 C C . TYR A 1 323 ? 42.744 -24.265 -32.295 1.00 95.19 323 TYR A C 1
ATOM 2414 O O . TYR A 1 323 ? 41.691 -24.850 -32.049 1.00 95.19 323 TYR A O 1
ATOM 2422 N N . TRP A 1 324 ? 42.829 -23.310 -33.225 1.00 97.44 324 TRP A N 1
ATOM 2423 C CA . TRP A 1 324 ? 41.715 -22.943 -34.095 1.00 97.44 324 TRP A CA 1
ATOM 2424 C C . TRP A 1 324 ? 42.176 -22.133 -35.304 1.00 97.44 324 TRP A C 1
ATOM 2426 O O . TRP A 1 324 ? 43.075 -21.300 -35.183 1.00 97.44 324 TRP A O 1
ATOM 2436 N N . ASP A 1 325 ? 41.513 -22.314 -36.443 1.00 96.88 325 ASP A N 1
ATOM 2437 C CA . ASP A 1 325 ? 41.591 -21.391 -37.566 1.00 96.88 325 ASP A CA 1
ATOM 2438 C C . ASP A 1 325 ? 40.273 -21.306 -38.348 1.00 96.88 325 ASP A C 1
ATOM 2440 O O . ASP A 1 325 ? 39.527 -22.282 -38.461 1.00 96.88 325 ASP A O 1
ATOM 2444 N N . GLY A 1 326 ? 39.965 -20.126 -38.886 1.00 97.06 326 GLY A N 1
ATOM 2445 C CA . GLY A 1 326 ? 38.734 -19.931 -39.645 1.00 97.06 326 GLY A CA 1
ATOM 2446 C C . GLY A 1 326 ? 38.298 -18.482 -39.821 1.00 97.06 326 GLY A C 1
ATOM 2447 O O . GLY A 1 326 ? 38.916 -17.542 -39.322 1.00 97.06 326 GLY A O 1
ATOM 2448 N N . TRP A 1 327 ? 37.193 -18.323 -40.549 1.00 96.44 327 TRP A N 1
ATOM 2449 C CA . TRP A 1 327 ? 36.551 -17.035 -40.798 1.00 96.44 327 TRP A CA 1
ATOM 2450 C C . TRP A 1 327 ? 35.594 -16.654 -39.668 1.00 96.44 327 TRP A C 1
ATOM 2452 O O . TRP A 1 327 ? 34.784 -17.480 -39.251 1.00 96.44 327 TRP A O 1
ATOM 2462 N N . VAL A 1 328 ? 35.642 -15.389 -39.254 1.00 95.62 328 VAL A N 1
ATOM 2463 C CA . VAL A 1 328 ? 34.690 -14.765 -38.322 1.00 95.62 328 VAL A CA 1
ATOM 2464 C C . VAL A 1 328 ? 34.243 -13.400 -38.834 1.00 95.62 328 VAL A C 1
ATOM 2466 O O . VAL A 1 328 ? 35.001 -12.718 -39.522 1.00 95.62 328 VAL A O 1
ATOM 2469 N N . VAL A 1 329 ? 33.035 -12.975 -38.475 1.00 93.62 329 VAL A N 1
ATOM 2470 C CA . VAL A 1 329 ? 32.554 -11.586 -38.582 1.00 93.62 329 VAL A CA 1
ATOM 2471 C C . VAL A 1 329 ? 32.292 -10.997 -37.189 1.00 93.62 329 VAL A C 1
ATOM 2473 O O . VAL A 1 329 ? 32.154 -11.757 -36.231 1.00 93.62 329 VAL A O 1
ATOM 2476 N N . PRO A 1 330 ? 32.253 -9.658 -37.013 1.00 92.62 330 PRO A N 1
ATOM 2477 C CA . PRO A 1 330 ? 31.996 -9.061 -35.702 1.00 92.62 330 PRO A CA 1
ATOM 2478 C C . PRO A 1 330 ? 30.702 -9.588 -35.061 1.00 92.62 330 PRO A C 1
ATOM 2480 O O . PRO A 1 330 ? 29.644 -9.575 -35.687 1.00 92.62 330 PRO A O 1
ATOM 2483 N N . GLY A 1 331 ? 30.800 -10.039 -33.812 1.00 89.00 331 GLY A N 1
ATOM 2484 C CA . GLY A 1 331 ? 29.752 -10.721 -33.054 1.00 89.00 331 GLY A CA 1
ATOM 2485 C C . GLY A 1 331 ? 29.874 -12.249 -33.041 1.00 89.00 331 GLY A C 1
ATOM 2486 O O . GLY A 1 331 ? 29.305 -12.874 -32.146 1.00 89.00 331 GLY A O 1
ATOM 2487 N N . ASP A 1 332 ? 30.628 -12.852 -33.969 1.00 94.94 332 ASP A N 1
ATOM 2488 C CA . ASP A 1 332 ? 30.815 -14.303 -34.001 1.00 94.94 332 ASP A CA 1
ATOM 2489 C C . ASP A 1 332 ? 31.568 -14.799 -32.763 1.00 94.94 332 ASP A C 1
ATOM 2491 O O . ASP A 1 332 ? 32.521 -14.175 -32.279 1.00 94.94 332 ASP A O 1
ATOM 2495 N N . LEU A 1 333 ? 31.142 -15.971 -32.292 1.00 94.62 333 LEU A N 1
ATOM 2496 C CA . LEU A 1 333 ? 31.844 -16.759 -31.291 1.00 94.62 333 LEU A CA 1
ATOM 2497 C C . LEU A 1 333 ? 32.678 -17.825 -31.993 1.00 94.62 333 LEU A C 1
ATOM 2499 O O . LEU A 1 333 ? 32.167 -18.537 -32.862 1.00 94.62 333 LEU A O 1
ATOM 2503 N N . PHE A 1 334 ? 33.932 -17.983 -31.582 1.00 96.06 334 PHE A N 1
ATOM 2504 C CA . PHE A 1 334 ? 34.768 -19.081 -32.049 1.00 96.06 334 PHE A CA 1
ATOM 2505 C C . PHE A 1 334 ? 35.474 -19.798 -30.892 1.00 96.06 334 PHE A C 1
ATOM 2507 O O . PHE A 1 334 ? 35.885 -19.160 -29.918 1.00 96.06 334 PHE A O 1
ATOM 2514 N N . PRO A 1 335 ? 35.604 -21.132 -30.982 1.00 95.31 335 PRO A N 1
ATOM 2515 C CA . PRO A 1 335 ? 36.191 -21.936 -29.924 1.00 95.31 335 PRO A CA 1
ATOM 2516 C C . PRO A 1 335 ? 37.700 -22.114 -30.099 1.00 95.31 335 PRO A C 1
ATOM 2518 O O . PRO A 1 335 ? 38.177 -22.366 -31.196 1.00 95.31 335 PRO A O 1
ATOM 2521 N N . MET A 1 336 ? 38.442 -22.110 -29.001 1.00 94.56 336 MET A N 1
ATOM 2522 C CA . MET A 1 336 ? 39.837 -22.536 -28.923 1.00 94.56 336 MET A CA 1
ATOM 2523 C C . MET A 1 336 ? 39.909 -23.818 -28.088 1.00 94.56 336 MET A C 1
ATOM 2525 O O . MET A 1 336 ? 39.416 -23.830 -26.960 1.00 94.56 336 MET A O 1
ATOM 2529 N N . PHE A 1 337 ? 40.499 -24.894 -28.616 1.00 93.81 337 PHE A N 1
ATOM 2530 C CA . PHE A 1 337 ? 40.733 -26.143 -27.877 1.00 93.81 337 PHE A CA 1
ATOM 2531 C C . PHE A 1 337 ? 41.970 -26.879 -28.412 1.00 93.81 337 PHE A C 1
ATOM 2533 O O . PHE A 1 337 ? 42.297 -26.764 -29.590 1.00 93.81 337 PHE A O 1
ATOM 2540 N N . ASP A 1 338 ? 42.644 -27.678 -27.579 1.00 92.31 338 ASP A N 1
ATOM 2541 C CA . ASP A 1 338 ? 43.684 -28.601 -28.059 1.00 92.31 338 ASP A CA 1
ATOM 2542 C C . ASP A 1 338 ? 43.013 -29.758 -28.829 1.00 92.31 338 ASP A C 1
ATOM 2544 O O . ASP A 1 338 ? 42.220 -30.499 -28.232 1.00 92.31 338 ASP A O 1
ATOM 2548 N N . PRO A 1 339 ? 43.326 -29.985 -30.121 1.00 90.12 339 PRO A N 1
ATOM 2549 C CA . PRO A 1 339 ? 42.778 -31.101 -30.899 1.00 90.12 339 PRO A CA 1
ATOM 2550 C C . PRO A 1 339 ? 43.049 -32.486 -30.290 1.00 90.12 339 PRO A C 1
ATOM 2552 O O . PRO A 1 339 ? 42.324 -33.445 -30.564 1.00 90.12 339 PRO A O 1
ATOM 2555 N N . SER A 1 340 ? 44.088 -32.603 -29.462 1.00 92.06 340 SER A N 1
ATOM 2556 C CA . SER A 1 340 ? 44.440 -33.817 -28.719 1.00 92.06 340 SER A CA 1
ATOM 2557 C C . SER A 1 340 ? 43.588 -34.020 -27.460 1.00 92.06 340 SER A C 1
ATOM 2559 O O . SER A 1 340 ? 43.655 -35.084 -26.841 1.00 92.06 340 SER A O 1
ATOM 2561 N N . GLY A 1 341 ? 42.787 -33.021 -27.078 1.00 89.38 341 GLY A N 1
ATOM 2562 C CA . GLY A 1 341 ? 41.912 -33.034 -25.910 1.00 89.38 341 GLY A CA 1
ATOM 2563 C C . GLY A 1 341 ? 42.625 -32.800 -24.577 1.00 89.38 341 GLY A C 1
ATOM 2564 O O . GLY A 1 341 ? 42.053 -33.127 -23.536 1.00 89.38 341 GLY A O 1
ATOM 2565 N N . ASN A 1 342 ? 43.861 -32.285 -24.578 1.00 90.88 342 ASN A N 1
ATOM 2566 C CA . ASN A 1 342 ? 44.531 -31.899 -23.336 1.00 90.88 342 ASN A CA 1
ATOM 2567 C C . ASN A 1 342 ? 44.089 -30.499 -22.887 1.00 90.88 342 ASN A C 1
ATOM 2569 O O . ASN A 1 342 ? 43.532 -29.721 -23.659 1.00 90.88 342 ASN A O 1
ATOM 2573 N N . ALA A 1 343 ? 44.361 -30.176 -21.623 1.00 89.69 343 ALA A N 1
ATOM 2574 C CA . ALA A 1 343 ? 44.237 -28.806 -21.151 1.00 89.69 343 ALA A CA 1
ATOM 2575 C C . ALA A 1 343 ? 45.269 -27.932 -21.872 1.00 89.69 343 ALA A C 1
ATOM 2577 O O . ALA A 1 343 ? 46.443 -28.302 -21.976 1.00 89.69 343 ALA A O 1
ATOM 2578 N N . MET A 1 344 ? 44.832 -26.776 -22.351 1.00 91.06 344 MET A N 1
ATOM 2579 C CA . MET A 1 344 ? 45.702 -25.808 -22.996 1.00 91.06 344 MET A CA 1
ATOM 2580 C C . MET A 1 344 ? 46.456 -25.018 -21.920 1.00 91.06 344 MET A C 1
ATOM 2582 O O . MET A 1 344 ? 45.894 -24.665 -20.886 1.00 91.06 344 MET A O 1
ATOM 2586 N N . SER A 1 345 ? 47.745 -24.751 -22.129 1.00 89.00 345 SER A N 1
ATOM 2587 C CA . SER A 1 345 ? 48.561 -24.015 -21.155 1.00 89.00 345 SER A CA 1
ATOM 2588 C C . SER A 1 345 ? 49.695 -23.252 -21.833 1.00 89.00 345 SER A C 1
ATOM 2590 O O . SER A 1 345 ? 50.211 -23.697 -22.860 1.00 89.00 345 SER A O 1
ATOM 2592 N N . GLY A 1 346 ? 50.114 -22.145 -21.220 1.00 91.50 346 GLY A N 1
ATOM 2593 C CA . GLY A 1 346 ? 51.232 -21.326 -21.680 1.00 91.50 346 GLY A CA 1
ATOM 2594 C C . GLY A 1 346 ? 50.813 -20.227 -22.654 1.00 91.50 346 GLY A C 1
ATOM 2595 O O . GLY A 1 346 ? 49.660 -19.808 -22.679 1.00 91.50 346 GLY A O 1
ATOM 2596 N N . LEU A 1 347 ? 51.771 -19.749 -23.451 1.00 94.12 347 LEU A N 1
ATOM 2597 C CA . LEU A 1 347 ? 51.548 -18.635 -24.370 1.00 94.12 347 LEU A CA 1
ATOM 2598 C C . LEU A 1 347 ? 50.762 -19.071 -25.611 1.00 94.12 347 LEU A C 1
ATOM 2600 O O . LEU A 1 347 ? 51.097 -20.067 -26.259 1.00 94.12 347 LEU A O 1
ATOM 2604 N N . VAL A 1 348 ? 49.767 -18.262 -25.961 1.00 95.69 348 VAL A N 1
ATOM 2605 C CA . VAL A 1 348 ? 48.945 -18.379 -27.164 1.00 95.69 348 VAL A CA 1
ATOM 2606 C C . VAL A 1 348 ? 49.246 -17.211 -28.080 1.00 95.69 348 VAL A C 1
ATOM 2608 O O . VAL A 1 348 ? 49.191 -16.053 -27.663 1.00 95.69 348 VAL A O 1
ATOM 2611 N N . ASN A 1 349 ? 49.545 -17.523 -29.334 1.00 96.62 349 ASN A N 1
ATOM 2612 C CA . ASN A 1 349 ? 49.721 -16.554 -30.397 1.00 96.62 349 ASN A CA 1
ATOM 2613 C C . ASN A 1 349 ? 48.475 -16.554 -31.282 1.00 96.62 349 ASN A C 1
ATOM 2615 O O . ASN A 1 349 ? 48.103 -17.583 -31.844 1.00 96.62 349 ASN A O 1
ATOM 2619 N N . VAL A 1 350 ? 47.837 -15.398 -31.415 1.00 97.25 350 VAL A N 1
ATOM 2620 C CA . VAL A 1 350 ? 46.732 -15.197 -32.343 1.00 97.25 350 VAL A CA 1
ATOM 2621 C C . VAL A 1 350 ? 47.163 -14.232 -33.424 1.00 97.25 350 VAL A C 1
ATOM 2623 O O . VAL A 1 350 ? 47.576 -13.106 -33.145 1.00 97.25 350 VAL A O 1
ATOM 2626 N N . THR A 1 351 ? 47.023 -14.658 -34.674 1.00 96.31 351 THR A N 1
ATOM 2627 C CA . THR A 1 351 ? 47.192 -13.775 -35.825 1.00 96.31 351 THR A CA 1
ATOM 2628 C C . THR A 1 351 ? 45.870 -13.634 -36.560 1.00 96.31 351 THR A C 1
ATOM 2630 O O . THR A 1 351 ? 45.246 -14.624 -36.938 1.00 96.31 351 THR A O 1
ATOM 2633 N N . ILE A 1 352 ? 45.458 -12.388 -36.769 1.00 95.38 352 ILE A N 1
ATOM 2634 C CA . ILE A 1 352 ? 44.239 -12.029 -37.491 1.00 95.38 352 ILE A CA 1
ATOM 2635 C C . ILE A 1 352 ? 44.640 -11.514 -38.868 1.00 95.38 352 ILE A C 1
ATOM 2637 O O . ILE A 1 352 ? 45.489 -10.626 -38.960 1.00 95.38 352 ILE A O 1
ATOM 2641 N N . TYR A 1 353 ? 44.031 -12.044 -39.922 1.00 94.00 353 TYR A N 1
ATOM 2642 C CA . TYR A 1 353 ? 44.314 -11.718 -41.316 1.00 94.00 353 TYR A CA 1
ATOM 2643 C C . TYR A 1 353 ? 43.102 -11.079 -42.003 1.00 94.00 353 TYR A C 1
ATOM 2645 O O . TYR A 1 353 ? 41.954 -11.407 -41.694 1.00 94.00 353 TYR A O 1
ATOM 2653 N N . GLU A 1 354 ? 43.373 -10.193 -42.968 1.00 89.38 354 GLU A N 1
ATOM 2654 C CA . GLU A 1 354 ? 42.349 -9.609 -43.854 1.00 89.38 354 GLU A CA 1
ATOM 2655 C C . GLU A 1 354 ? 41.696 -10.685 -44.738 1.00 89.38 354 GLU A C 1
ATOM 2657 O O . GLU A 1 354 ? 40.518 -10.595 -45.081 1.00 89.38 354 GLU A O 1
ATOM 2662 N N . ASP A 1 355 ? 42.472 -11.704 -45.115 1.00 86.31 355 ASP A N 1
ATOM 2663 C CA . ASP A 1 355 ? 42.043 -12.796 -45.977 1.00 86.31 355 ASP A CA 1
ATOM 2664 C C . ASP A 1 355 ? 42.728 -14.132 -45.630 1.00 86.31 355 ASP A C 1
ATOM 2666 O O . ASP A 1 355 ? 43.649 -14.202 -44.814 1.00 86.31 355 ASP A O 1
ATOM 2670 N N . ASP A 1 356 ? 42.276 -15.212 -46.266 1.00 86.19 356 ASP A N 1
ATOM 2671 C CA . ASP A 1 356 ? 42.795 -16.572 -46.091 1.00 86.19 356 ASP A CA 1
ATOM 2672 C C . ASP A 1 356 ? 44.094 -16.845 -46.877 1.00 86.19 356 ASP A C 1
ATOM 2674 O O . ASP A 1 356 ? 44.612 -17.962 -46.847 1.00 86.19 356 ASP A O 1
ATOM 2678 N N . THR A 1 357 ? 44.666 -15.844 -47.564 1.00 91.06 357 THR A N 1
ATOM 2679 C CA . THR A 1 357 ? 45.973 -15.994 -48.234 1.00 91.06 357 THR A CA 1
ATOM 2680 C C . THR A 1 357 ? 47.135 -15.967 -47.246 1.00 91.06 357 THR A C 1
ATOM 2682 O O . THR A 1 357 ? 48.247 -16.371 -47.590 1.00 91.06 357 THR A O 1
ATOM 2685 N N . LEU A 1 358 ? 46.878 -15.502 -46.017 1.00 91.38 358 LEU A N 1
ATOM 2686 C CA . LEU A 1 358 ? 47.844 -15.359 -44.926 1.00 91.38 358 LEU A CA 1
ATOM 2687 C C . LEU A 1 358 ? 49.001 -14.389 -45.234 1.00 91.38 358 LEU A C 1
ATOM 2689 O O . LEU A 1 358 ? 49.973 -14.306 -44.483 1.00 91.38 358 LEU A O 1
ATOM 2693 N N . GLU A 1 359 ? 48.915 -13.622 -46.326 1.00 91.62 359 GLU A N 1
ATOM 2694 C CA . GLU A 1 359 ? 49.956 -12.665 -46.720 1.00 91.62 359 GLU A CA 1
ATOM 2695 C C . GLU A 1 359 ? 49.857 -11.339 -45.949 1.00 91.62 359 GLU A C 1
ATOM 2697 O O . GLU A 1 359 ? 50.839 -10.597 -45.856 1.00 91.62 359 GLU A O 1
ATOM 2702 N N . LYS A 1 360 ? 48.680 -11.039 -45.385 1.00 89.88 360 LYS A N 1
ATOM 2703 C CA . LYS A 1 360 ? 48.359 -9.752 -44.758 1.00 89.88 360 LYS A CA 1
ATOM 2704 C C . LYS A 1 360 ? 47.814 -9.911 -43.335 1.00 89.88 360 LYS A C 1
ATOM 2706 O O . LYS A 1 360 ? 46.600 -9.842 -43.126 1.00 89.88 360 LYS A O 1
ATOM 2711 N N . PRO A 1 361 ? 48.690 -10.124 -42.343 1.00 93.19 361 PRO A N 1
ATOM 2712 C CA . PRO A 1 361 ? 48.282 -10.029 -40.951 1.00 93.19 361 PRO A CA 1
ATOM 2713 C C . PRO A 1 361 ? 47.891 -8.582 -40.631 1.00 93.19 361 PRO A C 1
ATOM 2715 O O . PRO A 1 361 ? 48.627 -7.649 -40.955 1.00 93.19 361 PRO A O 1
ATOM 2718 N N . CYS A 1 362 ? 46.746 -8.416 -39.988 1.00 92.38 362 CYS A N 1
ATOM 2719 C CA . CYS A 1 362 ? 46.239 -7.148 -39.480 1.00 92.38 362 CYS A CA 1
ATOM 2720 C C . CYS A 1 362 ? 46.597 -6.958 -38.004 1.00 92.38 362 CYS A C 1
ATOM 2722 O O . CYS A 1 362 ? 46.954 -5.859 -37.593 1.00 92.38 362 CYS A O 1
ATOM 2724 N N . GLN A 1 363 ? 46.533 -8.028 -37.208 1.00 94.81 363 GLN A N 1
ATOM 2725 C CA . GLN A 1 363 ? 46.796 -7.965 -35.773 1.00 94.81 363 GLN A CA 1
ATOM 2726 C C . GLN A 1 363 ? 47.534 -9.214 -35.300 1.00 94.81 363 GLN A C 1
ATOM 2728 O O . GLN A 1 363 ? 47.275 -10.319 -35.783 1.00 94.81 363 GLN A O 1
ATOM 2733 N N . ARG A 1 364 ? 48.460 -9.029 -34.358 1.00 96.00 364 ARG A N 1
ATOM 2734 C CA . ARG A 1 364 ? 49.170 -10.102 -33.657 1.00 96.00 364 ARG A CA 1
ATOM 2735 C C . ARG A 1 364 ? 48.980 -9.937 -32.166 1.00 96.00 364 ARG A C 1
ATOM 2737 O O . ARG A 1 364 ? 49.299 -8.883 -31.622 1.00 96.00 364 ARG A O 1
ATOM 2744 N N . ILE A 1 365 ? 48.481 -10.978 -31.524 1.00 96.94 365 ILE A N 1
ATOM 2745 C CA . ILE A 1 365 ? 48.123 -10.986 -30.114 1.00 96.94 365 ILE A CA 1
ATOM 2746 C C . ILE A 1 365 ? 48.886 -12.132 -29.457 1.00 96.94 365 ILE A C 1
ATOM 2748 O O . ILE A 1 365 ? 48.869 -13.256 -29.945 1.00 96.94 365 ILE A O 1
ATOM 2752 N N . LEU A 1 366 ? 49.546 -11.845 -28.344 1.00 96.19 366 LEU A N 1
ATOM 2753 C CA . LEU A 1 366 ? 50.175 -12.834 -27.482 1.00 96.19 366 LEU A CA 1
ATOM 2754 C C . LEU A 1 366 ? 49.586 -12.676 -26.085 1.00 96.19 366 LEU A C 1
ATOM 2756 O O . LEU A 1 366 ? 49.666 -11.588 -25.511 1.00 96.19 366 LEU A O 1
ATOM 2760 N N . PHE A 1 367 ? 49.018 -13.746 -25.547 1.00 95.06 367 PHE A N 1
ATOM 2761 C CA . PHE A 1 367 ? 48.499 -13.794 -24.182 1.00 95.06 367 PHE A CA 1
ATOM 2762 C C . PHE A 1 367 ? 48.791 -15.159 -23.557 1.00 95.06 367 PHE A C 1
ATOM 2764 O O . PHE A 1 367 ? 49.188 -16.096 -24.252 1.00 95.06 367 PHE A O 1
ATOM 2771 N N . ASP A 1 368 ? 48.666 -15.259 -22.240 1.00 93.50 368 ASP A N 1
ATOM 2772 C CA . ASP A 1 368 ? 48.944 -16.481 -21.490 1.00 93.50 368 ASP A CA 1
ATOM 2773 C C . ASP A 1 368 ? 47.620 -17.106 -21.039 1.00 93.50 368 ASP A C 1
ATOM 2775 O O . ASP A 1 368 ? 46.735 -16.422 -20.540 1.00 93.50 368 ASP A O 1
ATOM 2779 N N . ILE A 1 369 ? 47.452 -18.407 -21.239 1.00 90.50 369 ILE A N 1
ATOM 2780 C CA . ILE A 1 369 ? 46.268 -19.147 -20.766 1.00 90.50 369 ILE A CA 1
ATOM 2781 C C . ILE A 1 369 ? 46.597 -20.092 -19.614 1.00 90.50 369 ILE A C 1
ATOM 2783 O O . ILE A 1 369 ? 45.795 -20.949 -19.246 1.00 90.50 369 ILE A O 1
ATOM 2787 N N . SER A 1 370 ? 47.808 -19.982 -19.068 1.00 86.00 370 SER A N 1
ATOM 2788 C CA . SER A 1 370 ? 48.217 -20.684 -17.864 1.00 86.00 370 SER A CA 1
ATOM 2789 C C . SER A 1 370 ? 47.582 -20.079 -16.610 1.00 86.00 370 SER A C 1
ATOM 2791 O O . SER A 1 370 ? 47.178 -18.919 -16.564 1.00 86.00 370 SER A O 1
ATOM 2793 N N . CYS A 1 371 ? 47.575 -20.861 -15.534 1.00 78.38 371 CYS A N 1
ATOM 2794 C CA . CYS A 1 371 ? 47.105 -20.415 -14.223 1.00 78.38 371 CYS A CA 1
ATOM 2795 C C . CYS A 1 371 ? 48.011 -19.348 -13.575 1.00 78.38 371 CYS A C 1
ATOM 2797 O O . CYS A 1 371 ? 47.665 -18.824 -12.520 1.00 78.38 371 CYS A O 1
ATOM 2799 N N . GLU A 1 372 ? 49.189 -19.052 -14.145 1.00 83.44 372 GLU A N 1
ATOM 2800 C CA . GLU A 1 372 ? 50.076 -17.992 -13.637 1.00 83.44 372 GLU A CA 1
ATOM 2801 C C . GLU A 1 372 ? 49.579 -16.590 -14.033 1.00 83.44 372 GLU A C 1
ATOM 2803 O O . GLU A 1 372 ? 49.900 -15.608 -13.360 1.00 83.44 372 GLU A O 1
ATOM 2808 N N . ALA A 1 373 ? 48.756 -16.514 -15.081 1.00 84.81 373 ALA A N 1
ATOM 2809 C CA . ALA A 1 373 ? 48.098 -15.316 -15.586 1.00 84.81 373 ALA A CA 1
ATOM 2810 C C . ALA A 1 373 ? 46.666 -15.687 -16.024 1.00 84.81 373 ALA A C 1
ATOM 2812 O O . ALA A 1 373 ? 46.399 -15.802 -17.219 1.00 84.81 373 ALA A O 1
ATOM 2813 N N . PRO A 1 374 ? 45.752 -15.940 -15.067 1.00 83.75 374 PRO A N 1
ATOM 2814 C CA . PRO A 1 374 ? 44.435 -16.482 -15.372 1.00 83.75 374 PRO A CA 1
ATOM 2815 C C . PRO A 1 374 ? 43.658 -15.555 -16.310 1.00 83.75 374 PRO A C 1
ATOM 2817 O O . PRO A 1 374 ? 43.674 -14.335 -16.147 1.00 83.75 374 PRO A O 1
ATOM 2820 N N . LEU A 1 375 ? 42.959 -16.147 -17.280 1.00 87.50 375 LEU A N 1
ATOM 2821 C CA . LEU A 1 375 ? 41.950 -15.437 -18.062 1.00 87.50 375 LEU A CA 1
ATOM 2822 C C . LEU A 1 375 ? 40.771 -15.067 -17.158 1.00 87.50 375 LEU A C 1
ATOM 2824 O O . LEU A 1 375 ? 40.318 -15.884 -16.345 1.00 87.50 375 LEU A O 1
ATOM 2828 N N . VAL A 1 376 ? 40.258 -13.857 -17.345 1.00 86.56 376 VAL A N 1
ATOM 2829 C CA . VAL A 1 376 ? 39.003 -13.388 -16.759 1.00 86.56 376 VAL A CA 1
ATOM 2830 C C . VAL A 1 376 ? 37.989 -13.214 -17.886 1.00 86.56 376 VAL A C 1
ATOM 2832 O O . VAL A 1 376 ? 38.334 -12.797 -18.991 1.00 86.56 376 VAL A O 1
ATOM 2835 N N . LEU A 1 377 ? 36.725 -13.558 -17.637 1.00 85.69 377 LEU A N 1
ATOM 2836 C CA . LEU A 1 377 ? 35.656 -13.234 -18.585 1.00 85.69 377 LEU A CA 1
ATOM 2837 C C . LEU A 1 377 ? 35.640 -11.729 -18.864 1.00 85.69 377 LEU A C 1
ATOM 2839 O O . LEU A 1 377 ? 35.892 -10.930 -17.964 1.00 85.69 377 LEU A O 1
ATOM 2843 N N . ASN A 1 378 ? 35.337 -11.363 -20.107 1.00 86.44 378 ASN A N 1
ATOM 2844 C CA . ASN A 1 378 ? 35.403 -9.997 -20.629 1.00 86.44 378 ASN A CA 1
ATOM 2845 C C . ASN A 1 378 ? 36.822 -9.403 -20.739 1.00 86.44 378 ASN A C 1
ATOM 2847 O O . ASN A 1 378 ? 36.950 -8.247 -21.151 1.00 86.44 378 ASN A O 1
ATOM 2851 N N . ASP A 1 379 ? 37.893 -10.158 -20.438 1.00 90.88 379 ASP A N 1
ATOM 2852 C CA . ASP A 1 379 ? 39.244 -9.738 -20.823 1.00 90.88 379 ASP A CA 1
ATOM 2853 C C . ASP A 1 379 ? 39.271 -9.507 -22.338 1.00 90.88 379 ASP A C 1
ATOM 2855 O O . ASP A 1 379 ? 38.882 -10.369 -23.136 1.00 90.88 379 ASP A O 1
ATOM 2859 N N . ARG A 1 380 ? 39.749 -8.328 -22.734 1.00 93.56 380 ARG A N 1
ATOM 2860 C CA . ARG A 1 380 ? 39.832 -7.908 -24.128 1.00 93.56 380 ARG A CA 1
ATOM 2861 C C . ARG A 1 380 ? 41.280 -7.837 -24.593 1.00 93.56 380 ARG A C 1
ATOM 2863 O O . ARG A 1 380 ? 42.103 -7.093 -24.050 1.00 93.56 380 ARG A O 1
ATOM 2870 N N . PHE A 1 381 ? 41.568 -8.591 -25.645 1.00 95.31 381 PHE A N 1
ATOM 2871 C CA . PHE A 1 381 ? 42.859 -8.705 -26.310 1.00 95.31 381 PHE A CA 1
ATOM 2872 C C . PHE A 1 381 ? 42.709 -8.192 -27.749 1.00 95.31 381 PHE A C 1
ATOM 2874 O O . PHE A 1 381 ? 42.385 -8.948 -28.664 1.00 95.31 381 PHE A O 1
ATOM 2881 N N . GLY A 1 382 ? 42.874 -6.882 -27.950 1.00 93.75 382 GLY A N 1
ATOM 2882 C CA . GLY A 1 382 ? 42.608 -6.222 -29.231 1.00 93.75 382 GLY A CA 1
ATOM 2883 C C . GLY A 1 382 ? 41.184 -6.469 -29.736 1.00 93.75 382 GLY A C 1
ATOM 2884 O O . GLY A 1 382 ? 40.204 -6.040 -29.119 1.00 93.75 382 GLY A O 1
ATOM 2885 N N . ALA A 1 383 ? 41.077 -7.176 -30.862 1.00 94.19 383 ALA A N 1
ATOM 2886 C CA . ALA A 1 383 ? 39.808 -7.504 -31.507 1.00 94.19 383 ALA A CA 1
ATOM 2887 C C . ALA A 1 383 ? 39.018 -8.651 -30.842 1.00 94.19 383 ALA A C 1
ATOM 2889 O O . ALA A 1 383 ? 37.920 -8.967 -31.311 1.00 94.19 383 ALA A O 1
ATOM 2890 N N . LEU A 1 384 ? 39.559 -9.285 -29.797 1.00 95.62 384 LEU A N 1
ATOM 2891 C CA . LEU A 1 384 ? 38.998 -10.479 -29.159 1.00 95.62 384 LEU A CA 1
ATOM 2892 C C . LEU A 1 384 ? 38.582 -10.213 -27.717 1.00 95.62 384 LEU A C 1
ATOM 2894 O O . LEU A 1 384 ? 39.326 -9.586 -26.971 1.00 95.62 384 LEU A O 1
ATOM 2898 N N . GLU A 1 385 ? 37.435 -10.746 -27.312 1.00 93.94 385 GLU A N 1
ATOM 2899 C CA . GLU A 1 385 ? 36.967 -10.753 -25.923 1.00 93.94 385 GLU A CA 1
ATOM 2900 C C . GLU A 1 385 ? 36.770 -12.197 -25.454 1.00 93.94 385 GLU A C 1
ATOM 2902 O O . GLU A 1 385 ? 36.178 -13.004 -26.176 1.00 93.94 385 GLU A O 1
ATOM 2907 N N . VAL A 1 386 ? 37.261 -12.534 -24.260 1.00 92.06 386 VAL A N 1
ATOM 2908 C CA . VAL A 1 386 ? 37.016 -13.845 -23.642 1.00 92.06 386 VAL A CA 1
ATOM 2909 C C . VAL A 1 386 ? 35.538 -13.945 -23.275 1.00 92.06 386 VAL A C 1
ATOM 2911 O O . VAL A 1 386 ? 35.061 -13.242 -22.386 1.00 92.06 386 VAL A O 1
ATOM 2914 N N . PHE A 1 387 ? 34.820 -14.834 -23.957 1.00 88.56 387 PHE A N 1
ATOM 2915 C CA . PHE A 1 387 ? 33.379 -15.004 -23.799 1.00 88.56 387 PHE A CA 1
ATOM 2916 C C . PHE A 1 387 ? 33.026 -16.179 -22.889 1.00 88.56 387 PHE A C 1
ATOM 2918 O O . PHE A 1 387 ? 32.081 -16.106 -22.116 1.00 88.56 387 PHE A O 1
ATOM 2925 N N . GLU A 1 388 ? 33.762 -17.282 -22.961 1.00 90.31 388 GLU A N 1
ATOM 2926 C CA . GLU A 1 388 ? 33.503 -18.446 -22.114 1.00 90.31 388 GLU A CA 1
ATOM 2927 C C . GLU A 1 388 ? 34.749 -19.317 -21.977 1.00 90.31 388 GLU A C 1
ATOM 2929 O O . GLU A 1 388 ? 35.656 -19.254 -22.803 1.00 90.31 388 GLU A O 1
ATOM 2934 N N . PHE A 1 389 ? 34.802 -20.164 -20.956 1.00 88.44 389 PHE A N 1
ATOM 2935 C CA . PHE A 1 389 ? 35.811 -21.214 -20.861 1.00 88.44 389 PHE A CA 1
ATOM 2936 C C . PHE A 1 389 ? 35.307 -22.421 -20.067 1.00 88.44 389 PHE A C 1
ATOM 2938 O O . PHE A 1 389 ? 34.336 -22.352 -19.308 1.00 88.44 389 PHE A O 1
ATOM 2945 N N . PHE A 1 390 ? 35.978 -23.555 -20.262 1.00 86.81 390 PHE A N 1
ATOM 2946 C CA . PHE A 1 390 ? 35.672 -24.824 -19.606 1.00 86.81 390 PHE A CA 1
ATOM 2947 C C . PHE A 1 390 ? 36.947 -25.463 -19.049 1.00 86.81 390 PHE A C 1
ATOM 2949 O O . PHE A 1 390 ? 37.949 -25.621 -19.755 1.00 86.81 390 PHE A O 1
ATOM 2956 N N . THR A 1 391 ? 36.897 -25.857 -17.777 1.00 83.50 391 THR A N 1
ATOM 2957 C CA . THR A 1 391 ? 38.014 -26.454 -17.027 1.00 83.50 391 THR A CA 1
ATOM 2958 C C . THR A 1 391 ? 37.735 -27.916 -16.652 1.00 83.50 391 THR A C 1
ATOM 2960 O O . THR A 1 391 ? 36.630 -28.436 -16.834 1.00 83.50 391 THR A O 1
ATOM 2963 N N . SER A 1 392 ? 38.739 -28.613 -16.107 1.00 78.19 392 SER A N 1
ATOM 2964 C CA . SER A 1 392 ? 38.635 -30.023 -15.687 1.00 78.19 392 SER A CA 1
ATOM 2965 C C . SER A 1 392 ? 37.525 -30.304 -14.672 1.00 78.19 392 SER A C 1
ATOM 2967 O O . SER A 1 392 ? 37.044 -31.438 -14.600 1.00 78.19 392 SER A O 1
ATOM 2969 N N . SER A 1 393 ? 37.111 -29.301 -13.894 1.00 73.00 393 SER A N 1
ATOM 2970 C CA . SER A 1 393 ? 36.028 -29.407 -12.911 1.00 73.00 393 SER A CA 1
ATOM 2971 C C . SER A 1 393 ? 34.616 -29.432 -13.530 1.00 73.00 393 SER A C 1
ATOM 2973 O O . SER A 1 393 ? 33.639 -29.600 -12.804 1.00 73.00 393 SER A O 1
ATOM 2975 N N . GLN A 1 394 ? 34.510 -29.383 -14.865 1.00 59.00 394 GLN A N 1
ATOM 2976 C CA . GLN A 1 394 ? 33.298 -29.554 -15.684 1.00 59.00 394 GLN A CA 1
ATOM 2977 C C . GLN A 1 394 ? 32.244 -28.438 -15.626 1.00 59.00 394 GLN A C 1
ATOM 2979 O O . GLN A 1 394 ? 31.133 -28.630 -16.125 1.00 59.00 394 GLN A O 1
ATOM 2984 N N . GLN A 1 395 ? 32.565 -27.262 -15.090 1.00 71.25 395 GLN A N 1
ATOM 2985 C CA . GLN A 1 395 ? 31.666 -26.113 -15.174 1.00 71.25 395 GLN A CA 1
ATOM 2986 C C . GLN A 1 395 ? 32.056 -25.249 -16.379 1.00 71.25 395 GLN A C 1
ATOM 2988 O O . GLN A 1 395 ? 33.182 -24.766 -16.465 1.00 71.25 395 GLN A O 1
ATOM 2993 N N . THR A 1 396 ? 31.137 -25.092 -17.336 1.00 75.56 396 THR A N 1
ATOM 2994 C CA . THR A 1 396 ? 31.268 -24.036 -18.352 1.00 75.56 396 THR A CA 1
ATOM 2995 C C . THR A 1 396 ? 30.938 -22.722 -17.669 1.00 75.56 396 THR A C 1
ATOM 2997 O O . THR A 1 396 ? 29.884 -22.615 -17.037 1.00 75.56 396 THR A O 1
ATOM 3000 N N . VAL A 1 397 ? 31.832 -21.749 -17.777 1.00 76.25 397 VAL A N 1
ATOM 3001 C CA . VAL A 1 397 ? 31.588 -20.388 -17.309 1.00 76.25 397 VAL A CA 1
ATOM 3002 C C . VAL A 1 397 ? 31.536 -19.497 -18.537 1.00 76.25 397 VAL A C 1
ATOM 3004 O O . VAL A 1 397 ? 32.447 -19.537 -19.358 1.00 76.25 397 VAL A O 1
ATOM 3007 N N . SER A 1 398 ? 30.461 -18.729 -18.675 1.00 81.31 398 SER A N 1
ATOM 3008 C CA . SER A 1 398 ? 30.239 -17.813 -19.792 1.00 81.31 398 SER A CA 1
ATOM 3009 C C . SER A 1 398 ? 30.031 -16.398 -19.271 1.00 81.31 398 SER A C 1
ATOM 3011 O O . SER A 1 398 ? 29.546 -16.208 -18.152 1.00 81.31 398 SER A O 1
ATOM 3013 N N . SER A 1 399 ? 30.387 -15.412 -20.092 1.00 76.31 399 SER A N 1
ATOM 3014 C CA . SER A 1 399 ? 30.041 -14.017 -19.879 1.00 76.31 399 SER A CA 1
ATOM 3015 C C . SER A 1 399 ? 28.574 -13.725 -20.165 1.00 76.31 399 SER A C 1
ATOM 3017 O O . SER A 1 399 ? 28.135 -12.604 -19.953 1.00 76.31 399 SER A O 1
ATOM 3019 N N . GLU A 1 400 ? 27.790 -14.719 -20.576 1.00 81.12 400 GLU A N 1
ATOM 3020 C CA . GLU A 1 400 ? 26.338 -14.664 -20.593 1.00 81.12 400 GLU A CA 1
ATOM 3021 C C . GLU A 1 400 ? 25.743 -15.564 -19.513 1.00 81.12 400 GLU A C 1
ATOM 3023 O O . GLU A 1 400 ? 26.021 -16.761 -19.418 1.00 81.12 400 GLU A O 1
ATOM 3028 N N . LEU A 1 401 ? 24.880 -14.971 -18.695 1.00 78.50 401 LEU A N 1
ATOM 3029 C CA . LEU A 1 401 ? 24.232 -15.631 -17.581 1.00 78.50 401 LEU A CA 1
ATOM 3030 C C . LEU A 1 401 ? 22.735 -15.746 -17.847 1.00 78.50 401 LEU A C 1
ATOM 3032 O O . LEU A 1 401 ? 22.056 -14.746 -18.080 1.00 78.50 401 LEU A O 1
ATOM 3036 N N . ALA A 1 402 ? 22.209 -16.968 -17.771 1.00 82.81 402 ALA A N 1
ATOM 3037 C CA . ALA A 1 402 ? 20.771 -17.179 -17.684 1.00 82.81 402 ALA A CA 1
ATOM 3038 C C . ALA A 1 402 ? 20.294 -16.779 -16.280 1.00 82.81 402 ALA A C 1
ATOM 3040 O O . ALA A 1 402 ? 20.736 -17.349 -15.273 1.00 82.81 402 ALA A O 1
ATOM 3041 N N . VAL A 1 403 ? 19.410 -15.788 -16.229 1.00 83.31 403 VAL A N 1
ATOM 3042 C CA . VAL A 1 403 ? 18.817 -15.240 -15.013 1.00 83.31 403 VAL A CA 1
ATOM 3043 C C . VAL A 1 403 ? 17.305 -15.259 -15.139 1.00 83.31 403 VAL A C 1
ATOM 3045 O O . VAL A 1 403 ? 16.739 -14.779 -16.120 1.00 83.31 403 VAL A O 1
ATOM 3048 N N . ASP A 1 404 ? 16.654 -15.795 -14.117 1.00 87.00 404 ASP A N 1
ATOM 3049 C CA . ASP A 1 404 ? 15.217 -15.682 -13.937 1.00 87.00 404 ASP A CA 1
ATOM 3050 C C . ASP A 1 404 ? 14.945 -14.472 -13.044 1.00 87.00 404 ASP A C 1
ATOM 3052 O O . ASP A 1 404 ? 15.268 -14.493 -11.853 1.00 87.00 404 ASP A O 1
ATOM 3056 N N . PHE A 1 405 ? 14.359 -13.419 -13.616 1.00 87.06 405 PHE A N 1
ATOM 3057 C CA . PHE A 1 405 ? 13.869 -12.270 -12.857 1.00 87.06 405 PHE A CA 1
ATOM 3058 C C . PHE A 1 405 ? 12.472 -12.574 -12.334 1.00 87.06 405 PHE A C 1
ATOM 3060 O O . PHE A 1 405 ? 11.567 -12.852 -13.121 1.00 87.06 405 PHE A O 1
ATOM 3067 N N . ALA A 1 406 ? 12.302 -12.543 -11.016 1.00 88.44 406 ALA A N 1
ATOM 3068 C CA . ALA A 1 406 ? 11.032 -12.739 -10.340 1.00 88.44 406 ALA A CA 1
ATOM 3069 C C . ALA A 1 406 ? 10.529 -11.403 -9.785 1.00 88.44 406 ALA A C 1
ATOM 3071 O O . ALA A 1 406 ? 11.185 -10.767 -8.960 1.00 88.44 406 ALA A O 1
ATOM 3072 N N . TYR A 1 407 ? 9.350 -11.005 -10.247 1.00 90.25 407 TYR A N 1
ATOM 3073 C CA . TYR A 1 407 ? 8.673 -9.771 -9.887 1.00 90.25 407 TYR A CA 1
ATOM 3074 C C . TYR A 1 407 ? 7.497 -10.094 -8.975 1.00 90.25 407 TYR A C 1
ATOM 3076 O O . TYR A 1 407 ? 6.586 -10.825 -9.375 1.00 90.25 407 TYR A O 1
ATOM 3084 N N . THR A 1 408 ? 7.516 -9.528 -7.775 1.00 89.19 408 THR A N 1
ATOM 3085 C CA . THR A 1 408 ? 6.441 -9.632 -6.789 1.00 89.19 408 THR A CA 1
ATOM 3086 C C . THR A 1 408 ? 5.663 -8.328 -6.786 1.00 89.19 408 THR A C 1
ATOM 3088 O O . THR A 1 408 ? 6.218 -7.305 -6.414 1.00 89.19 408 THR A O 1
ATOM 3091 N N . ILE A 1 409 ? 4.393 -8.345 -7.187 1.00 89.81 409 ILE A N 1
ATOM 3092 C CA . ILE A 1 409 ? 3.515 -7.173 -7.089 1.00 89.81 409 ILE A CA 1
ATOM 3093 C C . ILE A 1 409 ? 2.527 -7.417 -5.959 1.00 89.81 409 ILE A C 1
ATOM 3095 O O . ILE A 1 409 ? 1.740 -8.362 -6.031 1.00 89.81 409 ILE A O 1
ATOM 3099 N N . THR A 1 410 ? 2.545 -6.557 -4.950 1.00 89.19 410 THR A N 1
ATOM 3100 C CA . THR A 1 410 ? 1.620 -6.592 -3.816 1.00 89.19 410 THR A CA 1
ATOM 3101 C C . THR A 1 410 ? 0.685 -5.394 -3.884 1.00 89.19 410 THR A C 1
ATOM 3103 O O . THR A 1 410 ? 1.143 -4.258 -4.007 1.00 89.19 410 THR A O 1
ATOM 3106 N N . ASN A 1 411 ? -0.623 -5.620 -3.756 1.00 88.62 411 ASN A N 1
ATOM 3107 C CA . ASN A 1 411 ? -1.541 -4.534 -3.424 1.00 88.62 411 ASN A CA 1
ATOM 3108 C C . ASN A 1 411 ? -1.528 -4.332 -1.904 1.00 88.62 411 ASN A C 1
ATOM 3110 O O . ASN A 1 411 ? -2.258 -4.989 -1.171 1.00 88.62 411 ASN A O 1
ATOM 3114 N N . ALA A 1 412 ? -0.683 -3.420 -1.432 1.00 84.00 412 ALA A N 1
ATOM 3115 C CA . ALA A 1 412 ? -0.598 -3.027 -0.028 1.00 84.00 412 ALA A CA 1
ATOM 3116 C C . ALA A 1 412 ? -1.695 -2.017 0.379 1.00 84.00 412 ALA A C 1
ATOM 3118 O O . ALA A 1 412 ? -1.652 -1.455 1.478 1.00 84.00 412 ALA A O 1
ATOM 3119 N N . GLY A 1 413 ? -2.651 -1.730 -0.512 1.00 78.88 413 GLY A N 1
ATOM 3120 C CA . GLY A 1 413 ? -3.838 -0.939 -0.215 1.00 78.88 413 GLY A CA 1
ATOM 3121 C C . GLY A 1 413 ? -4.835 -1.709 0.652 1.00 78.88 413 GLY A C 1
ATOM 3122 O O . GLY A 1 413 ? -4.997 -2.915 0.517 1.00 78.88 413 GLY A O 1
ATOM 3123 N N . ALA A 1 414 ? -5.528 -1.006 1.551 1.00 68.12 414 ALA A N 1
ATOM 3124 C CA . ALA A 1 414 ? -6.334 -1.634 2.604 1.00 68.12 414 ALA A CA 1
ATOM 3125 C C . ALA A 1 414 ? -7.778 -2.007 2.210 1.00 68.12 414 ALA A C 1
ATOM 3127 O O . ALA A 1 414 ? -8.476 -2.620 3.021 1.00 68.12 414 ALA A O 1
ATOM 3128 N N . SER A 1 415 ? -8.281 -1.584 1.043 1.00 68.56 415 SER A N 1
ATOM 3129 C CA . SER A 1 415 ? -9.729 -1.669 0.776 1.00 68.56 415 SER A CA 1
ATOM 3130 C C . SER A 1 415 ? -10.164 -1.892 -0.670 1.00 68.56 415 SER A C 1
ATOM 3132 O O . SER A 1 415 ? -11.233 -2.470 -0.854 1.00 68.56 415 SER A O 1
ATOM 3134 N N . ASP A 1 416 ? -9.371 -1.502 -1.672 1.00 79.88 416 ASP A N 1
ATOM 3135 C CA . ASP A 1 416 ? -9.783 -1.584 -3.078 1.00 79.88 416 ASP A CA 1
ATOM 3136 C C . ASP A 1 416 ? -8.869 -2.499 -3.889 1.00 79.88 416 ASP A C 1
ATOM 3138 O O . ASP A 1 416 ? -7.642 -2.448 -3.769 1.00 79.88 416 ASP A O 1
ATOM 3142 N N . SER A 1 417 ? -9.470 -3.294 -4.775 1.00 84.62 417 SER A N 1
ATOM 3143 C CA . SER A 1 417 ? -8.715 -3.995 -5.807 1.00 84.62 417 SER A CA 1
ATOM 3144 C C . SER A 1 417 ? -8.133 -2.986 -6.798 1.00 84.62 417 SER A C 1
ATOM 3146 O O . SER A 1 417 ? -8.809 -2.036 -7.214 1.00 84.62 417 SER A O 1
ATOM 3148 N N . VAL A 1 418 ? -6.892 -3.214 -7.212 1.00 84.38 418 VAL A N 1
ATOM 3149 C CA . VAL A 1 418 ? -6.181 -2.371 -8.176 1.00 84.38 418 VAL A CA 1
ATOM 3150 C C . VAL A 1 418 ? -6.192 -3.042 -9.539 1.00 84.38 418 VAL A C 1
ATOM 3152 O O . VAL A 1 418 ? -5.823 -4.206 -9.651 1.00 84.38 418 VAL A O 1
ATOM 3155 N N . ASN A 1 419 ? -6.605 -2.318 -10.578 1.00 88.38 419 ASN A N 1
ATOM 3156 C CA . ASN A 1 419 ? -6.467 -2.744 -11.965 1.00 88.38 419 ASN A CA 1
ATOM 3157 C C . ASN A 1 419 ? -5.155 -2.195 -12.534 1.00 88.38 419 ASN A C 1
ATOM 3159 O O . ASN A 1 419 ? -4.973 -0.977 -12.585 1.00 88.38 419 ASN A O 1
ATOM 3163 N N . LEU A 1 420 ? -4.247 -3.075 -12.948 1.00 87.19 420 LEU A N 1
ATOM 3164 C CA . LEU A 1 420 ? -2.961 -2.688 -13.516 1.00 87.19 420 LEU A CA 1
ATOM 3165 C C . LEU A 1 420 ? -3.168 -2.027 -14.883 1.00 87.19 420 LEU A C 1
ATOM 3167 O O . LEU A 1 420 ? -3.727 -2.619 -15.808 1.00 87.19 420 LEU A O 1
ATOM 3171 N N . ALA A 1 421 ? -2.699 -0.789 -15.008 1.00 86.25 421 ALA A N 1
ATOM 3172 C CA . ALA A 1 421 ? -2.711 -0.029 -16.252 1.00 86.25 421 ALA A CA 1
ATOM 3173 C C . ALA A 1 421 ? -1.422 -0.251 -17.053 1.00 86.25 421 ALA A C 1
ATOM 3175 O O . ALA A 1 421 ? -1.455 -0.264 -18.285 1.00 86.25 421 ALA A O 1
ATOM 3176 N N . SER A 1 422 ? -0.298 -0.427 -16.355 1.00 88.00 422 SER A N 1
ATOM 3177 C CA . SER A 1 422 ? 1.006 -0.708 -16.943 1.00 88.00 422 SER A CA 1
ATOM 3178 C C . SER A 1 422 ? 1.805 -1.631 -16.017 1.00 88.00 422 SER A C 1
ATOM 3180 O O . SER A 1 422 ? 1.693 -1.566 -14.792 1.00 88.00 422 SER A O 1
ATOM 3182 N N . PHE A 1 423 ? 2.609 -2.513 -16.603 1.00 90.75 423 PHE A N 1
ATOM 3183 C CA . PHE A 1 423 ? 3.629 -3.252 -15.870 1.00 90.75 423 PHE A CA 1
ATOM 3184 C C . PHE A 1 423 ? 4.783 -3.533 -16.824 1.00 90.75 423 PHE A C 1
ATOM 3186 O O . PHE A 1 423 ? 4.645 -4.331 -17.750 1.00 90.75 423 PHE A O 1
ATOM 3193 N N . ALA A 1 424 ? 5.896 -2.829 -16.639 1.00 89.25 424 ALA A N 1
ATOM 3194 C CA . ALA A 1 424 ? 7.024 -2.874 -17.558 1.00 89.25 424 ALA A CA 1
ATOM 3195 C C . ALA A 1 424 ? 8.354 -2.876 -16.808 1.00 89.25 424 ALA A C 1
ATOM 3197 O O . ALA A 1 424 ? 8.482 -2.341 -15.706 1.00 89.25 424 ALA A O 1
ATOM 3198 N N . THR A 1 425 ? 9.360 -3.469 -17.436 1.00 89.00 425 THR A N 1
ATOM 3199 C CA . THR A 1 425 ? 10.733 -3.482 -16.938 1.00 89.00 425 THR A CA 1
ATOM 3200 C C . THR A 1 425 ? 11.684 -3.106 -18.066 1.00 89.00 425 THR A C 1
ATOM 3202 O O . THR A 1 425 ? 11.454 -3.456 -19.224 1.00 89.00 425 THR A O 1
ATOM 3205 N N . VAL A 1 426 ? 12.743 -2.374 -17.738 1.00 83.69 426 VAL A N 1
ATOM 3206 C CA . VAL A 1 426 ? 13.825 -2.047 -18.666 1.00 83.69 426 VAL A CA 1
ATOM 3207 C C . VAL A 1 426 ? 15.048 -2.855 -18.267 1.00 83.69 426 VAL A C 1
ATOM 3209 O O . VAL A 1 426 ? 15.545 -2.706 -17.151 1.00 83.69 426 VAL A O 1
ATOM 3212 N N . ILE A 1 427 ? 15.523 -3.699 -19.181 1.00 80.75 427 ILE A N 1
ATOM 3213 C CA . ILE A 1 427 ? 16.714 -4.535 -19.011 1.00 80.75 427 ILE A CA 1
ATOM 3214 C C . ILE A 1 427 ? 17.660 -4.182 -20.156 1.00 80.75 427 ILE A C 1
ATOM 3216 O O . ILE A 1 427 ? 17.334 -4.436 -21.311 1.00 80.75 427 ILE A O 1
ATOM 3220 N N . ASN A 1 428 ? 18.814 -3.581 -19.856 1.00 76.06 428 ASN A N 1
ATOM 3221 C CA . ASN A 1 428 ? 19.818 -3.189 -20.859 1.00 76.06 428 ASN A CA 1
ATOM 3222 C C . ASN A 1 428 ? 19.246 -2.335 -22.000 1.00 76.06 428 ASN A C 1
ATOM 3224 O O . ASN A 1 428 ? 19.430 -2.643 -23.175 1.00 76.06 428 ASN A O 1
ATOM 3228 N N . ASP A 1 429 ? 18.505 -1.285 -21.638 1.00 78.88 429 ASP A N 1
ATOM 3229 C CA . ASP A 1 429 ? 17.790 -0.384 -22.555 1.00 78.88 429 ASP A CA 1
ATOM 3230 C C . ASP A 1 429 ? 16.662 -1.038 -23.382 1.00 78.88 429 ASP A C 1
ATOM 3232 O O . ASP A 1 429 ? 15.971 -0.354 -24.144 1.00 78.88 429 ASP A O 1
ATOM 3236 N N . GLU A 1 430 ? 16.404 -2.338 -23.212 1.00 84.31 430 GLU A N 1
ATOM 3237 C CA . GLU A 1 430 ? 15.255 -3.019 -23.800 1.00 84.31 430 GLU A CA 1
ATOM 3238 C C . GLU A 1 430 ? 14.044 -2.903 -22.872 1.00 84.31 430 GLU A C 1
ATOM 3240 O O . GLU A 1 430 ? 14.063 -3.357 -21.728 1.00 84.31 430 GLU A O 1
ATOM 3245 N N . ASN A 1 431 ? 12.966 -2.305 -23.378 1.00 87.56 431 ASN A N 1
ATOM 3246 C CA . ASN A 1 431 ? 11.699 -2.225 -22.663 1.00 87.56 431 ASN A CA 1
ATOM 3247 C C . ASN A 1 431 ? 10.883 -3.508 -22.874 1.00 87.56 431 ASN A C 1
ATOM 3249 O O . ASN A 1 431 ? 10.580 -3.879 -24.010 1.00 87.56 431 ASN A O 1
ATOM 3253 N N . VAL A 1 432 ? 10.496 -4.156 -21.779 1.00 90.25 432 VAL A N 1
ATOM 3254 C CA . VAL A 1 432 ? 9.749 -5.412 -21.764 1.00 90.25 432 VAL A CA 1
ATOM 3255 C C . VAL A 1 432 ? 8.397 -5.179 -21.095 1.00 90.25 432 VAL A C 1
ATOM 3257 O O . VAL A 1 432 ? 8.328 -4.855 -19.911 1.00 90.25 432 VAL A O 1
ATOM 3260 N N . ASP A 1 433 ? 7.319 -5.380 -21.853 1.00 91.88 433 ASP A N 1
ATOM 3261 C CA . ASP A 1 433 ? 5.950 -5.350 -21.333 1.00 91.88 433 ASP A CA 1
ATOM 3262 C C . ASP A 1 433 ? 5.626 -6.669 -20.619 1.00 91.88 433 ASP A C 1
ATOM 3264 O O . ASP A 1 433 ? 5.636 -7.746 -21.224 1.00 91.88 433 ASP A O 1
ATOM 3268 N N . LEU A 1 434 ? 5.359 -6.573 -19.319 1.00 91.56 434 LEU A N 1
ATOM 3269 C CA . LEU A 1 434 ? 5.069 -7.696 -18.434 1.00 91.56 434 LEU A CA 1
ATOM 3270 C C . LEU A 1 434 ? 3.572 -7.854 -18.162 1.00 91.56 434 LEU A C 1
ATOM 3272 O O . LEU A 1 434 ? 3.152 -8.903 -17.670 1.00 91.56 434 LEU A O 1
ATOM 3276 N N . LEU A 1 435 ? 2.749 -6.864 -18.521 1.00 90.56 435 LEU A N 1
ATOM 3277 C CA . LEU A 1 435 ? 1.304 -6.899 -18.304 1.00 90.56 435 LEU A CA 1
ATOM 3278 C C . LEU A 1 435 ? 0.624 -8.144 -18.918 1.00 90.56 435 LEU A C 1
ATOM 3280 O O . LEU A 1 435 ? -0.235 -8.726 -18.253 1.00 90.56 435 LEU A O 1
ATOM 3284 N N . PRO A 1 436 ? 1.013 -8.646 -20.113 1.00 93.94 436 PRO A N 1
ATOM 3285 C CA . PRO A 1 436 ? 0.426 -9.861 -20.686 1.00 93.94 436 PRO A CA 1
ATOM 3286 C C . PRO A 1 436 ? 0.672 -11.144 -19.879 1.00 93.94 436 PRO A C 1
ATOM 3288 O O . PRO A 1 436 ? 0.019 -12.156 -20.139 1.00 93.94 436 PRO A O 1
ATOM 3291 N N . LEU A 1 437 ? 1.624 -11.132 -18.941 1.00 90.56 437 LEU A N 1
ATOM 3292 C CA . LEU A 1 437 ? 1.950 -12.276 -18.088 1.00 90.56 437 LEU A CA 1
ATOM 3293 C C . LEU A 1 437 ? 1.106 -12.311 -16.805 1.00 90.56 437 LEU A C 1
ATOM 3295 O O . LEU A 1 437 ? 1.143 -13.305 -16.079 1.00 90.56 437 LEU A O 1
ATOM 3299 N N . VAL A 1 438 ? 0.328 -11.258 -16.535 1.00 89.19 438 VAL A N 1
ATOM 3300 C CA . VAL A 1 438 ? -0.524 -11.142 -15.349 1.00 89.19 438 VAL A CA 1
ATOM 3301 C C . VAL A 1 438 ? -1.872 -11.854 -15.595 1.00 89.19 438 VAL A C 1
ATOM 3303 O O . VAL A 1 438 ? -2.618 -11.451 -16.489 1.00 89.19 438 VAL A O 1
ATOM 3306 N N . PRO A 1 439 ? -2.235 -12.904 -14.823 1.00 82.75 439 PRO A N 1
ATOM 3307 C CA . PRO A 1 439 ? -3.422 -13.730 -15.100 1.00 82.75 439 PRO A CA 1
ATOM 3308 C C . PRO A 1 439 ? -4.764 -13.002 -14.941 1.00 82.75 439 PRO A C 1
ATOM 3310 O O . PRO A 1 439 ? -5.719 -13.279 -15.669 1.00 82.75 439 PRO A O 1
ATOM 3313 N N . SER A 1 440 ? -4.841 -12.090 -13.976 1.00 75.19 440 SER A N 1
ATOM 3314 C CA . SER A 1 440 ? -5.985 -11.225 -13.716 1.00 75.19 440 SER A CA 1
ATOM 3315 C C . SER A 1 440 ? -5.451 -9.810 -13.617 1.00 75.19 440 SER A C 1
ATOM 3317 O O . SER A 1 440 ? -4.679 -9.519 -12.713 1.00 75.19 440 SER A O 1
ATOM 3319 N N . GLY A 1 441 ? -5.844 -8.915 -14.525 1.00 76.12 441 GLY A N 1
ATOM 3320 C CA . GLY A 1 441 ? -5.416 -7.509 -14.475 1.00 76.12 441 GLY A CA 1
ATOM 3321 C C . GLY A 1 441 ? -5.774 -6.790 -13.165 1.00 76.12 441 GLY A C 1
ATOM 3322 O O . GLY A 1 441 ? -5.347 -5.664 -12.970 1.00 76.12 441 GLY A O 1
ATOM 3323 N N . THR A 1 442 ? -6.527 -7.433 -12.269 1.00 86.81 442 THR A N 1
ATOM 3324 C CA . THR A 1 442 ? -6.903 -6.956 -10.939 1.00 86.81 442 THR A CA 1
ATOM 3325 C C . THR A 1 442 ? -6.141 -7.679 -9.823 1.00 86.81 442 THR A C 1
ATOM 3327 O O . THR A 1 442 ? -6.043 -8.909 -9.856 1.00 86.81 442 THR A O 1
ATOM 3330 N N . ILE A 1 443 ? -5.692 -6.925 -8.815 1.00 87.50 443 ILE A N 1
ATOM 3331 C CA . ILE A 1 443 ? -5.072 -7.416 -7.573 1.00 87.50 443 ILE A CA 1
ATOM 3332 C C . ILE A 1 443 ? -5.931 -6.972 -6.387 1.00 87.50 443 ILE A C 1
ATOM 3334 O O . ILE A 1 443 ? -6.092 -5.769 -6.177 1.00 87.50 443 ILE A O 1
ATOM 3338 N N . ASP A 1 444 ? -6.492 -7.908 -5.624 1.00 89.19 444 ASP A N 1
ATOM 3339 C CA . ASP A 1 444 ? -7.278 -7.594 -4.423 1.00 89.19 444 ASP A CA 1
ATOM 3340 C C . ASP A 1 444 ? -6.375 -7.087 -3.276 1.00 89.19 444 ASP A C 1
ATOM 3342 O O . ASP A 1 444 ? -5.159 -7.274 -3.329 1.00 89.19 444 ASP A O 1
ATOM 3346 N N . PRO A 1 445 ? -6.916 -6.392 -2.258 1.00 85.62 445 PRO A N 1
ATOM 3347 C CA . PRO A 1 445 ? -6.147 -5.972 -1.083 1.00 85.62 445 PRO A CA 1
ATOM 3348 C C . PRO A 1 445 ? -5.377 -7.128 -0.433 1.00 85.62 445 PRO A C 1
ATOM 3350 O O . PRO A 1 445 ? -5.941 -8.202 -0.233 1.00 85.62 445 PRO A O 1
ATOM 3353 N N . ASP A 1 446 ? -4.109 -6.889 -0.090 1.00 84.81 446 ASP A N 1
ATOM 3354 C CA . ASP A 1 446 ? -3.147 -7.851 0.471 1.00 84.81 446 ASP A CA 1
ATOM 3355 C C . ASP A 1 446 ? -2.776 -9.040 -0.445 1.00 84.81 446 ASP A C 1
ATOM 3357 O O . ASP A 1 446 ? -1.935 -9.866 -0.071 1.00 84.81 446 ASP A O 1
ATOM 3361 N N . ASP A 1 447 ? -3.342 -9.129 -1.654 1.00 90.88 447 ASP A N 1
ATOM 3362 C CA . ASP A 1 447 ? -2.976 -10.164 -2.617 1.00 90.88 447 ASP A CA 1
ATOM 3363 C C . ASP A 1 447 ? -1.657 -9.841 -3.323 1.00 90.88 447 ASP A C 1
ATOM 3365 O O . ASP A 1 447 ? -1.227 -8.691 -3.478 1.00 90.88 447 ASP A O 1
ATOM 3369 N N . THR A 1 448 ? -1.012 -10.915 -3.776 1.00 90.75 448 THR A N 1
ATOM 3370 C CA . THR A 1 448 ? 0.289 -10.866 -4.435 1.00 90.75 448 THR A CA 1
ATOM 3371 C C . THR A 1 448 ? 0.254 -11.577 -5.778 1.00 90.75 448 THR A C 1
ATOM 3373 O O . THR A 1 448 ? -0.240 -12.701 -5.890 1.00 90.75 448 THR A O 1
ATOM 3376 N N . ILE A 1 449 ? 0.848 -10.956 -6.793 1.00 91.25 449 ILE A N 1
ATOM 3377 C CA . ILE A 1 449 ? 1.090 -11.564 -8.101 1.00 91.25 449 ILE A CA 1
ATOM 3378 C C . ILE A 1 449 ? 2.589 -11.774 -8.282 1.00 91.25 449 ILE A C 1
ATOM 3380 O O . ILE A 1 449 ? 3.400 -10.933 -7.906 1.00 91.25 449 ILE A O 1
ATOM 3384 N N . GLN A 1 450 ? 2.943 -12.916 -8.864 1.00 91.69 450 GLN A N 1
ATOM 3385 C CA . GLN A 1 450 ? 4.315 -13.290 -9.179 1.00 91.69 450 GLN A CA 1
ATOM 3386 C C . GLN A 1 450 ? 4.454 -13.472 -10.685 1.00 91.69 450 GLN A C 1
ATOM 3388 O O . GLN A 1 450 ? 3.701 -14.240 -11.289 1.00 91.69 450 GLN A O 1
ATOM 3393 N N . VAL A 1 451 ? 5.428 -12.793 -11.280 1.00 90.88 451 VAL A N 1
ATOM 3394 C CA . VAL A 1 451 ? 5.796 -12.962 -12.689 1.00 90.88 451 VAL A CA 1
ATOM 3395 C C . VAL A 1 451 ? 7.268 -13.329 -12.759 1.00 90.88 451 VAL A C 1
ATOM 3397 O O . VAL A 1 451 ? 8.091 -12.718 -12.089 1.00 90.88 451 VAL A O 1
ATOM 3400 N N . THR A 1 452 ? 7.610 -14.327 -13.572 1.00 90.12 452 THR A N 1
ATOM 3401 C CA . THR A 1 452 ? 9.003 -14.727 -13.794 1.00 90.12 452 THR A CA 1
ATOM 3402 C C . THR A 1 452 ? 9.359 -14.576 -15.262 1.00 90.12 452 THR A C 1
ATOM 3404 O O . THR A 1 452 ? 8.635 -15.071 -16.128 1.00 90.12 452 THR A O 1
ATOM 3407 N N . VAL A 1 453 ? 10.475 -13.904 -15.540 1.00 88.94 453 VAL A N 1
ATOM 3408 C CA . VAL A 1 453 ? 10.961 -13.650 -16.898 1.00 88.94 453 VAL A CA 1
ATOM 3409 C C . VAL A 1 453 ? 12.386 -14.182 -17.035 1.00 88.94 453 VAL A C 1
ATOM 3411 O O . VAL A 1 453 ? 13.302 -13.608 -16.441 1.00 88.94 453 VAL A O 1
ATOM 3414 N N . PRO A 1 454 ? 12.599 -15.248 -17.827 1.00 88.38 454 PRO A N 1
ATOM 3415 C CA . PRO A 1 454 ? 13.939 -15.722 -18.130 1.00 88.38 454 PRO A CA 1
ATOM 3416 C C . PRO A 1 454 ? 14.628 -14.754 -19.096 1.00 88.38 454 PRO A C 1
ATOM 3418 O O . PRO A 1 454 ? 14.069 -14.373 -20.134 1.00 88.38 454 PRO A O 1
ATOM 3421 N N . ARG A 1 455 ? 15.865 -14.375 -18.779 1.00 87.38 455 ARG A N 1
ATOM 3422 C CA . ARG A 1 455 ? 16.723 -13.533 -19.615 1.00 87.38 455 ARG A CA 1
ATOM 3423 C C . ARG A 1 455 ? 18.151 -14.049 -19.627 1.00 87.38 455 ARG A C 1
ATOM 3425 O O . ARG A 1 455 ? 18.628 -14.625 -18.658 1.00 87.38 455 ARG A O 1
ATOM 3432 N N . THR A 1 456 ? 18.830 -13.798 -20.736 1.00 82.62 456 THR A N 1
ATOM 3433 C CA . THR A 1 456 ? 20.278 -13.947 -20.829 1.00 82.62 456 THR A CA 1
ATOM 3434 C C . THR A 1 456 ? 20.877 -12.556 -20.739 1.00 82.62 456 THR A C 1
ATOM 3436 O O . THR A 1 456 ? 20.523 -11.692 -21.538 1.00 82.62 456 THR A O 1
ATOM 3439 N N . ILE A 1 457 ? 21.732 -12.329 -19.748 1.00 80.44 457 ILE A N 1
ATOM 3440 C CA . ILE A 1 457 ? 22.390 -11.039 -19.523 1.00 80.44 457 ILE A CA 1
ATOM 3441 C C . ILE A 1 457 ? 23.900 -11.204 -19.630 1.00 80.44 457 ILE A C 1
ATOM 3443 O O . ILE A 1 457 ? 24.437 -12.236 -19.229 1.00 80.44 457 ILE A O 1
ATOM 3447 N N . SER A 1 458 ? 24.583 -10.199 -20.170 1.00 76.75 458 SER A N 1
ATOM 3448 C CA . SER A 1 458 ? 26.044 -10.190 -20.220 1.00 76.75 458 SER A CA 1
ATOM 3449 C C . SER A 1 458 ? 26.628 -9.758 -18.871 1.00 76.75 458 SER A C 1
ATOM 3451 O O . SER A 1 458 ? 26.063 -8.894 -18.195 1.00 76.75 458 SER A O 1
ATOM 3453 N N . LEU A 1 459 ? 27.757 -10.345 -18.469 1.00 69.25 459 LEU A N 1
ATOM 3454 C CA . LEU A 1 459 ? 28.487 -9.943 -17.272 1.00 69.25 459 LEU A CA 1
ATOM 3455 C C . LEU A 1 459 ? 28.949 -8.486 -17.425 1.00 69.25 459 LEU A C 1
ATOM 3457 O O . LEU A 1 459 ? 29.479 -8.106 -18.469 1.00 69.25 459 LEU A O 1
ATOM 3461 N N . GLY A 1 460 ? 28.722 -7.680 -16.392 1.00 67.00 460 GLY A N 1
ATOM 3462 C CA . GLY A 1 460 ? 28.881 -6.229 -16.388 1.00 67.00 460 GLY A CA 1
ATOM 3463 C C . GLY A 1 460 ? 27.838 -5.543 -15.498 1.00 67.00 460 GLY A C 1
ATOM 3464 O O . GLY A 1 460 ? 26.992 -6.193 -14.873 1.00 67.00 460 GLY A O 1
ATOM 3465 N N . GLU A 1 461 ? 27.887 -4.212 -15.439 1.00 60.00 461 GLU A N 1
ATOM 3466 C CA . GLU A 1 461 ? 26.883 -3.408 -14.738 1.00 60.00 461 GLU A CA 1
ATOM 3467 C C . GLU A 1 461 ? 25.607 -3.336 -15.589 1.00 60.00 461 GLU A C 1
ATOM 3469 O O . GLU A 1 461 ? 25.579 -2.697 -16.640 1.00 60.00 461 GLU A O 1
ATOM 3474 N N . ASN A 1 462 ? 24.555 -4.023 -15.143 1.00 68.69 462 ASN A N 1
ATOM 3475 C CA . ASN A 1 462 ? 23.238 -4.004 -15.764 1.00 68.69 462 ASN A CA 1
ATOM 3476 C C . ASN A 1 462 ? 22.273 -3.312 -14.787 1.00 68.69 462 ASN A C 1
ATOM 3478 O O . ASN A 1 462 ? 22.098 -3.744 -13.646 1.00 68.69 462 ASN A O 1
ATOM 3482 N N . ILE A 1 463 ? 21.635 -2.225 -15.218 1.00 68.94 463 ILE A N 1
ATOM 3483 C CA . ILE A 1 463 ? 20.630 -1.529 -14.406 1.00 68.94 463 ILE A CA 1
ATOM 3484 C C . ILE A 1 463 ? 19.255 -2.024 -14.835 1.00 68.94 463 ILE A C 1
ATOM 3486 O O . ILE A 1 463 ? 18.888 -1.900 -16.004 1.00 68.94 463 ILE A O 1
ATOM 3490 N N . ILE A 1 464 ? 18.491 -2.553 -13.881 1.00 74.44 464 ILE A N 1
ATOM 3491 C CA . ILE A 1 464 ? 17.129 -3.023 -14.109 1.00 74.44 464 ILE A CA 1
ATOM 3492 C C . ILE A 1 464 ? 16.190 -2.079 -13.381 1.00 74.44 464 ILE A C 1
ATOM 3494 O O . ILE A 1 464 ? 16.212 -1.964 -12.158 1.00 74.44 464 ILE A O 1
ATOM 3498 N N . THR A 1 465 ? 15.363 -1.372 -14.143 1.00 74.69 465 THR A N 1
ATOM 3499 C CA . THR A 1 465 ? 14.322 -0.505 -13.581 1.00 74.69 465 THR A CA 1
ATOM 3500 C C . THR A 1 465 ? 12.971 -1.106 -13.905 1.00 74.69 465 THR A C 1
ATOM 3502 O O . THR A 1 465 ? 12.673 -1.360 -15.071 1.00 74.69 465 THR A O 1
ATOM 3505 N N . THR A 1 466 ? 12.155 -1.327 -12.882 1.00 79.38 466 THR A N 1
ATOM 3506 C CA . THR A 1 466 ? 10.804 -1.865 -13.031 1.00 79.38 466 THR A CA 1
ATOM 3507 C C . THR A 1 466 ? 9.801 -0.842 -12.543 1.00 79.38 466 THR A C 1
ATOM 3509 O O . THR A 1 466 ? 9.977 -0.243 -11.488 1.00 79.38 466 THR A O 1
ATOM 3512 N N . SER A 1 467 ? 8.749 -0.636 -13.325 1.00 75.38 467 SER A N 1
ATOM 3513 C CA . SER A 1 467 ? 7.659 0.274 -12.994 1.00 75.38 467 SER A CA 1
ATOM 3514 C C . SER A 1 467 ? 6.330 -0.453 -13.104 1.00 75.38 467 SER A C 1
ATOM 3516 O O . SER A 1 467 ? 6.080 -1.162 -14.088 1.00 75.38 467 SER A O 1
ATOM 3518 N N . VAL A 1 468 ? 5.465 -0.239 -12.120 1.00 76.88 468 VAL A N 1
ATOM 3519 C CA . VAL A 1 468 ? 4.085 -0.715 -12.131 1.00 76.88 468 VAL A CA 1
ATOM 3520 C C . VAL A 1 468 ? 3.150 0.465 -11.897 1.00 76.88 468 VAL A C 1
ATOM 3522 O O . VAL A 1 468 ? 3.354 1.243 -10.970 1.00 76.88 468 VAL A O 1
ATOM 3525 N N . ASP A 1 469 ? 2.120 0.587 -12.733 1.00 76.31 469 ASP A N 1
ATOM 3526 C CA . ASP A 1 469 ? 1.053 1.572 -12.560 1.00 76.31 469 ASP A CA 1
ATOM 3527 C C . ASP A 1 469 ? -0.300 0.860 -12.509 1.00 76.31 469 ASP A C 1
ATOM 3529 O O . ASP A 1 469 ? -0.584 -0.045 -13.301 1.00 76.31 469 ASP A O 1
ATOM 3533 N N . GLY A 1 470 ? -1.189 1.315 -11.635 1.00 74.81 470 GLY A N 1
ATOM 3534 C CA . GLY A 1 470 ? -2.551 0.814 -11.532 1.00 74.81 470 GLY A CA 1
ATOM 3535 C C . GLY A 1 470 ? -3.528 1.876 -11.056 1.00 74.81 470 GLY A C 1
ATOM 3536 O O . GLY A 1 470 ? -3.138 2.935 -10.575 1.00 74.81 470 GLY A O 1
ATOM 3537 N N . ASN A 1 471 ? -4.816 1.582 -11.202 1.00 77.06 471 ASN A N 1
ATOM 3538 C CA . ASN A 1 471 ? -5.888 2.414 -10.672 1.00 77.06 471 ASN A CA 1
ATOM 3539 C C . ASN A 1 471 ? -6.783 1.576 -9.755 1.00 77.06 471 ASN A C 1
ATOM 3541 O O . ASN A 1 471 ? -7.094 0.426 -10.083 1.00 77.06 471 ASN A O 1
ATOM 3545 N N . THR A 1 472 ? -7.252 2.140 -8.643 1.00 66.94 472 THR A N 1
ATOM 3546 C CA . THR A 1 472 ? -8.306 1.497 -7.841 1.00 66.94 472 THR A CA 1
ATOM 3547 C C . THR A 1 472 ? -9.589 1.350 -8.663 1.00 66.94 472 THR A C 1
ATOM 3549 O O . THR A 1 472 ? -9.960 2.234 -9.439 1.00 66.94 472 THR A O 1
ATOM 3552 N N . LEU A 1 473 ? -10.307 0.235 -8.498 1.00 60.69 473 LEU A N 1
ATOM 3553 C CA . LEU A 1 473 ? -11.572 0.017 -9.213 1.00 60.69 473 LEU A CA 1
ATOM 3554 C C . LEU A 1 473 ? -12.706 0.945 -8.749 1.00 60.69 473 LEU A C 1
ATOM 3556 O O . LEU A 1 473 ? -13.636 1.183 -9.519 1.00 60.69 473 LEU A O 1
ATOM 3560 N N . VAL A 1 474 ? -12.650 1.431 -7.504 1.00 53.66 474 VAL A N 1
ATOM 3561 C CA . VAL A 1 474 ? -13.747 2.180 -6.870 1.00 53.66 474 VAL A CA 1
ATOM 3562 C C . VAL A 1 474 ? -13.500 3.687 -6.921 1.00 53.66 474 VAL A C 1
ATOM 3564 O O . VAL A 1 474 ? -14.366 4.420 -7.390 1.00 53.66 474 VAL A O 1
ATOM 3567 N N . SER A 1 475 ? -12.325 4.162 -6.489 1.00 58.19 475 SER A N 1
ATOM 3568 C CA . SER A 1 475 ? -12.005 5.600 -6.480 1.00 58.19 475 SER A CA 1
ATOM 3569 C C . SER A 1 475 ? -11.343 6.112 -7.767 1.00 58.19 475 SER A C 1
ATOM 3571 O O . SER A 1 475 ? -11.247 7.326 -7.953 1.00 58.19 475 SER A O 1
ATOM 3573 N N . ASN A 1 476 ? -10.919 5.219 -8.675 1.00 60.78 476 ASN A N 1
ATOM 3574 C CA . ASN A 1 476 ? -10.130 5.542 -9.873 1.00 60.78 476 ASN A CA 1
ATOM 3575 C C . ASN A 1 476 ? -8.861 6.359 -9.550 1.00 60.78 476 ASN A C 1
ATOM 3577 O O . ASN A 1 476 ? -8.395 7.173 -10.351 1.00 60.78 476 ASN A O 1
ATOM 3581 N N . GLU A 1 477 ? -8.326 6.161 -8.348 1.00 69.25 477 GLU A N 1
ATOM 3582 C CA . GLU A 1 477 ? -7.107 6.797 -7.875 1.00 69.25 477 GLU A CA 1
ATOM 3583 C C . GLU A 1 477 ? -5.912 6.069 -8.484 1.00 69.25 477 GLU A C 1
ATOM 3585 O O . GLU A 1 477 ? -5.869 4.838 -8.475 1.00 69.25 477 GLU A O 1
ATOM 3590 N N . GLN A 1 478 ? -4.972 6.823 -9.057 1.00 73.31 478 GLN A N 1
ATOM 3591 C CA . GLN A 1 478 ? -3.772 6.244 -9.653 1.00 73.31 478 GLN A CA 1
ATOM 3592 C C . GLN A 1 478 ? -2.764 5.913 -8.555 1.00 73.31 478 GLN A C 1
ATOM 3594 O O . GLN A 1 478 ? -2.444 6.774 -7.736 1.00 73.31 478 GLN A O 1
ATOM 3599 N N . CYS A 1 479 ? -2.205 4.711 -8.593 1.00 74.44 479 CYS A N 1
ATOM 3600 C CA . CYS A 1 479 ? -0.978 4.390 -7.887 1.00 74.44 479 CYS A CA 1
ATOM 3601 C C . CYS A 1 479 ? 0.097 3.931 -8.850 1.00 74.44 479 CYS A C 1
ATOM 3603 O O . CYS A 1 479 ? -0.161 3.232 -9.829 1.00 74.44 479 CYS A O 1
ATOM 3605 N N . SER A 1 480 ? 1.315 4.336 -8.534 1.00 73.75 480 SER A N 1
ATOM 3606 C CA . SER A 1 480 ? 2.513 3.913 -9.224 1.00 73.75 480 SER A CA 1
ATOM 3607 C C . SER A 1 480 ? 3.563 3.538 -8.200 1.00 73.75 480 SER A C 1
ATOM 3609 O O . SER A 1 480 ? 3.646 4.147 -7.130 1.00 73.75 480 SER A O 1
ATOM 3611 N N . ASP A 1 481 ? 4.360 2.542 -8.543 1.00 77.69 481 ASP A N 1
ATOM 3612 C CA . ASP A 1 481 ? 5.559 2.199 -7.802 1.00 77.69 481 ASP A CA 1
ATOM 3613 C C . ASP A 1 481 ? 6.694 1.887 -8.770 1.00 77.69 481 ASP A C 1
ATOM 3615 O O . ASP A 1 481 ? 6.482 1.446 -9.907 1.00 77.69 481 ASP A O 1
ATOM 3619 N N . ILE A 1 482 ? 7.908 2.193 -8.329 1.00 71.00 482 ILE A N 1
ATOM 3620 C CA . ILE A 1 482 ? 9.125 1.999 -9.103 1.00 71.00 482 ILE A CA 1
ATOM 3621 C C . ILE A 1 482 ? 10.137 1.345 -8.186 1.00 71.00 482 ILE A C 1
ATOM 3623 O O . ILE A 1 482 ? 10.561 1.944 -7.199 1.00 71.00 482 ILE A O 1
ATOM 3627 N N . ASP A 1 483 ? 10.588 0.167 -8.592 1.00 75.56 483 ASP A N 1
ATOM 3628 C CA . ASP A 1 483 ? 11.703 -0.512 -7.955 1.00 75.56 483 ASP A CA 1
ATOM 3629 C C . ASP A 1 483 ? 12.892 -0.575 -8.913 1.00 75.56 483 ASP A C 1
ATOM 3631 O O . ASP A 1 483 ? 12.758 -0.694 -10.140 1.00 75.56 483 ASP A O 1
ATOM 3635 N N . GLN A 1 484 ? 14.081 -0.438 -8.342 1.00 72.25 484 GLN A N 1
ATOM 3636 C CA . GLN A 1 484 ? 15.335 -0.463 -9.072 1.00 72.25 484 GLN A CA 1
ATOM 36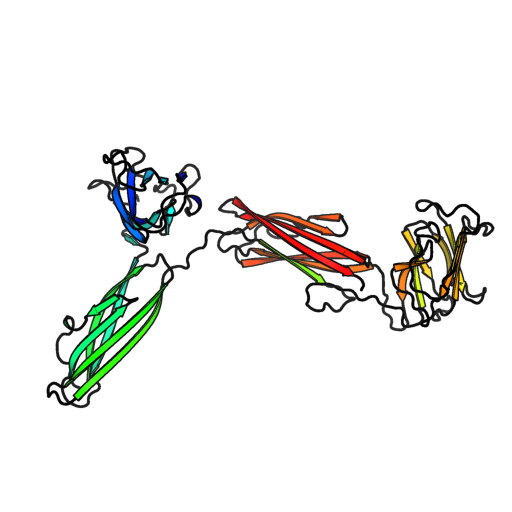37 C C . GLN A 1 484 ? 16.233 -1.528 -8.480 1.00 72.25 484 GLN A C 1
ATOM 3639 O O . GLN A 1 484 ? 16.672 -1.435 -7.336 1.00 72.25 484 GLN A O 1
ATOM 3644 N N . LEU A 1 485 ? 16.568 -2.495 -9.323 1.00 70.19 485 LEU A N 1
ATOM 3645 C CA . LEU A 1 485 ? 17.534 -3.521 -9.010 1.00 70.19 485 LEU A CA 1
ATOM 3646 C C . LEU A 1 485 ? 18.803 -3.251 -9.814 1.00 70.19 485 LEU A C 1
ATOM 3648 O O . LEU A 1 485 ? 18.816 -3.340 -11.045 1.00 70.19 485 LEU A O 1
ATOM 3652 N N . THR A 1 486 ? 19.887 -2.925 -9.119 1.00 66.00 486 THR A N 1
ATOM 3653 C CA . THR A 1 486 ? 21.204 -2.872 -9.752 1.00 66.00 486 THR A CA 1
ATOM 3654 C C . THR A 1 486 ? 21.785 -4.273 -9.753 1.00 66.00 486 THR A C 1
ATOM 3656 O O . THR A 1 486 ? 22.093 -4.831 -8.703 1.00 66.00 486 THR A O 1
ATOM 3659 N N . PHE A 1 487 ? 21.948 -4.836 -10.943 1.00 60.66 487 PHE A N 1
ATOM 3660 C CA . PHE A 1 487 ? 22.621 -6.105 -11.132 1.00 60.66 487 PHE A CA 1
ATOM 3661 C C . PHE A 1 487 ? 24.070 -5.826 -11.536 1.00 60.66 487 PHE A C 1
ATOM 3663 O O . PHE A 1 487 ? 24.355 -5.463 -12.679 1.00 60.66 487 PHE A O 1
ATOM 3670 N N . VAL A 1 488 ? 25.000 -5.976 -10.595 1.00 58.28 488 VAL A N 1
ATOM 3671 C CA . VAL A 1 488 ? 26.430 -5.935 -10.909 1.00 58.28 488 VAL A CA 1
ATOM 3672 C C . VAL A 1 488 ? 26.905 -7.370 -11.067 1.00 58.28 488 VAL A C 1
ATOM 3674 O O . VAL A 1 488 ? 27.233 -8.054 -10.101 1.00 58.28 488 VAL A O 1
ATOM 3677 N N . ALA A 1 489 ? 26.949 -7.846 -12.307 1.00 53.22 489 ALA A N 1
ATOM 3678 C CA . ALA A 1 489 ? 27.713 -9.047 -12.586 1.00 53.22 489 ALA A CA 1
ATOM 3679 C C . ALA A 1 489 ? 29.188 -8.669 -12.661 1.00 53.22 489 ALA A C 1
ATOM 3681 O O . ALA A 1 489 ? 29.626 -8.075 -13.646 1.00 53.22 489 ALA A O 1
ATOM 3682 N N . GLY A 1 490 ? 29.938 -9.047 -11.630 1.00 50.53 490 GLY A N 1
ATOM 3683 C CA . GLY A 1 490 ? 31.382 -8.914 -11.596 1.00 50.53 490 GLY A CA 1
ATOM 3684 C C . GLY A 1 490 ? 31.886 -7.793 -10.687 1.00 50.53 490 GLY A C 1
ATOM 3685 O O . GLY A 1 490 ? 31.886 -6.621 -11.066 1.00 50.53 490 GLY A O 1
ATOM 3686 N N . ALA A 1 491 ? 32.420 -8.188 -9.528 1.00 39.28 491 ALA A N 1
ATOM 3687 C CA . ALA A 1 491 ? 33.335 -7.392 -8.708 1.00 39.28 491 ALA A CA 1
ATOM 3688 C C . ALA A 1 491 ? 34.727 -8.026 -8.685 1.00 39.28 491 ALA A C 1
ATOM 3690 O O . ALA A 1 491 ? 34.802 -9.234 -8.352 1.00 39.28 491 ALA A O 1
#

pLDDT: mean 86.93, std 11.53, range [39.28, 98.62]

Radius of gyration: 41.16 Å; chains: 1; bounding box: 100×71×112 Å

InterPro domains:
  IPR055890 Domain of unknown function DUF7467 [PF24269] (6-125)
  IPR055890 Domain of unknown function DUF7467 [PF24269] (274-389)